Protein AF-0000000075630608 (afdb_homodimer)

Secondary structure (DSSP, 8-state):
--HHHHHHHHHHHHHHHHHHHHHHHHHHHHHHHHHHHHHHHHHHHHHHHTT----EEEGGGTEEE-HHHHHHHHHHHHHHHHHHHHTTSPPPHHHHHHTT-HHHHHHHHHHHHHHHH-S-----------------------SHHHHHHHHHHHHGGGGSTTSHHHHHHHHHHHHHHHHHHHHHHTTHHHHHHHHHHHHHTT--S--HHHHHHHTTT-EEETTEEE-----SSPPHHHHHHHHHHHHHHHHHHHHHHHHHHHH-HHHHHHHHHHHHHHHHHHHHH---HHHHHHHHHHHHGGGHHHHHHHHHHHHHS-S-----/--HHHHHHHHHHHHHHHHHHHHHHHHHHHHHHHHHHHHHHHHHHHHHHHTT----EEEGGGTEEE-HHHHHHHHHHHHHHHHHHHHTTSPPPHHHHHHTT-HHHHHHHHHHHHHHHH-S-----------------------SHHHHHHHHHHHHGGGGSTTSHHHHHHHHHHHHHHHHHHHHHHTTHHHHHHHHHHHHHTT--S--HHHHHHHTTT-EEETTEEE-----SSPPHHHHHHHHHHHHHHHHHHHHHHHHHHHH-HHHHHHHHHHHHHHHHHHHHH---HHHHHHHHHHHHGGGHHHHHHHHHHHHHS-S-----

Nearest PDB structures (foldseek):
  8k77-assembly1_A  TM=6.875E-01  e=7.947E-05  Homo sapiens
  8jli-assembly1_B  TM=6.559E-01  e=9.656E-05  Homo sapiens
  8uo9-assembly1_A  TM=6.224E-01  e=8.760E-05  Homo sapiens
  8sc1-assembly1_A  TM=3.423E-01  e=3.176E-02  Homo sapiens
  8k77-assembly1_A  TM=6.856E-01  e=4.217E-05  Homo sapiens

pLDDT: mean 71.0, std 19.21, range [21.92, 95.38]

Radius of gyration: 26.68 Å; Cα contacts (8 Å, |Δi|>4): 823; chains: 2; bounding box: 56×89×67 Å

Sequence (648 aa):
MDSFGIKTASIYAYLGEFHSYNTRSRAIMGASFVFGTGCLFLPGIAYITINNEWELVVPFLDIIYRPWRLFFVVCALPGLVCAIALLKFPESPKFMVGKGDTDQAVETIQWIHRINSGKDEPALQIKSIVRNANTKSAGSIKGFKSIVKLIWDQTAPLFMKPYLVRTVLVCFIQFGTYVTAHGMFMFFPGILNQIVIAQNLGVDSSTVCDIVHADRSSIPLGNETVLLNCKQTLEETTYMYTFIADVFYMLGVGLITLIIDKVGRLAVLVFIFTCSGIAGILVVFIAMPSVTIWLYMILLLGCYNVNVINAVAVDLFPTNLRYRMDSFGIKTASIYAYLGEFHSYNTRSRAIMGASFVFGTGCLFLPGIAYITINNEWELVVPFLDIIYRPWRLFFVVCALPGLVCAIALLKFPESPKFMVGKGDTDQAVETIQWIHRINSGKDEPALQIKSIVRNANTKSAGSIKGFKSIVKLIWDQTAPLFMKPYLVRTVLVCFIQFGTYVTAHGMFMFFPGILNQIVIAQNLGVDSSTVCDIVHADRSSIPLGNETVLLNCKQTLEETTYMYTFIADVFYMLGVGLITLIIDKVGRLAVLVFIFTCSGIAGILVVFIAMPSVTIWLYMILLLGCYNVNVINAVAVDLFPTNLRYR

Foldseek 3Di:
DVVVVVVVVVVVVVVVLVVVLLVLLLVLLVVLLVVLVVLLCLLVLCCVQVVDADWDQDVVVRDIDHSVNVSVCVVCVVVVVVVVVCVPADDALVVCVLVVNNVVSQVNVQVVCCVVVVDNDDRPPPPDPPHPPPPPPPPPQPDPVSVVVVVCVVCVVCCPPPNNVVSVVLVVLVVLLCCQQVVLVVCLLVLLQQLVVCVVLPQFFAASVVSVVQLPAFNDDDPDTDGPPPDPDGDPVSSVLSSVLSVCLSVVSVVCSVCCVPPHLVVVLVVLCVLLVVLVVVSRPGGGSVVSSVSSSSVNSSNSNVSSSVSVVVSSPGDPPVPD/DVVVVVVVVVVVVVVVLVVVLLVLLLVLLVVLLVVLVVLLCLLVLCCVQVVDADWDQDVVVRDIDHSVNVSVCVVCPVVVVVVVVCVPADDALVVCVLVVNNVVSQVNVQVVCCVVVVDNDDRPPPPDDDHPPPPPPPPPQPDPVSVVVVVCVVCVVCCPPPNNVVSVVLVVLVVLLCCQQVVLVVCLLVLLQQLVVCVVLPQFFAASVVSVVQLPAFDDDDPDTDGPPPDPDGDPVSSVLSSVLSVCLSVVSVVCSVCCVPPHLVVVLVVLCVLLVVLVVVSRPGGGSVVSSVSSSSVNSSNSNVSSSVSVVVSSPGDPPVPD

Structure (mmCIF, N/CA/C/O backbone):
data_AF-0000000075630608-model_v1
#
loop_
_entity.id
_entity.type
_entity.pdbx_description
1 polymer 'Synaptic vesicle protein'
#
loop_
_atom_site.group_PDB
_atom_site.id
_atom_site.type_symbol
_atom_site.label_atom_id
_atom_site.label_alt_id
_atom_site.label_comp_id
_atom_site.label_asym_id
_atom_site.label_entity_id
_atom_site.label_seq_id
_atom_site.pdbx_PDB_ins_code
_atom_site.Cartn_x
_atom_site.Cartn_y
_atom_site.Cartn_z
_atom_site.occupancy
_atom_site.B_iso_or_equiv
_atom_site.auth_seq_id
_atom_site.auth_comp_id
_atom_site.auth_asym_id
_atom_site.auth_atom_id
_atom_site.pdbx_PDB_model_num
ATOM 1 N N . MET A 1 1 ? -5.242 43.594 32.594 1 21.92 1 MET A N 1
ATOM 2 C CA . MET A 1 1 ? -5.379 43.844 31.156 1 21.92 1 MET A CA 1
ATOM 3 C C . MET A 1 1 ? -4.488 42.906 30.344 1 21.92 1 MET A C 1
ATOM 5 O O . MET A 1 1 ? -4.715 42.688 29.156 1 21.92 1 MET A O 1
ATOM 9 N N . ASP A 1 2 ? -3.242 42.688 30.797 1 24.52 2 ASP A N 1
ATOM 10 C CA . ASP A 1 2 ? -2.24 41.875 30.109 1 24.52 2 ASP A CA 1
ATOM 11 C C . ASP A 1 2 ? -2.654 40.406 30.094 1 24.52 2 ASP A C 1
ATOM 13 O O . ASP A 1 2 ? -2.178 39.625 29.25 1 24.52 2 ASP A O 1
ATOM 17 N N . SER A 1 3 ? -3.219 39.875 31.156 1 31.67 3 SER A N 1
ATOM 18 C CA . SER A 1 3 ? -3.613 38.469 31.297 1 31.67 3 SER A CA 1
ATOM 19 C C . SER A 1 3 ? -4.645 38.062 30.25 1 31.67 3 SER A C 1
ATOM 21 O O . SER A 1 3 ? -4.863 36.875 30 1 31.67 3 SER A O 1
ATOM 23 N N . PHE A 1 4 ? -5.512 39.062 29.844 1 31.8 4 PHE A N 1
ATOM 24 C CA . PHE A 1 4 ? -6.543 38.812 28.844 1 31.8 4 PHE A CA 1
ATOM 25 C C . PHE A 1 4 ? -5.918 38.625 27.469 1 31.8 4 PHE A C 1
ATOM 27 O O . PHE A 1 4 ? -6.477 37.906 26.625 1 31.8 4 PHE A O 1
ATOM 34 N N . GLY A 1 5 ? -4.816 39.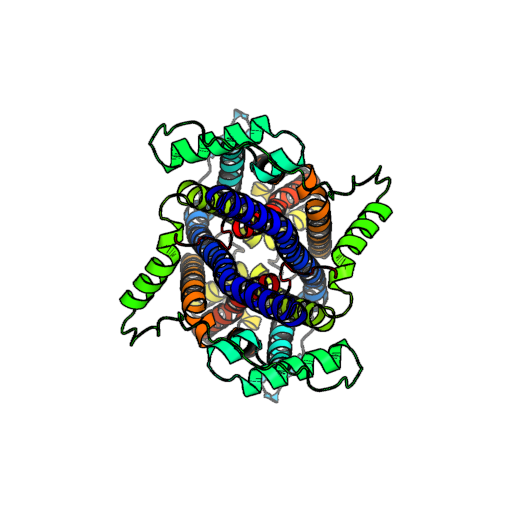219 27.156 1 32.16 5 GLY A N 1
ATOM 35 C CA . GLY A 1 5 ? -4.109 39.125 25.891 1 32.16 5 GLY A CA 1
ATOM 36 C C . GLY A 1 5 ? -3.562 37.75 25.625 1 32.16 5 GLY A C 1
ATOM 37 O O . GLY A 1 5 ? -3.484 37.312 24.469 1 32.16 5 GLY A O 1
ATOM 38 N N . ILE A 1 6 ? -2.971 37.156 26.625 1 33.59 6 ILE A N 1
ATOM 39 C CA . ILE A 1 6 ? -2.34 35.844 26.469 1 33.59 6 ILE A CA 1
ATOM 40 C C . ILE A 1 6 ? -3.402 34.781 26.156 1 33.59 6 ILE A C 1
ATOM 42 O O . ILE A 1 6 ? -3.17 33.875 25.344 1 33.59 6 ILE A O 1
ATOM 46 N N . LYS A 1 7 ? -4.52 34.938 26.75 1 36.44 7 LYS A N 1
ATOM 47 C CA . LYS A 1 7 ? -5.598 33.969 26.562 1 36.44 7 LYS A CA 1
ATOM 48 C C . LYS A 1 7 ? -6.223 34.094 25.188 1 36.44 7 LYS A C 1
ATOM 50 O O . LYS A 1 7 ? -6.547 33.094 24.547 1 36.44 7 LYS A O 1
ATOM 55 N N . THR A 1 8 ? -6.422 35.344 24.781 1 33.5 8 THR A N 1
ATOM 56 C CA . THR A 1 8 ? -6.965 35.562 23.453 1 33.5 8 THR A CA 1
ATOM 57 C C . THR A 1 8 ? -5.965 35.125 22.391 1 33.5 8 THR A C 1
ATOM 59 O O . THR A 1 8 ? -6.355 34.594 21.344 1 33.5 8 THR A O 1
ATOM 62 N N . ALA A 1 9 ? -4.691 35.375 22.609 1 34.16 9 ALA A N 1
ATOM 63 C CA . ALA A 1 9 ? -3.666 34.938 21.672 1 34.16 9 ALA A CA 1
ATOM 64 C C . ALA A 1 9 ? -3.609 33.406 21.609 1 34.16 9 ALA A C 1
ATOM 66 O O . ALA A 1 9 ? -3.359 32.844 20.547 1 34.16 9 ALA A O 1
ATOM 67 N N . SER A 1 10 ? -3.848 32.781 22.75 1 36.41 10 SER A N 1
ATOM 68 C CA . SER A 1 10 ? -3.867 31.312 22.75 1 36.41 10 SER A CA 1
ATOM 69 C C . SER A 1 10 ? -5.043 30.781 21.938 1 36.41 10 SER A C 1
ATOM 71 O O . SER A 1 10 ? -4.902 29.797 21.219 1 36.41 10 SER A O 1
ATOM 73 N N . ILE A 1 11 ? -6.105 31.5 22.078 1 35.16 11 ILE A N 1
ATOM 74 C CA . ILE A 1 11 ? -7.289 31.047 21.359 1 35.16 11 ILE A CA 1
ATOM 75 C C . ILE A 1 11 ? -7.098 31.266 19.859 1 35.16 11 ILE A C 1
ATOM 77 O O . ILE A 1 11 ? -7.43 30.391 19.047 1 35.16 11 ILE A O 1
ATOM 81 N N . TYR A 1 12 ? -6.676 32.5 19.516 1 35.59 12 TYR A N 1
ATOM 82 C CA . TYR A 1 12 ? -6.453 32.75 18.094 1 35.59 12 TYR A CA 1
ATOM 83 C C . TYR A 1 12 ? -5.406 31.797 17.531 1 35.59 12 TYR A C 1
ATOM 85 O O . TYR A 1 12 ? -5.531 31.328 16.391 1 35.59 12 TYR A O 1
ATOM 93 N N . ALA A 1 13 ? -4.402 31.594 18.344 1 37.5 13 ALA A N 1
ATOM 94 C CA . ALA A 1 13 ? -3.414 30.594 17.922 1 37.5 13 ALA A CA 1
ATOM 95 C C . ALA A 1 13 ? -4.051 29.219 17.75 1 37.5 13 ALA A C 1
ATOM 97 O O . ALA A 1 13 ? -3.705 28.484 16.828 1 37.5 13 ALA A O 1
ATOM 98 N N . TYR A 1 14 ? -4.98 29.031 18.609 1 38.72 14 TYR A N 1
ATOM 99 C CA . TYR A 1 14 ? -5.676 27.75 18.516 1 38.72 14 TYR A CA 1
ATOM 100 C C . TYR A 1 14 ? -6.559 27.703 17.266 1 38.72 14 TYR A C 1
ATOM 102 O O . TYR A 1 14 ? -6.617 26.688 16.578 1 38.72 14 TYR A O 1
ATOM 110 N N . LEU A 1 15 ? -7.23 28.922 17.031 1 37.16 15 LEU A N 1
ATOM 111 C CA . LEU A 1 15 ? -8.141 28.984 15.891 1 37.16 15 LEU A CA 1
ATOM 112 C C . LEU A 1 15 ? -7.367 28.922 14.578 1 37.16 15 LEU A C 1
ATOM 114 O O . LEU A 1 15 ? -7.812 28.281 13.617 1 37.16 15 LEU A O 1
ATOM 118 N N . GLY A 1 16 ? -6.438 29.797 14.445 1 38.19 16 GLY A N 1
ATOM 119 C CA . GLY A 1 16 ? -5.539 29.734 13.297 1 38.19 16 GLY A CA 1
ATOM 120 C C . GLY A 1 16 ? -5.008 28.328 13.039 1 38.19 16 GLY A C 1
ATOM 121 O O . GLY A 1 16 ? -4.836 27.938 11.883 1 38.19 16 GLY A O 1
ATOM 122 N N . GLU A 1 17 ? -4.949 27.672 14.062 1 41.38 17 GLU A N 1
ATOM 123 C CA . GLU A 1 17 ? -4.48 26.281 14.016 1 41.38 17 GLU A CA 1
ATOM 124 C C . GLU A 1 17 ? -5.547 25.359 13.438 1 41.38 17 GLU A C 1
ATOM 126 O O . GLU A 1 17 ? -5.23 24.406 12.719 1 41.38 17 GLU A O 1
ATOM 131 N N . PHE A 1 18 ? -6.816 25.844 13.734 1 41.59 18 PHE A N 1
ATOM 132 C CA . PHE A 1 18 ? -7.895 25 13.219 1 41.59 18 PHE A CA 1
ATOM 133 C C . PHE A 1 18 ? -7.996 25.125 11.703 1 41.59 18 PHE A C 1
ATOM 135 O O . PHE A 1 18 ? -8.312 24.156 11.016 1 41.59 18 PHE A O 1
ATOM 142 N N . HIS A 1 19 ? -7.805 26.375 11.18 1 39.84 19 HIS A N 1
ATOM 143 C CA . HIS A 1 19 ? -7.883 26.547 9.734 1 39.84 19 HIS A CA 1
ATOM 144 C C . HIS A 1 19 ? -6.781 25.766 9.023 1 39.84 19 HIS A C 1
ATOM 146 O O . HIS A 1 19 ? -6.992 25.25 7.926 1 39.84 19 HIS A O 1
ATOM 152 N N . SER A 1 20 ? -5.668 25.766 9.648 1 45.19 20 SER A N 1
ATOM 153 C CA . SER A 1 20 ? -4.488 25.109 9.109 1 45.19 20 SER A CA 1
ATOM 154 C C . SER A 1 20 ? -4.672 23.594 9.078 1 45.19 20 SER A C 1
ATOM 156 O O . SER A 1 20 ? -4.117 22.906 8.219 1 45.19 20 SER A O 1
ATOM 158 N N . TYR A 1 21 ? -5.641 23.219 9.844 1 50.97 21 TYR A N 1
ATOM 159 C CA . TYR A 1 21 ? -5.891 21.797 10.016 1 50.97 21 TYR A CA 1
ATOM 160 C C . TYR A 1 21 ? -6.578 21.203 8.789 1 50.97 21 TYR A C 1
ATOM 162 O O . TYR A 1 21 ? -6.207 20.125 8.32 1 50.97 21 TYR A O 1
ATOM 170 N N . ASN A 1 22 ? -7.441 22.109 8.156 1 58.78 22 ASN A N 1
ATOM 171 C CA . ASN A 1 22 ? -8.234 21.594 7.043 1 58.78 22 ASN A CA 1
ATOM 172 C C . ASN A 1 22 ? -7.406 21.453 5.77 1 58.78 22 ASN A C 1
ATOM 174 O O . ASN A 1 22 ? -7.57 20.5 5.012 1 58.78 22 ASN A O 1
ATOM 178 N N . THR A 1 23 ? -6.34 22.234 5.77 1 61.84 23 THR A N 1
ATOM 179 C CA . THR A 1 23 ? -5.59 22.219 4.52 1 61.84 23 THR A CA 1
ATOM 180 C C . THR A 1 23 ? -4.633 21.031 4.469 1 61.84 23 THR A C 1
ATOM 182 O O . THR A 1 23 ? -4.445 20.422 3.412 1 61.84 23 THR A O 1
ATOM 185 N N . ARG A 1 24 ? -4.27 20.672 5.641 1 65.62 24 ARG A N 1
ATOM 186 C CA . ARG A 1 24 ? -3.305 19.578 5.668 1 65.62 24 ARG A CA 1
ATOM 187 C C . ARG A 1 24 ? -3.982 18.234 5.387 1 65.62 24 ARG A C 1
ATOM 189 O O . ARG A 1 24 ? -3.451 17.406 4.645 1 65.62 24 ARG A O 1
ATOM 196 N N . SER A 1 25 ? -5.047 18.125 6.031 1 68.81 25 SER A N 1
ATOM 197 C CA . SER A 1 25 ? -5.793 16.891 5.777 1 68.81 25 SER A CA 1
ATOM 198 C C . SER A 1 25 ? -6.215 16.797 4.312 1 68.81 25 SER A C 1
ATOM 200 O O . SER A 1 25 ? -6.188 15.711 3.725 1 68.81 25 SER A O 1
ATOM 202 N N . ARG A 1 26 ? -6.398 17.875 3.773 1 69.38 26 ARG A N 1
ATOM 203 C CA . ARG A 1 26 ? -6.789 17.891 2.367 1 69.38 26 ARG A CA 1
ATOM 204 C C . ARG A 1 26 ? -5.609 17.531 1.467 1 69.38 26 ARG A C 1
ATOM 206 O O . ARG A 1 26 ? -5.781 16.891 0.428 1 69.38 26 ARG A O 1
ATOM 213 N N . ALA A 1 27 ? -4.496 17.969 1.87 1 70.31 27 ALA A N 1
ATOM 214 C CA . ALA A 1 27 ? -3.295 17.641 1.108 1 70.31 27 ALA A CA 1
ATOM 215 C C . ALA A 1 27 ? -3.043 16.141 1.1 1 70.31 27 ALA A C 1
ATOM 217 O O . ALA A 1 27 ? -2.695 15.57 0.064 1 70.31 27 ALA A O 1
ATOM 218 N N . ILE A 1 28 ? -3.293 15.578 2.277 1 72.94 28 ILE A N 1
ATOM 219 C CA . ILE A 1 28 ? -3.09 14.141 2.375 1 72.94 28 ILE A CA 1
ATOM 220 C C . ILE A 1 28 ? -4.125 13.414 1.519 1 72.94 28 ILE A C 1
ATOM 222 O O . ILE A 1 28 ? -3.789 12.469 0.797 1 72.94 28 ILE A O 1
ATOM 226 N N . MET A 1 29 ? -5.285 13.867 1.589 1 73.62 29 MET A N 1
ATOM 227 C CA . MET A 1 29 ? -6.344 13.227 0.815 1 73.62 29 MET A CA 1
ATOM 228 C C . MET A 1 29 ? -6.133 13.445 -0.68 1 73.62 29 MET A C 1
ATOM 230 O O . MET A 1 29 ? -6.41 12.555 -1.486 1 73.62 29 MET A O 1
ATOM 234 N N . GLY A 1 30 ? -5.645 14.617 -1.025 1 72 30 GLY A N 1
ATOM 235 C CA . GLY A 1 30 ? -5.293 14.875 -2.412 1 72 30 GLY A CA 1
ATOM 236 C C . GLY A 1 30 ? -4.195 13.969 -2.93 1 72 30 GLY A C 1
ATOM 237 O O . GLY A 1 30 ? -4.281 13.453 -4.047 1 72 30 GLY A O 1
ATOM 238 N N . ALA A 1 31 ? -3.236 13.789 -2.084 1 72.81 31 ALA A N 1
ATOM 239 C CA . ALA A 1 31 ? -2.156 12.875 -2.441 1 72.81 31 ALA A CA 1
ATOM 240 C C . ALA A 1 31 ? -2.682 11.461 -2.654 1 72.81 31 ALA A C 1
ATOM 242 O O . ALA A 1 31 ? -2.227 10.75 -3.555 1 72.81 31 ALA A O 1
ATOM 243 N N . SER A 1 32 ? -3.633 11.133 -1.844 1 75.81 32 SER A N 1
ATOM 244 C CA . SER A 1 32 ? -4.211 9.797 -1.963 1 75.81 32 SER A CA 1
ATOM 245 C C . SER A 1 32 ? -5.004 9.648 -3.258 1 75.81 32 SER A C 1
ATOM 247 O O . SER A 1 32 ? -5.082 8.562 -3.824 1 75.81 32 SER A O 1
ATOM 249 N N . PHE A 1 33 ? -5.52 10.727 -3.688 1 75.62 33 PHE A N 1
ATOM 250 C CA . PHE A 1 33 ? -6.23 10.703 -4.961 1 75.62 33 PHE A CA 1
ATOM 251 C C . PHE A 1 33 ? -5.266 10.469 -6.117 1 75.62 33 PHE A C 1
ATOM 253 O O . PHE A 1 33 ? -5.57 9.719 -7.047 1 75.62 33 PHE A O 1
ATOM 260 N N . VAL A 1 34 ? -4.145 11.07 -6.02 1 75.88 34 VAL A N 1
ATOM 261 C CA . VAL A 1 34 ? -3.119 10.859 -7.035 1 75.88 34 VAL A CA 1
ATOM 262 C C . VAL A 1 34 ? -2.637 9.414 -6.992 1 75.88 34 VAL A C 1
ATOM 264 O O . VAL A 1 34 ? -2.389 8.805 -8.039 1 75.88 34 VAL A O 1
ATOM 267 N N . PHE A 1 35 ? -2.52 8.898 -5.77 1 77.62 35 PHE A N 1
ATOM 268 C CA . PHE A 1 35 ? -2.195 7.488 -5.625 1 77.62 35 PHE A CA 1
ATOM 269 C C . PHE A 1 35 ? -3.207 6.621 -6.363 1 77.62 35 PHE A C 1
ATOM 271 O O . PHE A 1 35 ? -2.828 5.707 -7.098 1 77.62 35 PHE A O 1
ATOM 278 N N . GLY A 1 36 ? -4.438 6.914 -6.117 1 79.12 36 GLY A N 1
ATOM 279 C CA . GLY A 1 36 ? -5.488 6.164 -6.789 1 79.12 36 GLY A CA 1
ATOM 280 C C . GLY A 1 36 ? -5.391 6.223 -8.305 1 79.12 36 GLY A C 1
ATOM 281 O O . GLY A 1 36 ? -5.602 5.219 -8.984 1 79.12 36 GLY A O 1
ATOM 282 N N . THR A 1 37 ? -5.016 7.309 -8.844 1 77.38 37 THR A N 1
ATOM 283 C CA . THR A 1 37 ? -4.852 7.461 -10.289 1 77.38 37 THR A CA 1
ATOM 284 C C . THR A 1 37 ? -3.686 6.617 -10.789 1 77.38 37 THR A C 1
ATOM 286 O O . THR A 1 37 ? -3.76 6.035 -11.875 1 77.38 37 THR A O 1
ATOM 289 N N . GLY A 1 38 ? -2.658 6.594 -10.055 1 77.25 38 GLY A N 1
ATOM 290 C CA . GLY A 1 38 ? -1.534 5.742 -10.414 1 77.25 38 GLY A CA 1
ATOM 291 C C . GLY A 1 38 ? -1.893 4.27 -10.453 1 77.25 38 GLY A C 1
ATOM 292 O O . GLY A 1 38 ? -1.478 3.549 -11.359 1 77.25 38 GLY A O 1
ATOM 293 N N . CYS A 1 39 ? -2.664 3.877 -9.469 1 80.75 39 CYS A N 1
ATOM 294 C CA . CYS A 1 39 ? -3.059 2.477 -9.383 1 80.75 39 CYS A CA 1
ATOM 295 C C . CYS A 1 39 ? -3.908 2.076 -10.578 1 80.75 39 CYS A C 1
ATOM 297 O O . CYS A 1 39 ? -3.885 0.919 -11.008 1 80.75 39 CYS A O 1
ATOM 299 N N . LEU A 1 40 ? -4.57 3.059 -11.148 1 84.56 40 LEU A N 1
ATOM 300 C CA . LEU A 1 40 ? -5.484 2.795 -12.258 1 84.56 40 LEU A CA 1
ATOM 301 C C . LEU A 1 40 ? -4.727 2.297 -13.484 1 84.56 40 LEU A C 1
ATOM 303 O O . LEU A 1 40 ? -5.281 1.567 -14.305 1 84.56 40 LEU A O 1
ATOM 307 N N . PHE A 1 41 ? -3.521 2.57 -13.57 1 85.62 41 PHE A N 1
ATOM 308 C CA . PHE A 1 41 ? -2.762 2.246 -14.773 1 85.62 41 PHE A CA 1
ATOM 309 C C . PHE A 1 41 ? -2.117 0.871 -14.648 1 85.62 41 PHE A C 1
ATOM 311 O O . PHE A 1 41 ? -1.727 0.27 -15.656 1 85.62 41 PHE A O 1
ATOM 318 N N . LEU A 1 42 ? -2.07 0.392 -13.523 1 86.69 42 LEU A N 1
ATOM 319 C CA . LEU A 1 42 ? -1.281 -0.81 -13.273 1 86.69 42 LEU A CA 1
ATOM 320 C C . LEU A 1 42 ? -1.899 -2.02 -13.969 1 86.69 42 LEU A C 1
ATOM 322 O O . LEU A 1 42 ? -1.208 -2.756 -14.672 1 86.69 42 LEU A O 1
ATOM 326 N N . PRO A 1 43 ? -3.199 -2.219 -13.742 1 88.06 43 PRO A N 1
ATOM 327 C CA . PRO A 1 43 ? -3.764 -3.363 -14.453 1 88.06 43 PRO A CA 1
ATOM 328 C C . PRO A 1 43 ? -3.641 -3.229 -15.977 1 88.06 43 PRO A C 1
ATOM 330 O O . PRO A 1 43 ? -3.467 -4.23 -16.672 1 88.06 43 PRO A O 1
ATOM 333 N N . GLY A 1 44 ? -3.742 -2.014 -16.484 1 89.19 44 GLY A N 1
ATOM 334 C CA . GLY A 1 44 ? -3.529 -1.792 -17.906 1 89.19 44 GLY A CA 1
ATOM 335 C C . GLY A 1 44 ? -2.113 -2.102 -18.344 1 89.19 44 GLY A C 1
ATOM 336 O O . GLY A 1 44 ? -1.91 -2.756 -19.375 1 89.19 44 GLY A O 1
ATOM 337 N N . ILE A 1 45 ? -1.162 -1.697 -17.641 1 88.62 45 ILE A N 1
ATOM 338 C CA . ILE A 1 45 ? 0.241 -1.97 -17.938 1 88.62 45 ILE A CA 1
ATOM 339 C C . ILE A 1 45 ? 0.5 -3.473 -17.875 1 88.62 45 ILE A C 1
ATOM 341 O O . ILE A 1 45 ? 1.169 -4.031 -18.75 1 88.62 45 ILE A O 1
ATOM 345 N N . ALA A 1 46 ? -0.016 -4.086 -16.844 1 88.19 46 ALA A N 1
ATOM 346 C CA . ALA A 1 46 ? 0.152 -5.527 -16.703 1 88.19 46 ALA A CA 1
ATOM 347 C C . ALA A 1 46 ? -0.477 -6.277 -17.875 1 88.19 46 ALA A C 1
ATOM 349 O O . ALA A 1 46 ? 0.119 -7.211 -18.406 1 88.19 46 ALA A O 1
ATOM 350 N N . TYR A 1 47 ? -1.619 -5.859 -18.297 1 89.38 47 TYR A N 1
ATOM 351 C CA . TYR A 1 47 ? -2.32 -6.504 -19.391 1 89.38 47 TYR A CA 1
ATOM 352 C C . TYR A 1 47 ? -1.52 -6.395 -20.688 1 89.38 47 TYR A C 1
ATOM 354 O O . TYR A 1 47 ? -1.402 -7.367 -21.438 1 89.38 47 TYR A O 1
ATOM 362 N N . ILE A 1 48 ? -0.98 -5.289 -20.922 1 89.94 48 ILE A N 1
ATOM 363 C CA . ILE A 1 48 ? -0.271 -5.027 -22.172 1 89.94 48 ILE A CA 1
ATOM 364 C C . ILE A 1 48 ? 1.076 -5.75 -22.156 1 89.94 48 ILE A C 1
ATOM 366 O O . ILE A 1 48 ? 1.602 -6.109 -23.219 1 89.94 48 ILE A O 1
ATOM 370 N N . THR A 1 49 ? 1.608 -6.082 -21.062 1 88.5 49 THR A N 1
ATOM 371 C CA . THR A 1 49 ? 2.938 -6.676 -20.984 1 88.5 49 THR A CA 1
ATOM 372 C C . THR A 1 49 ? 2.846 -8.172 -20.719 1 88.5 49 THR A C 1
ATOM 374 O O . THR A 1 49 ? 3.125 -8.984 -21.609 1 88.5 49 THR A O 1
ATOM 377 N N . ILE A 1 50 ? 2.273 -8.516 -19.625 1 83.12 50 ILE A N 1
ATOM 378 C CA . ILE A 1 50 ? 2.346 -9.891 -19.141 1 83.12 50 ILE A CA 1
ATOM 379 C C . ILE A 1 50 ? 1.402 -10.773 -19.938 1 83.12 50 ILE A C 1
ATOM 381 O O . ILE A 1 50 ? 1.683 -11.961 -20.156 1 83.12 50 ILE A O 1
ATOM 385 N N . ASN A 1 51 ? 0.325 -10.242 -20.391 1 80.75 51 ASN A N 1
ATOM 386 C CA . ASN A 1 51 ? -0.663 -11.07 -21.062 1 80.75 51 ASN A CA 1
ATOM 387 C C . ASN A 1 51 ? -0.343 -11.227 -22.547 1 80.75 51 ASN A C 1
ATOM 389 O O . ASN A 1 51 ? -1.184 -11.68 -23.328 1 80.75 51 ASN A O 1
ATOM 393 N N . ASN A 1 52 ? 0.771 -10.922 -22.891 1 79.31 52 ASN A N 1
ATOM 394 C CA . ASN A 1 52 ? 1.209 -11.109 -24.266 1 79.31 52 ASN A CA 1
ATOM 395 C C . ASN A 1 52 ? 2.277 -12.195 -24.375 1 79.31 52 ASN A C 1
ATOM 397 O O . ASN A 1 52 ? 2.988 -12.469 -23.406 1 79.31 52 ASN A O 1
ATOM 401 N N . GLU A 1 53 ? 2.182 -12.938 -25.516 1 78.06 53 GLU A N 1
ATOM 402 C CA . GLU A 1 53 ? 3.135 -14.031 -25.688 1 78.06 53 GLU A CA 1
ATOM 403 C C . GLU A 1 53 ? 4.137 -13.711 -26.797 1 78.06 53 GLU A C 1
ATOM 405 O O . GLU A 1 53 ? 3.928 -14.078 -27.953 1 78.06 53 GLU A O 1
ATOM 410 N N . TRP A 1 54 ? 4.926 -12.766 -26.562 1 81.44 54 TRP A N 1
ATOM 411 C CA . TRP A 1 54 ? 5.965 -12.508 -27.562 1 81.44 54 TRP A CA 1
ATOM 412 C C . TRP A 1 54 ? 7.352 -12.773 -26.984 1 81.44 54 TRP A C 1
ATOM 414 O O . TRP A 1 54 ? 7.52 -12.828 -25.766 1 81.44 54 TRP A O 1
ATOM 424 N N . GLU A 1 55 ? 8.219 -13.234 -27.812 1 84.75 55 GLU A N 1
ATOM 425 C CA . GLU A 1 55 ? 9.617 -13.461 -27.438 1 84.75 55 GLU A CA 1
ATOM 426 C C . GLU A 1 55 ? 10.562 -12.758 -28.406 1 84.75 55 GLU A C 1
ATOM 428 O O . GLU A 1 55 ? 10.336 -12.75 -29.625 1 84.75 55 GLU A O 1
ATOM 433 N N . LEU A 1 56 ? 11.406 -11.938 -27.906 1 85.31 56 LEU A N 1
ATOM 434 C CA . LEU A 1 56 ? 12.43 -11.258 -28.688 1 85.31 56 LEU A CA 1
ATOM 435 C C . LEU A 1 56 ? 13.82 -11.734 -28.281 1 85.31 56 LEU A C 1
ATOM 437 O O . LEU A 1 56 ? 14.227 -11.586 -27.125 1 85.31 56 LEU A O 1
ATOM 441 N N . VAL A 1 57 ? 14.492 -12.367 -29.203 1 86.75 57 VAL A N 1
ATOM 442 C CA . VAL A 1 57 ? 15.844 -12.844 -28.938 1 86.75 57 VAL A CA 1
ATOM 443 C C . VAL A 1 57 ? 16.828 -11.68 -29.016 1 86.75 57 VAL A C 1
ATOM 445 O O . VAL A 1 57 ? 16.828 -10.914 -29.984 1 86.75 57 VAL A O 1
ATOM 448 N N . VAL A 1 58 ? 17.5 -11.492 -27.969 1 85.19 58 VAL A N 1
ATOM 449 C CA . VAL A 1 58 ? 18.531 -10.461 -27.906 1 85.19 58 VAL A CA 1
ATOM 450 C C . VAL A 1 58 ? 19.906 -11.117 -27.859 1 85.19 58 VAL A C 1
ATOM 452 O O . VAL A 1 58 ? 20.438 -11.375 -26.766 1 85.19 58 VAL A O 1
ATOM 455 N N . PRO A 1 59 ? 20.531 -11.273 -28.938 1 84.38 59 PRO A N 1
ATOM 456 C CA . PRO A 1 59 ? 21.766 -12.047 -29.031 1 84.38 59 PRO A CA 1
ATOM 457 C C . PRO A 1 59 ? 22.906 -11.43 -28.25 1 84.38 59 PRO A C 1
ATOM 459 O O . PRO A 1 59 ? 23.703 -12.148 -27.641 1 84.38 59 PRO A O 1
ATOM 462 N N . PHE A 1 60 ? 22.984 -10.133 -28.234 1 82.56 60 PHE A N 1
ATOM 463 C CA . PHE A 1 60 ? 24.094 -9.453 -27.578 1 82.56 60 PHE A CA 1
ATOM 464 C C . PHE A 1 60 ? 24.094 -9.75 -26.078 1 82.56 60 PHE A C 1
ATOM 466 O O . PHE A 1 60 ? 25.156 -9.844 -25.469 1 82.56 60 PHE A O 1
ATOM 473 N N . LEU A 1 61 ? 22.984 -10.031 -25.516 1 77.62 61 LEU A N 1
ATOM 474 C CA . LEU A 1 61 ? 22.875 -10.258 -24.078 1 77.62 61 LEU A CA 1
ATOM 475 C C . LEU A 1 61 ? 22.609 -11.727 -23.781 1 77.62 61 LEU A C 1
ATOM 477 O O . LEU A 1 61 ? 22.594 -12.133 -22.625 1 77.62 61 LEU A O 1
ATOM 481 N N . ASP A 1 62 ? 22.516 -12.523 -24.828 1 78.56 62 ASP A N 1
ATOM 482 C CA . ASP A 1 62 ? 22.25 -13.953 -24.719 1 78.56 62 ASP A CA 1
ATOM 483 C C . ASP A 1 62 ? 21 -14.211 -23.875 1 78.56 62 ASP A C 1
ATOM 485 O O . ASP A 1 62 ? 21.047 -15 -22.922 1 78.56 62 ASP A O 1
ATOM 489 N N . ILE A 1 63 ? 20.016 -13.328 -24.094 1 80.19 63 ILE A N 1
ATOM 490 C CA . ILE A 1 63 ? 18.766 -13.516 -23.344 1 80.19 63 ILE A CA 1
ATOM 491 C C . ILE A 1 63 ? 17.578 -13.5 -24.312 1 80.19 63 ILE A C 1
ATOM 493 O O . ILE A 1 63 ? 17.703 -13.008 -25.438 1 80.19 63 ILE A O 1
ATOM 497 N N . ILE A 1 64 ? 16.516 -14.102 -23.969 1 82.25 64 ILE A N 1
ATOM 498 C CA . ILE A 1 64 ? 15.219 -14 -24.641 1 82.25 64 ILE A CA 1
ATOM 499 C C . ILE A 1 64 ? 14.328 -13.008 -23.906 1 82.25 64 ILE A C 1
ATOM 501 O O . ILE A 1 64 ? 13.977 -13.234 -22.734 1 82.25 64 ILE A O 1
ATOM 505 N N . TYR A 1 65 ? 14.109 -11.969 -24.562 1 85.06 65 TYR A N 1
ATOM 506 C CA . TYR A 1 65 ? 13.289 -10.922 -23.969 1 85.06 65 TYR A CA 1
ATOM 507 C C . TYR A 1 65 ? 11.812 -11.297 -24.016 1 85.06 65 TYR A C 1
ATOM 509 O O . TYR A 1 65 ? 11.25 -11.5 -25.094 1 85.06 65 TYR A O 1
ATOM 517 N N . ARG A 1 66 ? 11.242 -11.43 -22.859 1 84.19 66 ARG A N 1
ATOM 518 C CA . ARG A 1 66 ? 9.859 -11.867 -22.688 1 84.19 66 ARG A CA 1
ATOM 519 C C . ARG A 1 66 ? 9.031 -10.789 -22 1 84.19 66 ARG A C 1
ATOM 521 O O . ARG A 1 66 ? 9.578 -9.812 -21.484 1 84.19 66 ARG A O 1
ATOM 528 N N . PRO A 1 67 ? 7.734 -10.914 -21.969 1 83.94 67 PRO A N 1
ATOM 529 C CA . PRO A 1 67 ? 6.824 -9.891 -21.453 1 83.94 67 PRO A CA 1
ATOM 530 C C . PRO A 1 67 ? 7.094 -9.555 -19.984 1 83.94 67 PRO A C 1
ATOM 532 O O . PRO A 1 67 ? 7.051 -8.383 -19.609 1 83.94 67 PRO A O 1
ATOM 535 N N . TRP A 1 68 ? 7.453 -10.5 -19.234 1 81.94 68 TRP A N 1
ATOM 536 C CA . TRP A 1 68 ? 7.711 -10.227 -17.828 1 81.94 68 TRP A CA 1
ATOM 537 C C . TRP A 1 68 ? 8.93 -9.32 -17.656 1 81.94 68 TRP A C 1
ATOM 539 O O . TRP A 1 68 ? 8.992 -8.523 -16.719 1 81.94 68 TRP A O 1
ATOM 549 N N . ARG A 1 69 ? 9.898 -9.508 -18.531 1 85.62 69 ARG A N 1
ATOM 550 C CA . ARG A 1 69 ? 11.055 -8.609 -18.5 1 85.62 69 ARG A CA 1
ATOM 551 C C . ARG A 1 69 ? 10.633 -7.168 -18.781 1 85.62 69 ARG A C 1
ATOM 553 O O . ARG A 1 69 ? 11.078 -6.246 -18.094 1 85.62 69 ARG A O 1
ATOM 560 N N . LEU A 1 70 ? 9.82 -7.102 -19.734 1 86.88 70 LEU A N 1
ATOM 561 C CA . LEU A 1 70 ? 9.312 -5.777 -20.062 1 86.88 70 LEU A CA 1
ATOM 562 C C . LEU A 1 70 ? 8.508 -5.195 -18.906 1 86.88 70 LEU A C 1
ATOM 564 O O . LEU A 1 70 ? 8.586 -3.996 -18.625 1 86.88 70 LEU A O 1
ATOM 568 N N . PHE A 1 71 ? 7.707 -6 -18.281 1 88.81 71 PHE A N 1
ATOM 569 C CA . PHE A 1 71 ? 6.902 -5.535 -17.156 1 88.81 71 PHE A CA 1
ATOM 570 C C . PHE A 1 71 ? 7.785 -4.961 -16.062 1 88.81 71 PHE A C 1
ATOM 572 O O . PHE A 1 71 ? 7.492 -3.893 -15.516 1 88.81 71 PHE A O 1
ATOM 579 N N . PHE A 1 72 ? 8.875 -5.594 -15.75 1 87.81 72 PHE A N 1
ATOM 580 C CA . PHE A 1 72 ? 9.805 -5.129 -14.719 1 87.81 72 PHE A CA 1
ATOM 581 C C . PHE A 1 72 ? 10.406 -3.783 -15.109 1 87.81 72 PHE A C 1
ATOM 583 O O . PHE A 1 72 ? 10.477 -2.869 -14.281 1 87.81 72 PHE A O 1
ATOM 590 N N . VAL A 1 73 ? 10.766 -3.699 -16.281 1 87.25 73 VAL A N 1
ATOM 591 C CA . VAL A 1 73 ? 11.43 -2.488 -16.766 1 87.25 73 VAL A CA 1
ATOM 592 C C . VAL A 1 73 ? 10.438 -1.326 -16.766 1 87.25 73 VAL A C 1
ATOM 594 O O . VAL A 1 73 ? 10.766 -0.219 -16.344 1 87.25 73 VAL A O 1
ATOM 597 N N . VAL A 1 74 ? 9.227 -1.608 -17.219 1 88.12 74 VAL A N 1
ATOM 598 C CA . VAL A 1 74 ? 8.211 -0.565 -17.312 1 88.12 74 VAL A CA 1
ATOM 599 C C . VAL A 1 74 ? 7.859 -0.065 -15.914 1 88.12 74 VAL A C 1
ATOM 601 O O . VAL A 1 74 ? 7.605 1.126 -15.719 1 88.12 74 VAL A O 1
ATOM 604 N N . CYS A 1 75 ? 7.84 -0.913 -14.961 1 86.94 75 CYS A N 1
ATOM 605 C CA . CYS A 1 75 ? 7.512 -0.534 -13.594 1 86.94 75 CYS A CA 1
ATOM 606 C C . CYS A 1 75 ? 8.664 0.233 -12.945 1 86.94 75 CYS A C 1
ATOM 608 O O . CYS A 1 75 ? 8.438 1.113 -12.117 1 86.94 75 CYS A O 1
ATOM 610 N N . ALA A 1 76 ? 9.859 -0.055 -13.367 1 86.94 76 ALA A N 1
ATOM 611 C CA . ALA A 1 76 ? 11.031 0.572 -12.758 1 86.94 76 ALA A CA 1
ATOM 612 C C . ALA A 1 76 ? 11.32 1.923 -13.406 1 86.94 76 ALA A C 1
ATOM 614 O O . ALA A 1 76 ? 11.867 2.822 -12.758 1 86.94 76 ALA A O 1
ATOM 615 N N . LEU A 1 77 ? 10.922 2.127 -14.594 1 87.81 77 LEU A N 1
ATOM 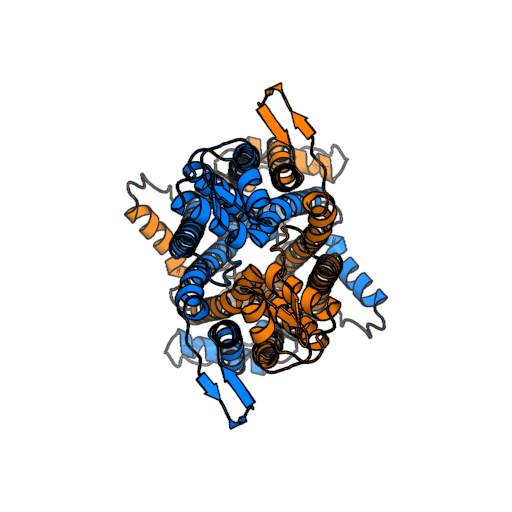616 C CA . LEU A 1 77 ? 11.328 3.26 -15.422 1 87.81 77 LEU A CA 1
ATOM 617 C C . LEU A 1 77 ? 10.773 4.566 -14.859 1 87.81 77 LEU A C 1
ATOM 619 O O . LEU A 1 77 ? 11.492 5.566 -14.789 1 87.81 77 LEU A O 1
ATOM 623 N N . PRO A 1 78 ? 9.547 4.613 -14.508 1 85.25 78 PRO A N 1
ATOM 624 C CA . PRO A 1 78 ? 9.031 5.883 -13.984 1 85.25 78 PRO A CA 1
ATOM 625 C C . PRO A 1 78 ? 9.812 6.379 -12.773 1 85.25 78 PRO A C 1
ATOM 627 O O . PRO A 1 78 ? 10.039 7.586 -12.633 1 85.25 78 PRO A O 1
ATOM 630 N N . GLY A 1 79 ? 10.195 5.457 -11.922 1 84.25 79 GLY A N 1
ATOM 631 C CA . GLY A 1 79 ? 11.016 5.863 -10.797 1 84.25 79 GLY A CA 1
ATOM 632 C C . GLY A 1 79 ? 12.344 6.465 -11.219 1 84.25 79 GLY A C 1
ATOM 633 O O . GLY A 1 79 ? 12.773 7.488 -10.672 1 84.25 79 GLY A O 1
ATOM 634 N N . LEU A 1 80 ? 12.938 5.902 -12.164 1 88.81 80 LEU A N 1
ATOM 635 C CA . LEU A 1 80 ? 14.219 6.398 -12.641 1 88.81 80 LEU A CA 1
ATOM 636 C C . LEU A 1 80 ? 14.062 7.754 -13.328 1 88.81 80 LEU A C 1
ATOM 638 O O . LEU A 1 80 ? 14.898 8.641 -13.164 1 88.81 80 LEU A O 1
ATOM 642 N N . VAL A 1 81 ? 13.07 7.883 -14.047 1 88.25 81 VAL A N 1
ATOM 643 C CA . VAL A 1 81 ? 12.789 9.148 -14.719 1 88.25 81 VAL A CA 1
ATOM 644 C C . VAL A 1 81 ? 12.555 10.242 -13.68 1 88.25 81 VAL A C 1
ATOM 646 O O . VAL A 1 81 ? 13.023 11.375 -13.852 1 88.25 81 VAL A O 1
ATOM 649 N N . CYS A 1 82 ? 11.836 9.898 -12.656 1 86.69 82 CYS A N 1
ATOM 650 C CA . CYS A 1 82 ? 11.609 10.852 -11.578 1 86.69 82 CYS A CA 1
ATOM 651 C C . CYS A 1 82 ? 12.93 11.242 -10.914 1 86.69 82 CYS A C 1
ATOM 653 O O . CYS A 1 82 ? 13.141 12.406 -10.586 1 86.69 82 CYS A O 1
ATOM 655 N N . ALA A 1 83 ? 13.758 10.266 -10.766 1 87.88 83 ALA A N 1
ATOM 656 C CA . ALA A 1 83 ? 15.055 10.555 -10.164 1 87.88 83 ALA A CA 1
ATOM 657 C C . ALA A 1 83 ? 15.836 11.57 -10.992 1 87.88 83 ALA A C 1
ATOM 659 O O . ALA A 1 83 ? 16.375 12.539 -10.453 1 87.88 83 ALA A O 1
ATOM 660 N N . ILE A 1 84 ? 15.836 11.375 -12.211 1 88.25 84 ILE A N 1
ATOM 661 C CA . ILE A 1 84 ? 16.562 12.258 -13.125 1 88.25 84 ILE A CA 1
ATOM 662 C C . ILE A 1 84 ? 15.914 13.641 -13.117 1 88.25 84 ILE A C 1
ATOM 664 O O . ILE A 1 84 ? 16.609 14.664 -13.078 1 88.25 84 ILE A O 1
ATOM 668 N N . ALA A 1 85 ? 14.617 13.711 -13.133 1 83.94 85 ALA A N 1
ATOM 669 C CA . ALA A 1 85 ? 13.891 14.977 -13.133 1 83.94 85 ALA A CA 1
ATOM 670 C C . ALA A 1 85 ? 14.148 15.758 -11.852 1 83.94 85 ALA A C 1
ATOM 672 O O . ALA A 1 85 ? 14.281 16.984 -11.883 1 83.94 85 ALA A O 1
ATOM 673 N N . LEU A 1 86 ? 14.227 15.086 -10.805 1 85.19 86 LEU A N 1
ATOM 674 C CA . LEU A 1 86 ? 14.383 15.727 -9.5 1 85.19 86 LEU A CA 1
ATOM 675 C C . LEU A 1 86 ? 15.797 16.281 -9.336 1 85.19 86 LEU A C 1
ATOM 677 O O . LEU A 1 86 ? 16.031 17.172 -8.516 1 85.19 86 LEU A O 1
ATOM 681 N N . LEU A 1 87 ? 16.703 15.758 -10.07 1 83.75 87 LEU A N 1
ATOM 682 C CA . LEU A 1 87 ? 18.078 16.266 -10.008 1 83.75 87 LEU A CA 1
ATOM 683 C C . LEU A 1 87 ? 18.141 17.703 -10.492 1 83.75 87 LEU A C 1
ATOM 685 O O . LEU A 1 87 ? 19.062 18.453 -10.141 1 83.75 87 LEU A O 1
ATOM 689 N N . LYS A 1 88 ? 17.125 18.125 -11.148 1 78.81 88 LYS A N 1
ATOM 690 C CA . LYS A 1 88 ? 17.125 19.469 -11.727 1 78.81 88 LYS A CA 1
ATOM 691 C C . LYS A 1 88 ? 16.422 20.453 -10.805 1 78.81 88 LYS A C 1
ATOM 693 O O . LYS A 1 88 ? 16.422 21.656 -11.055 1 78.81 88 LYS A O 1
ATOM 698 N N . PHE A 1 89 ? 15.859 20.016 -9.766 1 77.44 89 PHE A N 1
ATOM 699 C CA . PHE A 1 89 ? 15.133 20.891 -8.859 1 77.44 89 PHE A CA 1
ATOM 700 C C . PHE A 1 89 ? 15.977 21.219 -7.629 1 77.44 89 PHE A C 1
ATOM 702 O O . PHE A 1 89 ? 16.703 20.359 -7.129 1 77.44 89 PHE A O 1
ATOM 709 N N . PRO A 1 90 ? 15.836 22.516 -7.203 1 74.56 90 PRO A N 1
ATOM 710 C CA . PRO A 1 90 ? 16.547 22.891 -5.98 1 74.56 90 PRO A CA 1
ATOM 711 C C . PRO A 1 90 ? 15.852 22.406 -4.715 1 74.56 90 PRO A C 1
ATOM 713 O O . PRO A 1 90 ? 14.648 22.125 -4.738 1 74.56 90 PRO A O 1
ATOM 716 N N . GLU A 1 91 ? 16.625 22.266 -3.748 1 75.31 91 GLU A N 1
ATOM 717 C CA . GLU A 1 91 ? 16.062 21.922 -2.449 1 75.31 91 GLU A CA 1
ATOM 718 C C . GLU A 1 91 ? 15.188 23.047 -1.903 1 75.31 91 GLU A C 1
ATOM 720 O O . GLU A 1 91 ? 15.305 24.188 -2.336 1 75.31 91 GLU A O 1
ATOM 725 N N . SER A 1 92 ? 14.367 22.719 -0.965 1 67.88 92 SER A N 1
ATOM 726 C CA . SER A 1 92 ? 13.469 23.703 -0.378 1 67.88 92 SER A CA 1
ATOM 727 C C . SER A 1 92 ? 14.25 24.844 0.285 1 67.88 92 SER A C 1
ATOM 729 O O . SER A 1 92 ? 15.289 24.594 0.904 1 67.88 92 SER A O 1
ATOM 731 N N . PRO A 1 93 ? 13.781 26.047 0.005 1 67.38 93 PRO A N 1
ATOM 732 C CA . PRO A 1 93 ? 14.438 27.172 0.668 1 67.38 93 PRO A CA 1
ATOM 733 C C . PRO A 1 93 ? 14.539 26.984 2.182 1 67.38 93 PRO A C 1
ATOM 735 O O . PRO A 1 93 ? 15.531 27.406 2.793 1 67.38 93 PRO A O 1
ATOM 738 N N . LYS A 1 94 ? 13.594 26.328 2.658 1 64.38 94 LYS A N 1
ATOM 739 C CA . LYS A 1 94 ? 13.602 26.078 4.098 1 64.38 94 LYS A CA 1
ATOM 740 C C . LYS A 1 94 ? 14.797 25.234 4.504 1 64.38 94 LYS A C 1
ATOM 742 O O . LYS A 1 94 ? 15.445 25.5 5.52 1 64.38 94 LYS A O 1
ATOM 747 N N . PHE A 1 95 ? 14.992 24.328 3.723 1 67.88 95 PHE A N 1
ATOM 748 C CA . PHE A 1 95 ? 16.125 23.453 3.969 1 67.88 95 PHE A CA 1
ATOM 749 C C . PHE A 1 95 ? 17.438 24.219 3.83 1 67.88 95 PHE A C 1
ATOM 751 O O . PHE A 1 95 ? 18.359 24.031 4.629 1 67.88 95 PHE A O 1
ATOM 758 N N . MET A 1 96 ? 17.5 25.078 2.938 1 69.44 96 MET A N 1
ATOM 759 C CA . MET A 1 96 ? 18.734 25.828 2.672 1 69.44 96 MET A CA 1
ATOM 760 C C . MET A 1 96 ? 19.016 26.812 3.789 1 69.44 96 MET A C 1
ATOM 762 O O . MET A 1 96 ? 20.172 27.016 4.176 1 69.44 96 MET A O 1
ATOM 766 N N . VAL A 1 97 ? 17.969 27.344 4.273 1 65.06 97 VAL A N 1
ATOM 767 C CA . VAL A 1 97 ? 18.109 28.281 5.383 1 65.06 97 VAL A CA 1
ATOM 768 C C . VAL A 1 97 ? 18.547 27.531 6.641 1 65.06 97 VAL A C 1
ATOM 770 O O . VAL A 1 97 ? 19.375 28.031 7.406 1 65.06 97 VAL A O 1
ATOM 773 N N . GLY A 1 98 ? 17.984 26.391 6.73 1 63.78 98 GLY A N 1
ATOM 774 C CA . GLY A 1 98 ? 18.375 25.562 7.867 1 63.78 98 GLY A CA 1
ATOM 775 C C . GLY A 1 98 ? 19.844 25.156 7.836 1 63.78 98 GLY A C 1
ATOM 776 O O . GLY A 1 98 ? 20.469 25.031 8.883 1 63.78 98 GLY A O 1
ATOM 777 N N . LYS A 1 99 ? 20.344 25.047 6.68 1 68.62 99 LYS A N 1
ATOM 778 C CA . LYS A 1 99 ? 21.75 24.656 6.516 1 68.62 99 LYS A CA 1
ATOM 779 C C . LYS A 1 99 ? 22.656 25.891 6.52 1 68.62 99 LYS A C 1
ATOM 781 O O . LYS A 1 99 ? 23.891 25.766 6.488 1 68.62 99 LYS A O 1
ATOM 786 N N . GLY A 1 100 ? 22.078 26.984 6.602 1 65.5 100 GLY A N 1
ATOM 787 C CA . GLY A 1 100 ? 22.859 28.203 6.664 1 65.5 100 GLY A CA 1
ATOM 788 C C . GLY A 1 100 ? 23.109 28.828 5.301 1 65.5 100 GLY A C 1
ATOM 789 O O . GLY A 1 100 ? 23.875 29.781 5.184 1 65.5 100 GLY A O 1
ATOM 790 N N . ASP A 1 101 ? 22.578 28.203 4.355 1 69.69 101 ASP A N 1
ATOM 791 C CA . ASP A 1 101 ? 22.766 28.719 3.006 1 69.69 101 ASP A CA 1
ATOM 792 C C . ASP A 1 101 ? 21.656 29.703 2.643 1 69.69 101 ASP A C 1
ATOM 794 O O . ASP A 1 101 ? 20.781 29.391 1.824 1 69.69 101 ASP A O 1
ATOM 798 N N . THR A 1 102 ? 21.719 30.875 3.215 1 69.62 102 THR A N 1
ATOM 799 C CA . THR A 1 102 ? 20.672 31.875 3.043 1 69.62 102 THR A CA 1
ATOM 800 C C . THR A 1 102 ? 20.672 32.406 1.61 1 69.62 102 THR A C 1
ATOM 802 O O . THR A 1 102 ? 19.594 32.656 1.051 1 69.62 102 THR A O 1
ATOM 805 N N . ASP A 1 103 ? 21.812 32.531 1.08 1 71.94 103 ASP A N 1
ATOM 806 C CA . ASP A 1 103 ? 21.875 33.062 -0.282 1 71.94 103 ASP A CA 1
ATOM 807 C C . ASP A 1 103 ? 21.188 32.125 -1.266 1 71.94 103 ASP A C 1
ATOM 809 O O . ASP A 1 103 ? 20.406 32.562 -2.117 1 71.94 103 ASP A O 1
ATOM 813 N N . GLN A 1 104 ? 21.484 30.922 -1.082 1 73.75 104 GLN A N 1
ATOM 814 C CA . GLN A 1 104 ? 20.875 29.938 -1.97 1 73.75 104 GLN A CA 1
ATOM 815 C C . GLN A 1 104 ? 19.375 29.859 -1.76 1 73.75 104 GLN A C 1
ATOM 817 O O . GLN A 1 104 ? 18.609 29.641 -2.707 1 73.75 104 GLN A O 1
ATOM 822 N N . ALA A 1 105 ? 19.016 30.047 -0.56 1 73.56 105 ALA A N 1
ATOM 823 C CA . ALA A 1 105 ? 17.594 30.031 -0.261 1 73.56 105 ALA A CA 1
ATOM 824 C C . ALA A 1 105 ? 16.875 31.172 -0.991 1 73.56 105 ALA A C 1
ATOM 826 O O . ALA A 1 105 ? 15.789 30.969 -1.547 1 73.56 105 ALA A O 1
ATOM 827 N N . VAL A 1 106 ? 17.531 32.312 -0.949 1 67.25 106 VAL A N 1
ATOM 828 C CA . VAL A 1 106 ? 16.938 33.469 -1.604 1 67.25 106 VAL A CA 1
ATOM 829 C C . VAL A 1 106 ? 16.859 33.25 -3.111 1 67.25 106 VAL A C 1
ATOM 831 O O . VAL A 1 106 ? 15.859 33.562 -3.746 1 67.25 106 VAL A O 1
ATOM 834 N N . GLU A 1 107 ? 17.844 32.719 -3.645 1 72.06 107 GLU A N 1
ATOM 835 C CA . GLU A 1 107 ? 17.859 32.438 -5.074 1 72.06 107 GLU A CA 1
ATOM 836 C C . GLU A 1 107 ? 16.75 31.453 -5.445 1 72.06 107 GLU A C 1
ATOM 838 O O . GLU A 1 107 ? 16.125 31.594 -6.496 1 72.06 107 GLU A O 1
ATOM 843 N N . THR A 1 108 ? 16.594 30.469 -4.629 1 70.75 108 THR A N 1
ATOM 844 C CA . THR A 1 108 ? 15.562 29.469 -4.887 1 70.75 108 THR A CA 1
ATOM 845 C C . THR A 1 108 ? 14.172 30.078 -4.812 1 70.75 108 THR A C 1
ATOM 847 O O . THR A 1 108 ? 13.305 29.766 -5.633 1 70.75 108 THR A O 1
ATOM 850 N N . ILE A 1 109 ? 14.047 30.938 -3.883 1 65.5 109 ILE A N 1
ATOM 851 C CA . ILE A 1 109 ? 12.758 31.609 -3.748 1 65.5 109 ILE A CA 1
ATOM 852 C C . ILE A 1 109 ? 12.492 32.469 -4.98 1 65.5 109 ILE A C 1
ATOM 854 O O . ILE A 1 109 ? 11.375 32.531 -5.488 1 65.5 109 ILE A O 1
ATOM 858 N N . GLN A 1 110 ? 13.477 33.125 -5.355 1 64.75 110 GLN A N 1
ATOM 859 C CA . GLN A 1 110 ? 13.352 33.938 -6.555 1 64.75 110 GLN A CA 1
ATOM 860 C C . GLN A 1 110 ? 13.039 33.094 -7.777 1 64.75 110 GLN A C 1
ATOM 862 O O . GLN A 1 110 ? 12.227 33.5 -8.625 1 64.75 110 GLN A O 1
ATOM 867 N N . TRP A 1 111 ? 13.688 32.062 -7.859 1 68.38 111 TRP A N 1
ATOM 868 C CA . TRP A 1 111 ? 13.453 31.125 -8.953 1 68.38 111 TRP A CA 1
ATOM 869 C C . TRP A 1 111 ? 12.008 30.641 -8.953 1 68.38 111 TRP A C 1
ATOM 871 O O . TRP A 1 111 ? 11.359 30.609 -10.008 1 68.38 111 TRP A O 1
ATOM 881 N N . ILE A 1 112 ? 11.508 30.281 -7.887 1 62.88 112 ILE A N 1
ATOM 882 C CA . ILE A 1 112 ? 10.133 29.812 -7.754 1 62.88 112 ILE A CA 1
ATOM 883 C C . ILE A 1 112 ? 9.164 30.922 -8.164 1 62.88 112 ILE A C 1
ATOM 885 O O . ILE A 1 112 ? 8.164 30.656 -8.836 1 62.88 112 ILE A O 1
ATOM 889 N N . HIS A 1 113 ? 9.516 32.062 -7.699 1 61.12 113 HIS A N 1
ATOM 890 C CA . HIS A 1 113 ? 8.672 33.188 -8.031 1 61.12 113 HIS A CA 1
ATOM 891 C C . HIS A 1 113 ? 8.672 33.469 -9.531 1 61.12 113 HIS A C 1
ATOM 893 O O . HIS A 1 113 ? 7.637 33.781 -10.109 1 61.12 113 HIS A O 1
ATOM 899 N N . ARG A 1 114 ? 9.719 33.375 -10.055 1 64.44 114 ARG A N 1
ATOM 900 C CA . ARG A 1 114 ? 9.836 33.594 -11.484 1 64.44 114 ARG A CA 1
ATOM 901 C C . ARG A 1 114 ? 9.008 32.594 -12.273 1 64.44 114 ARG A C 1
ATOM 903 O O . ARG A 1 114 ? 8.336 32.969 -13.242 1 64.44 114 ARG A O 1
ATOM 910 N N . ILE A 1 115 ? 9.086 31.391 -11.867 1 62.94 115 ILE A N 1
ATOM 911 C CA . ILE A 1 115 ? 8.383 30.328 -12.586 1 62.94 115 ILE A CA 1
ATOM 912 C C . ILE A 1 115 ? 6.879 30.469 -12.367 1 62.94 115 ILE A C 1
ATOM 914 O O . ILE A 1 115 ? 6.09 30.234 -13.289 1 62.94 115 ILE A O 1
ATOM 918 N N . ASN A 1 116 ? 6.559 30.828 -11.164 1 58.25 116 ASN A N 1
ATOM 919 C CA . ASN A 1 116 ? 5.141 30.938 -10.828 1 58.25 116 ASN A CA 1
ATOM 920 C C . ASN A 1 116 ? 4.523 32.219 -11.391 1 58.25 116 ASN A C 1
ATOM 922 O O . ASN A 1 116 ? 3.367 32.219 -11.812 1 58.25 116 ASN A O 1
ATOM 926 N N . SER A 1 117 ? 5.148 33.312 -11.141 1 56.56 117 SER A N 1
ATOM 927 C CA . SER A 1 117 ? 4.574 34.625 -11.531 1 56.56 117 SER A CA 1
ATOM 928 C C . SER A 1 117 ? 4.879 34.938 -12.984 1 56.56 117 SER A C 1
ATOM 930 O O . SER A 1 117 ? 4.199 35.75 -13.602 1 56.56 117 SER A O 1
ATOM 932 N N . GLY A 1 118 ? 5.57 34.062 -13.703 1 53.78 118 GLY A N 1
ATOM 933 C CA . GLY A 1 118 ? 5.992 34.438 -15.047 1 53.78 118 GLY A CA 1
ATOM 934 C C . GLY A 1 118 ? 6.668 35.781 -15.102 1 53.78 118 GLY A C 1
ATOM 935 O O . GLY A 1 118 ? 7.012 36.281 -16.188 1 53.78 118 GLY A O 1
ATOM 936 N N . LYS A 1 119 ? 6.414 36.719 -14.109 1 51 119 LYS A N 1
ATOM 937 C CA . LYS A 1 119 ? 6.941 38.062 -14.164 1 51 119 LYS A CA 1
ATOM 938 C C . LYS A 1 119 ? 8.273 38.188 -13.43 1 51 119 LYS A C 1
ATOM 940 O O . LYS A 1 119 ? 8.508 37.469 -12.445 1 51 119 LYS A O 1
ATOM 945 N N . ASP A 1 120 ? 9.328 38.438 -14.133 1 47.12 120 ASP A N 1
ATOM 946 C CA . ASP A 1 120 ? 10.648 38.781 -13.617 1 47.12 120 ASP A CA 1
ATOM 947 C C . ASP A 1 120 ? 10.539 39.812 -12.477 1 47.12 120 ASP A C 1
ATOM 949 O O . ASP A 1 120 ? 10.562 41 -12.711 1 47.12 120 ASP A O 1
ATOM 953 N N . GLU A 1 121 ? 9.531 39.781 -11.656 1 46.78 121 GLU A N 1
ATOM 954 C CA . GLU A 1 121 ? 9.43 40.875 -10.695 1 46.78 121 GLU A CA 1
ATOM 955 C C . GLU A 1 121 ? 10.719 41 -9.891 1 46.78 121 GLU A C 1
ATOM 957 O O . GLU A 1 121 ? 11.453 40.031 -9.703 1 46.78 121 GLU A O 1
ATOM 962 N N . PRO A 1 122 ? 10.992 42.375 -9.383 1 42.66 122 PRO A N 1
ATOM 963 C CA . PRO A 1 122 ? 12.156 42.812 -8.602 1 42.66 122 PRO A CA 1
ATOM 964 C C . PRO A 1 122 ? 12.445 41.875 -7.426 1 42.66 122 PRO A C 1
ATOM 966 O O . PRO A 1 122 ? 11.547 41.188 -6.945 1 42.66 122 PRO A O 1
ATOM 969 N N . ALA A 1 123 ? 13.734 41.781 -6.941 1 43.44 123 ALA A N 1
ATOM 970 C CA . ALA A 1 123 ? 14.398 41.125 -5.805 1 43.44 123 ALA A CA 1
ATOM 971 C C . ALA A 1 123 ? 13.5 41.156 -4.566 1 43.44 123 ALA A C 1
ATOM 973 O O . ALA A 1 123 ? 13.148 42.219 -4.059 1 43.44 123 ALA A O 1
ATOM 974 N N . LEU A 1 124 ? 12.57 40.281 -4.457 1 42.66 124 LEU A N 1
ATOM 975 C CA . LEU A 1 124 ? 12.008 40.219 -3.113 1 42.66 124 LEU A CA 1
ATOM 976 C C . LEU A 1 124 ? 13.07 40.5 -2.061 1 42.66 124 LEU A C 1
ATOM 978 O O . LEU A 1 124 ? 14.133 39.875 -2.053 1 42.66 124 LEU A O 1
ATOM 982 N N . GLN A 1 125 ? 13.336 41.719 -1.677 1 35.56 125 GLN A N 1
ATOM 983 C CA . GLN A 1 125 ? 14.227 42.094 -0.586 1 35.56 125 GLN A CA 1
ATOM 984 C C . GLN A 1 125 ? 14.016 41.219 0.635 1 35.56 125 GLN A C 1
ATOM 986 O O . GLN A 1 125 ? 13.141 41.469 1.458 1 35.56 125 GLN A O 1
ATOM 991 N N . ILE A 1 126 ? 14.234 39.938 0.541 1 43.09 126 ILE A N 1
ATOM 992 C CA . ILE A 1 126 ? 14.258 39.062 1.71 1 43.09 126 ILE A CA 1
ATOM 993 C C . ILE A 1 126 ? 15.391 39.5 2.645 1 43.09 126 ILE A C 1
ATOM 995 O O . ILE A 1 126 ? 16.562 39.344 2.309 1 43.09 126 ILE A O 1
ATOM 999 N N . LYS A 1 127 ? 15.391 40.531 3.529 1 36.03 127 LYS A N 1
ATOM 1000 C CA . LYS A 1 127 ? 16.453 41.031 4.395 1 36.03 127 LYS A CA 1
ATOM 1001 C C . LYS A 1 127 ? 16.953 39.938 5.336 1 36.03 127 LYS A C 1
ATOM 1003 O O . LYS A 1 127 ? 18.156 39.875 5.621 1 36.03 127 LYS A O 1
ATOM 1008 N N . SER A 1 128 ? 16.141 39.344 6.414 1 36.19 128 SER A N 1
ATOM 1009 C CA . SER A 1 128 ? 16.75 38.5 7.438 1 36.19 128 SER A CA 1
ATOM 1010 C C . SER A 1 128 ? 16.062 37.125 7.508 1 36.19 128 SER A C 1
ATOM 1012 O O . SER A 1 128 ? 14.836 37.031 7.543 1 36.19 128 SER A O 1
ATOM 1014 N N . ILE A 1 129 ? 16.641 36.156 6.902 1 42.03 129 ILE A N 1
ATOM 1015 C CA . ILE A 1 129 ? 16.203 34.781 7.137 1 42.03 129 ILE A CA 1
ATOM 1016 C C . ILE A 1 129 ? 16.672 34.312 8.516 1 42.03 129 ILE A C 1
ATOM 1018 O O . ILE A 1 129 ? 17.875 34.312 8.812 1 42.03 129 ILE A O 1
ATOM 1022 N N . VAL A 1 130 ? 15.906 34.5 9.695 1 35.69 130 VAL A N 1
ATOM 1023 C CA . VAL A 1 130 ? 16.266 34 11.016 1 35.69 130 VAL A CA 1
ATOM 1024 C C . VAL A 1 130 ? 16.453 32.469 10.961 1 35.69 130 VAL A C 1
ATOM 1026 O O . VAL A 1 130 ? 15.602 31.75 10.445 1 35.69 130 VAL A O 1
ATOM 1029 N N . ARG A 1 131 ? 17.656 32.031 11.195 1 41.03 131 ARG A N 1
ATOM 1030 C CA . ARG A 1 131 ? 18.141 30.672 11.383 1 41.03 131 ARG A CA 1
ATOM 1031 C C . ARG A 1 131 ? 17.422 29.984 12.547 1 41.03 131 ARG A C 1
ATOM 1033 O O . ARG A 1 131 ? 17.438 30.484 13.68 1 41.03 131 ARG A O 1
ATOM 1040 N N . ASN A 1 132 ? 16.375 29.484 12.516 1 35.41 132 ASN A N 1
ATOM 1041 C CA . ASN A 1 132 ? 15.977 28.672 13.664 1 35.41 132 ASN A CA 1
ATOM 1042 C C . ASN A 1 132 ? 17.016 27.594 13.969 1 35.41 132 ASN A C 1
ATOM 1044 O O . ASN A 1 132 ? 17.312 26.75 13.125 1 35.41 132 ASN A O 1
ATOM 1048 N N . ALA A 1 133 ? 17.969 27.844 14.844 1 32.56 133 ALA A N 1
ATOM 1049 C CA . ALA A 1 133 ? 19.125 27.141 15.391 1 32.56 133 ALA A CA 1
ATOM 1050 C C . ALA A 1 133 ? 18.75 25.75 15.906 1 32.56 133 ALA A C 1
ATOM 1052 O O . ALA A 1 133 ? 19.609 24.984 16.312 1 32.56 133 ALA A O 1
ATOM 1053 N N . ASN A 1 134 ? 17.531 25.453 16.219 1 33.28 134 ASN A N 1
ATOM 1054 C CA . ASN A 1 134 ? 17.469 24.312 17.125 1 33.28 134 ASN A CA 1
ATOM 1055 C C . ASN A 1 134 ? 17.719 23 16.391 1 33.28 134 ASN A C 1
ATOM 1057 O O . ASN A 1 134 ? 16.953 22.047 16.531 1 33.28 134 ASN A O 1
ATOM 1061 N N . THR A 1 135 ? 18 22.938 15.219 1 36.25 135 THR A N 1
ATOM 1062 C CA . THR A 1 135 ? 18.422 21.625 14.773 1 36.25 135 THR A CA 1
ATOM 1063 C C . THR A 1 135 ? 19.578 21.094 15.617 1 36.25 135 THR A C 1
ATOM 1065 O O . THR A 1 135 ? 20.703 21.578 15.508 1 36.25 135 THR A O 1
ATOM 1068 N N . LYS A 1 136 ? 19.406 20.812 16.938 1 35.06 136 LYS A N 1
ATOM 1069 C CA . LYS A 1 136 ? 20.5 20.156 17.672 1 35.06 136 LYS A CA 1
ATOM 1070 C C . LYS A 1 136 ? 21.266 19.203 16.75 1 35.06 136 LYS A C 1
ATOM 1072 O O . LYS A 1 136 ? 20.672 18.344 16.094 1 35.06 136 LYS A O 1
ATOM 1077 N N . SER A 1 137 ? 22.391 19.484 16.297 1 35.72 137 SER A N 1
ATOM 1078 C CA . SER A 1 137 ? 23.438 18.734 15.609 1 35.72 137 SER A CA 1
ATOM 1079 C C . SER A 1 137 ? 23.484 17.297 16.078 1 35.72 137 SER A C 1
ATOM 1081 O O . SER A 1 137 ? 23.516 17.031 17.281 1 35.72 137 SER A O 1
ATOM 1083 N N . ALA A 1 138 ? 22.703 16.359 15.5 1 37.19 138 ALA A N 1
ATOM 1084 C CA . ALA A 1 138 ? 22.969 14.945 15.766 1 37.19 138 ALA A CA 1
ATOM 1085 C C . ALA A 1 138 ? 24.453 14.695 15.938 1 37.19 138 ALA A C 1
ATOM 1087 O O . ALA A 1 138 ? 25.234 14.883 15 1 37.19 138 ALA A O 1
ATOM 1088 N N . GLY A 1 139 ? 25.016 14.883 17.016 1 37.25 139 GLY A N 1
ATOM 1089 C CA . GLY A 1 139 ? 26.359 14.406 17.281 1 37.25 139 GLY A CA 1
ATOM 1090 C C . GLY A 1 139 ? 26.672 13.086 16.594 1 37.25 139 GLY A C 1
ATOM 1091 O O . GLY A 1 139 ? 25.781 12.469 15.992 1 37.25 139 GLY A O 1
ATOM 1092 N N . SER A 1 140 ? 27.906 12.516 16.641 1 40.69 140 SER A N 1
ATOM 1093 C CA . SER A 1 140 ? 28.547 11.297 16.156 1 40.69 140 SER A CA 1
ATOM 1094 C C . SER A 1 140 ? 27.703 10.062 16.438 1 40.69 140 SER A C 1
ATOM 1096 O O . SER A 1 140 ? 27.547 9.664 17.594 1 40.69 140 SER A O 1
ATOM 1098 N N . ILE A 1 141 ? 26.609 10 16 1 45.88 141 ILE A N 1
ATOM 1099 C CA . ILE A 1 141 ? 25.75 8.836 16.219 1 45.88 141 ILE A CA 1
ATOM 1100 C C . ILE A 1 141 ? 26.531 7.562 15.906 1 45.88 141 ILE A C 1
ATOM 1102 O O . ILE A 1 141 ? 26.797 7.254 14.734 1 45.88 141 ILE A O 1
ATOM 1106 N N . LYS A 1 142 ? 27.375 7.191 16.703 1 45.22 142 LYS A N 1
ATOM 1107 C CA . LYS A 1 142 ? 28.078 5.91 16.656 1 45.22 142 LYS A CA 1
ATOM 1108 C C . LYS A 1 142 ? 27.172 4.773 17.125 1 45.22 142 LYS A C 1
ATOM 1110 O O . LYS A 1 142 ? 26.688 4.793 18.266 1 45.22 142 LYS A O 1
ATOM 1115 N N . GLY A 1 143 ? 26.75 3.854 16.297 1 55.78 143 GLY A N 1
ATOM 1116 C CA . GLY A 1 143 ? 26.266 2.498 16.484 1 55.78 143 GLY A CA 1
ATOM 1117 C C . GLY A 1 143 ? 24.766 2.367 16.281 1 55.78 143 GLY A C 1
ATOM 1118 O O . GLY A 1 143 ? 24.062 3.369 16.234 1 55.78 143 GLY A O 1
ATOM 1119 N N . PHE A 1 144 ? 24.297 1.265 16.016 1 57.22 144 PHE A N 1
ATOM 1120 C CA . PHE A 1 144 ? 22.922 0.853 15.781 1 57.22 144 PHE A CA 1
ATOM 1121 C C . PHE A 1 144 ? 22.031 1.248 16.953 1 57.22 144 PHE A C 1
ATOM 1123 O O . PHE A 1 144 ? 20.922 1.737 16.766 1 57.22 144 PHE A O 1
ATOM 1130 N N . LYS A 1 145 ? 22.547 1.136 18.094 1 57.31 145 LYS A N 1
ATOM 1131 C CA . LYS A 1 145 ? 21.797 1.426 19.297 1 57.31 145 LYS A CA 1
ATOM 1132 C C . LYS A 1 145 ? 21.516 2.918 19.422 1 57.31 145 LYS A C 1
ATOM 1134 O O . LYS A 1 145 ? 20.438 3.311 19.891 1 57.31 145 LYS A O 1
ATOM 1139 N N . SER A 1 146 ? 22.359 3.576 18.969 1 56.34 146 SER A N 1
ATOM 1140 C CA . SER A 1 146 ? 22.188 5.023 19.047 1 56.34 146 SER A CA 1
ATOM 1141 C C . SER A 1 146 ? 21.125 5.512 18.078 1 56.34 146 SER A C 1
ATOM 1143 O O . SER A 1 146 ? 20.344 6.414 18.391 1 56.34 146 SER A O 1
ATOM 1145 N N . ILE A 1 147 ? 21.141 4.863 17.047 1 57.5 147 ILE A N 1
ATOM 1146 C CA . ILE A 1 147 ? 20.141 5.219 16.031 1 57.5 147 ILE A CA 1
ATOM 1147 C C . ILE A 1 147 ? 18.75 4.891 16.547 1 57.5 147 ILE A C 1
ATOM 1149 O O . ILE A 1 147 ? 17.828 5.715 16.438 1 57.5 147 ILE A O 1
ATOM 1153 N N . VAL A 1 148 ? 18.703 3.742 17.109 1 58.91 148 VAL A N 1
ATOM 1154 C CA . VAL A 1 148 ? 17.422 3.32 17.641 1 58.91 148 VAL A CA 1
ATOM 1155 C C . VAL A 1 148 ? 17 4.266 18.766 1 58.91 148 VAL A C 1
ATOM 1157 O O . VAL A 1 148 ? 15.828 4.645 18.859 1 58.91 148 VAL A O 1
ATOM 1160 N N . LYS A 1 149 ? 17.906 4.562 19.531 1 58.25 149 LYS A N 1
ATOM 1161 C CA . LYS A 1 149 ? 17.625 5.465 20.641 1 58.25 149 LYS A CA 1
ATOM 1162 C C . LYS A 1 149 ? 17.219 6.844 20.141 1 58.25 149 LYS A C 1
ATOM 1164 O O . LYS A 1 149 ? 16.297 7.465 20.688 1 58.25 149 LYS A O 1
ATOM 1169 N N . LEU A 1 150 ? 17.844 7.184 19.172 1 56.44 150 LEU A N 1
ATOM 1170 C CA . LEU A 1 150 ? 17.531 8.484 18.594 1 56.44 150 LEU A CA 1
ATOM 1171 C C . LEU A 1 150 ? 16.125 8.484 17.984 1 56.44 150 LEU A C 1
ATOM 1173 O O . LEU A 1 150 ? 15.375 9.445 18.156 1 56.44 150 LEU A O 1
ATOM 1177 N N . ILE A 1 151 ? 15.922 7.441 17.359 1 59.06 151 ILE A N 1
ATOM 1178 C CA . ILE A 1 151 ? 14.594 7.293 16.766 1 59.06 151 ILE A CA 1
ATOM 1179 C C . ILE A 1 151 ? 13.539 7.309 17.875 1 59.06 151 ILE A C 1
ATOM 1181 O O . ILE A 1 151 ? 12.523 7.988 17.766 1 59.06 151 ILE A O 1
ATOM 1185 N N . TRP A 1 152 ? 13.945 6.578 18.875 1 58.25 152 TRP A N 1
ATOM 1186 C CA . TRP A 1 152 ? 13.047 6.5 20.016 1 58.25 152 TRP A CA 1
ATOM 1187 C C . TRP A 1 152 ? 12.867 7.871 20.656 1 58.25 152 TRP A C 1
ATOM 1189 O O . TRP A 1 152 ? 11.75 8.25 21.016 1 58.25 152 TRP A O 1
ATOM 1199 N N . ASP A 1 153 ? 13.867 8.547 20.828 1 56 153 ASP A N 1
ATOM 1200 C CA . ASP A 1 153 ? 13.812 9.852 21.484 1 56 153 ASP A CA 1
ATOM 1201 C C . ASP A 1 153 ? 12.969 10.836 20.672 1 56 153 ASP A C 1
ATOM 1203 O O . ASP A 1 153 ? 12.312 11.711 21.234 1 56 153 ASP A O 1
ATOM 1207 N N . GLN A 1 154 ? 13.07 10.641 19.453 1 53.97 154 GLN A N 1
ATOM 1208 C CA . GLN A 1 154 ? 12.328 11.539 18.578 1 53.97 154 GLN A CA 1
ATOM 1209 C C . GLN A 1 154 ? 10.859 11.156 18.516 1 53.97 154 GLN A C 1
ATOM 1211 O O . GLN A 1 154 ? 9.992 12.008 18.312 1 53.97 154 GLN A O 1
ATOM 1216 N N . THR A 1 155 ? 10.695 9.891 18.734 1 59.53 155 THR A N 1
ATOM 1217 C CA . THR A 1 155 ? 9.32 9.398 18.609 1 59.53 155 THR A CA 1
ATOM 1218 C C . THR A 1 155 ? 8.68 9.273 20 1 59.53 155 THR A C 1
ATOM 1220 O O . THR A 1 155 ? 7.453 9.328 20.125 1 59.53 155 THR A O 1
ATOM 1223 N N . ALA A 1 156 ? 9.539 9.188 20.953 1 57.56 156 ALA A N 1
ATOM 1224 C CA . ALA A 1 156 ? 9.109 8.992 22.344 1 57.56 156 ALA A CA 1
ATOM 1225 C C . ALA A 1 156 ? 8.148 10.102 22.781 1 57.56 156 ALA A C 1
ATOM 1227 O O . ALA A 1 156 ? 7.164 9.836 23.469 1 57.56 156 ALA A O 1
ATOM 1228 N N . PRO A 1 157 ? 8.445 11.289 22.344 1 56.09 157 PRO A N 1
ATOM 1229 C CA . PRO A 1 157 ? 7.512 12.32 22.812 1 56.09 157 PRO A CA 1
ATOM 1230 C C . PRO A 1 157 ? 6.086 12.086 22.312 1 56.09 157 PRO A C 1
ATOM 1232 O O . PRO A 1 157 ? 5.129 12.547 22.938 1 56.09 157 PRO A O 1
ATOM 1235 N N . LEU A 1 158 ? 6.07 11.398 21.281 1 57.84 158 LEU A N 1
ATOM 1236 C CA . LEU A 1 158 ? 4.742 11.07 20.781 1 57.84 158 LEU A CA 1
ATOM 1237 C C . LEU A 1 158 ? 4.031 10.102 21.734 1 57.84 158 LEU A C 1
ATOM 1239 O O . LEU A 1 158 ? 2.803 10.016 21.734 1 57.84 158 LEU A O 1
ATOM 1243 N N . PHE A 1 159 ? 4.891 9.414 22.391 1 58.16 159 PHE A N 1
ATOM 1244 C CA . PHE A 1 159 ? 4.359 8.438 23.344 1 58.16 159 PHE A CA 1
ATOM 1245 C C . PHE A 1 159 ? 4.363 9 24.766 1 58.16 159 PHE A C 1
ATOM 1247 O O . PHE A 1 159 ? 4.41 8.242 25.734 1 58.16 159 PHE A O 1
ATOM 1254 N N . MET A 1 160 ? 4.676 10.18 24.812 1 54.78 160 MET A N 1
ATOM 1255 C CA . MET A 1 160 ? 4.613 10.789 26.141 1 54.78 160 MET A CA 1
ATOM 1256 C C . MET A 1 160 ? 3.303 11.547 26.328 1 54.78 160 MET A C 1
ATOM 1258 O O . MET A 1 160 ? 2.654 11.93 25.344 1 54.78 160 MET A O 1
ATOM 1262 N N . LYS A 1 161 ? 2.826 11.797 27.594 1 57.44 161 LYS A N 1
ATOM 1263 C CA . LYS A 1 161 ? 1.622 12.531 27.953 1 57.44 161 LYS A CA 1
ATOM 1264 C C . LYS A 1 161 ? 1.654 13.953 27.375 1 57.44 161 LYS A C 1
ATOM 1266 O O . LYS A 1 161 ? 2.725 14.547 27.234 1 57.44 161 LYS A O 1
ATOM 1271 N N . PRO A 1 162 ? 0.581 14.367 26.953 1 55 162 PRO A N 1
ATOM 1272 C CA . PRO A 1 162 ? -0.825 13.961 26.922 1 55 162 PRO A CA 1
ATOM 1273 C C . PRO A 1 162 ? -1.22 13.289 25.609 1 55 162 PRO A C 1
ATOM 1275 O O . PRO A 1 162 ? -2.396 12.984 25.406 1 55 162 PRO A O 1
ATOM 1278 N N . TYR A 1 163 ? -0.204 12.977 24.797 1 63.19 163 TYR A N 1
ATOM 1279 C CA . TYR A 1 163 ? -0.597 12.508 23.469 1 63.19 163 TYR A CA 1
ATOM 1280 C C . TYR A 1 163 ? -0.573 10.984 23.406 1 63.19 163 TYR A C 1
ATOM 1282 O O . TYR A 1 163 ? -0.941 10.398 22.391 1 63.19 163 TYR A O 1
ATOM 1290 N N . LEU A 1 164 ? -0.362 10.344 24.531 1 67.62 164 LEU A N 1
ATOM 1291 C CA . LEU A 1 164 ? -0.155 8.898 24.547 1 67.62 164 LEU A CA 1
ATOM 1292 C C . LEU A 1 164 ? -1.415 8.164 24.094 1 67.62 164 LEU A C 1
ATOM 1294 O O . LEU A 1 164 ? -1.349 7.262 23.266 1 67.62 164 LEU A O 1
ATOM 1298 N N . VAL A 1 165 ? -2.504 8.555 24.688 1 66.62 165 VAL A N 1
ATOM 1299 C CA . VAL A 1 165 ? -3.746 7.844 24.406 1 66.62 165 VAL A CA 1
ATOM 1300 C C . VAL A 1 165 ? -4.086 7.98 22.922 1 66.62 165 VAL A C 1
ATOM 1302 O O . VAL A 1 165 ? -4.445 7 22.266 1 66.62 165 VAL A O 1
ATOM 1305 N N . ARG A 1 166 ? -3.85 9.117 22.422 1 67.06 166 ARG A N 1
ATOM 1306 C CA . ARG A 1 166 ? -4.16 9.352 21.016 1 67.06 166 ARG A CA 1
ATOM 1307 C C . ARG A 1 166 ? -3.186 8.617 20.109 1 67.06 166 ARG A C 1
ATOM 1309 O O . ARG A 1 166 ? -3.586 8.047 19.094 1 67.06 166 ARG A O 1
ATOM 1316 N N . THR A 1 167 ? -2.016 8.602 20.562 1 71.12 167 THR A N 1
ATOM 1317 C CA . THR A 1 167 ? -1.004 7.914 19.781 1 71.12 167 THR A CA 1
ATOM 1318 C C . THR A 1 167 ? -1.257 6.406 19.766 1 71.12 167 THR A C 1
ATOM 1320 O O . THR A 1 167 ? -1.177 5.77 18.703 1 71.12 167 THR A O 1
ATOM 1323 N N . VAL A 1 168 ? -1.604 5.914 20.844 1 73.81 168 VAL A N 1
ATOM 1324 C CA . VAL A 1 168 ? -1.858 4.48 20.938 1 73.81 168 VAL A CA 1
ATOM 1325 C C . VAL A 1 168 ? -3.084 4.113 20.109 1 73.81 168 VAL A C 1
ATOM 1327 O O . VAL A 1 168 ? -3.098 3.08 19.438 1 73.81 168 VAL A O 1
ATOM 1330 N N . LEU A 1 169 ? -3.994 4.965 20.141 1 74.38 169 LEU A N 1
ATOM 1331 C CA . LEU A 1 169 ? -5.207 4.715 19.375 1 74.38 169 LEU A CA 1
ATOM 1332 C C . LEU A 1 169 ? -4.918 4.746 17.875 1 74.38 169 LEU A C 1
ATOM 1334 O O . LEU A 1 169 ? -5.375 3.875 17.125 1 74.38 169 LEU A O 1
ATOM 1338 N N . VAL A 1 170 ? -4.168 5.676 17.516 1 76.06 170 VAL A N 1
ATOM 1339 C CA . VAL A 1 170 ? -3.82 5.801 16.109 1 76.06 170 VAL A CA 1
ATOM 1340 C C . VAL A 1 170 ? -3.008 4.59 15.664 1 76.06 170 VAL A C 1
ATOM 1342 O O . VAL A 1 170 ? -3.248 4.031 14.594 1 76.06 170 VAL A O 1
ATOM 1345 N N . CYS A 1 171 ? -2.158 4.164 16.531 1 77.12 171 CYS A N 1
ATOM 1346 C CA . CYS A 1 171 ? -1.331 3.004 16.219 1 77.12 171 CYS A CA 1
ATOM 1347 C C . CYS A 1 171 ? -2.182 1.745 16.094 1 77.12 171 CYS A C 1
ATOM 1349 O O . CYS A 1 171 ? -1.958 0.921 15.203 1 77.12 171 CYS A O 1
ATOM 1351 N N . PHE A 1 172 ? -3.059 1.69 16.938 1 79.25 172 PHE A N 1
ATOM 1352 C CA . PHE A 1 172 ? -3.939 0.529 16.922 1 79.25 172 PHE A CA 1
ATOM 1353 C C . PHE A 1 172 ? -4.797 0.509 15.672 1 79.25 172 PHE A C 1
ATOM 1355 O O . PHE A 1 172 ? -4.965 -0.539 15.039 1 79.25 172 PHE A O 1
ATOM 1362 N N . ILE A 1 173 ? -5.316 1.594 15.359 1 82.56 173 ILE A N 1
ATOM 1363 C CA . ILE A 1 173 ? -6.152 1.706 14.164 1 82.56 173 ILE A CA 1
ATOM 1364 C C . ILE A 1 173 ? -5.32 1.42 12.922 1 82.56 173 ILE A C 1
ATOM 1366 O O . ILE A 1 173 ? -5.77 0.718 12.016 1 82.56 173 ILE A O 1
ATOM 1370 N N . GLN A 1 174 ? -4.18 1.951 12.961 1 82 174 GLN A N 1
ATOM 1371 C CA . GLN A 1 174 ? -3.291 1.707 11.836 1 82 174 GLN A CA 1
ATOM 1372 C C . GLN A 1 174 ? -2.953 0.224 11.711 1 82 174 GLN A C 1
ATOM 1374 O O . GLN A 1 174 ? -2.922 -0.32 10.602 1 82 174 GLN A O 1
ATOM 1379 N N . PHE A 1 175 ? -2.734 -0.326 12.789 1 79.19 175 PHE A N 1
ATOM 1380 C CA . PHE A 1 175 ? -2.439 -1.754 12.789 1 79.19 175 PHE A CA 1
ATOM 1381 C C . PHE A 1 175 ? -3.604 -2.547 12.203 1 79.19 175 PHE A C 1
ATOM 1383 O O . PHE A 1 175 ? -3.406 -3.404 11.344 1 79.19 175 PHE A O 1
ATOM 1390 N N . GLY A 1 176 ? -4.75 -2.283 12.734 1 77.12 176 GLY A N 1
ATOM 1391 C CA . GLY A 1 176 ? -5.941 -2.941 12.219 1 77.12 176 GLY A CA 1
ATOM 1392 C C . GLY A 1 176 ? -6.164 -2.709 10.734 1 77.12 176 GLY A C 1
ATOM 1393 O O . GLY A 1 176 ? -6.504 -3.639 10 1 77.12 176 GLY A O 1
ATOM 1394 N N . THR A 1 177 ? -5.902 -1.518 10.32 1 81.38 177 THR A N 1
ATOM 1395 C CA . THR A 1 177 ? -6.098 -1.15 8.922 1 81.38 177 THR A CA 1
ATOM 1396 C C . THR A 1 177 ? -5.09 -1.865 8.031 1 81.38 177 THR A C 1
ATOM 1398 O O . THR A 1 177 ? -5.449 -2.385 6.973 1 81.38 177 THR A O 1
ATOM 1401 N N . TYR A 1 178 ? -3.898 -2.014 8.43 1 80.06 178 TYR A N 1
ATOM 1402 C CA . TYR A 1 178 ? -2.85 -2.574 7.586 1 80.06 178 TYR A CA 1
ATOM 1403 C C . TYR A 1 178 ? -2.969 -4.09 7.5 1 80.06 178 TYR A C 1
ATOM 1405 O O . TYR A 1 178 ? -2.775 -4.676 6.43 1 80.06 178 TYR A O 1
ATOM 1413 N N . VAL A 1 179 ? -3.307 -4.645 8.594 1 77.56 179 VAL A N 1
ATOM 1414 C CA . VAL A 1 179 ? -3.477 -6.094 8.578 1 77.56 179 VAL A CA 1
ATOM 1415 C C . VAL A 1 179 ? -4.652 -6.465 7.672 1 77.56 179 VAL A C 1
ATOM 1417 O O . VAL A 1 179 ? -4.551 -7.395 6.867 1 77.56 179 VAL A O 1
ATOM 1420 N N . THR A 1 180 ? -5.711 -5.707 7.824 1 76.06 180 THR A N 1
ATOM 1421 C CA . THR A 1 180 ? -6.91 -6.012 7.047 1 76.06 180 THR A CA 1
ATOM 1422 C C . THR A 1 180 ? -6.688 -5.703 5.57 1 76.06 180 THR A C 1
ATOM 1424 O O . THR A 1 180 ? -6.949 -6.547 4.711 1 76.06 180 THR A O 1
ATOM 1427 N N . ALA A 1 181 ? -6.172 -4.613 5.301 1 74.19 181 ALA A N 1
ATOM 1428 C CA . ALA A 1 181 ? -6.082 -4.148 3.918 1 74.19 181 ALA A CA 1
ATOM 1429 C C . ALA A 1 181 ? -4.895 -4.785 3.199 1 74.19 181 ALA A C 1
ATOM 1431 O O . ALA A 1 181 ? -5.027 -5.262 2.072 1 74.19 181 ALA A O 1
ATOM 1432 N N . HIS A 1 182 ? -3.801 -4.922 3.768 1 76 182 HIS A N 1
ATOM 1433 C CA . HIS A 1 182 ? -2.586 -5.387 3.105 1 76 182 HIS A CA 1
ATOM 1434 C C . HIS A 1 182 ? -2.533 -6.91 3.053 1 76 182 HIS A C 1
ATOM 1436 O O . HIS A 1 182 ? -2.039 -7.484 2.082 1 76 182 HIS A O 1
ATOM 1442 N N . GLY A 1 183 ? -2.984 -7.516 4.094 1 75.38 183 GLY A N 1
ATOM 1443 C CA . GLY A 1 183 ? -2.934 -8.969 4.125 1 75.38 183 GLY A CA 1
ATOM 1444 C C . GLY A 1 183 ? -3.639 -9.617 2.945 1 75.38 183 GLY A C 1
ATOM 1445 O O . GLY A 1 183 ? -3.059 -10.461 2.256 1 75.38 183 GLY A O 1
ATOM 1446 N N . MET A 1 184 ? -4.766 -9.133 2.689 1 80.94 184 MET A N 1
ATOM 1447 C CA . MET A 1 184 ? -5.527 -9.766 1.621 1 80.94 184 MET A CA 1
ATOM 1448 C C . MET A 1 184 ? -5.168 -9.172 0.264 1 80.94 184 MET A C 1
ATOM 1450 O O . MET A 1 184 ? -5.422 -9.789 -0.774 1 80.94 184 MET A O 1
ATOM 1454 N N . PHE A 1 185 ? -4.52 -8.117 0.326 1 82.5 185 PHE A N 1
ATOM 1455 C CA . PHE A 1 185 ? -4.129 -7.496 -0.934 1 82.5 185 PHE A CA 1
ATOM 1456 C C . PHE A 1 185 ? -2.99 -8.266 -1.59 1 82.5 185 PHE A C 1
ATOM 1458 O O . PHE A 1 185 ? -2.914 -8.352 -2.818 1 82.5 185 PHE A O 1
ATOM 1465 N N . MET A 1 186 ? -2.223 -8.859 -0.873 1 78.31 186 MET A N 1
ATOM 1466 C CA . MET A 1 186 ? -1.05 -9.57 -1.376 1 78.31 186 MET A CA 1
ATOM 1467 C C . MET A 1 186 ? -1.462 -10.75 -2.256 1 78.31 186 MET A C 1
ATOM 1469 O O . MET A 1 186 ? -0.732 -11.125 -3.174 1 78.31 186 MET A O 1
ATOM 1473 N N . PHE A 1 187 ? -2.557 -11.227 -2.016 1 82.06 187 PHE A N 1
ATOM 1474 C CA . PHE A 1 187 ? -3.018 -12.398 -2.75 1 82.06 187 PHE A CA 1
ATOM 1475 C C . PHE A 1 187 ? -4.148 -12.031 -3.701 1 82.06 187 PHE A C 1
ATOM 1477 O O . PHE A 1 187 ? -4.73 -12.898 -4.352 1 82.06 187 PHE A O 1
ATOM 1484 N N . PHE A 1 188 ? -4.391 -10.797 -3.801 1 86.12 188 PHE A N 1
ATOM 1485 C CA . PHE A 1 188 ? -5.598 -10.328 -4.465 1 86.12 188 PHE A CA 1
ATOM 1486 C C . PHE A 1 188 ? -5.617 -10.766 -5.926 1 86.12 188 PHE A C 1
ATOM 1488 O O . PHE A 1 188 ? -6.555 -11.43 -6.367 1 86.12 188 PHE A O 1
ATOM 1495 N N . PRO A 1 189 ? -4.574 -10.508 -6.688 1 82.06 189 PRO A N 1
ATOM 1496 C CA . PRO A 1 189 ? -4.668 -10.883 -8.102 1 82.06 189 PRO A CA 1
ATOM 1497 C C . PRO A 1 189 ? -4.766 -12.391 -8.305 1 82.06 189 PRO A C 1
ATOM 1499 O O . PRO A 1 189 ? -5.508 -12.852 -9.172 1 82.06 189 PRO A O 1
ATOM 1502 N N . GLY A 1 190 ? -4.066 -13.109 -7.535 1 82.19 190 GLY A N 1
ATOM 1503 C CA . GLY A 1 190 ? -4.105 -14.562 -7.633 1 82.19 190 GLY A CA 1
ATOM 1504 C C . GLY A 1 190 ? -5.457 -15.148 -7.281 1 82.19 190 GLY A C 1
ATOM 1505 O O . GLY A 1 190 ? -5.996 -15.969 -8.023 1 82.19 190 GLY A O 1
ATOM 1506 N N . ILE A 1 191 ? -5.965 -14.727 -6.184 1 86.38 191 ILE A N 1
ATOM 1507 C CA . ILE A 1 191 ? -7.254 -15.242 -5.73 1 86.38 191 ILE A CA 1
ATOM 1508 C C . ILE A 1 191 ? -8.352 -14.828 -6.711 1 86.38 191 ILE A C 1
ATOM 1510 O O . ILE A 1 191 ? -9.188 -15.648 -7.098 1 86.38 191 ILE A O 1
ATOM 1514 N N . LEU A 1 192 ? -8.312 -13.602 -7.117 1 90.06 192 LEU A N 1
ATOM 1515 C CA . LEU A 1 192 ? -9.289 -13.102 -8.078 1 90.06 192 LEU A CA 1
ATOM 1516 C C . LEU A 1 192 ? -9.234 -13.898 -9.375 1 90.06 192 LEU A C 1
ATOM 1518 O O . LEU A 1 192 ? -10.273 -14.258 -9.938 1 90.06 192 LEU A O 1
ATOM 1522 N N . ASN A 1 193 ? -8.07 -14.156 -9.789 1 87.69 193 ASN A N 1
ATOM 1523 C CA . ASN A 1 193 ? -7.898 -14.914 -11.023 1 87.69 193 ASN A CA 1
ATOM 1524 C C . ASN A 1 193 ? -8.461 -16.328 -10.898 1 87.69 193 ASN A C 1
ATOM 1526 O O . ASN A 1 193 ? -9.078 -16.844 -11.828 1 87.69 193 ASN A O 1
ATOM 1530 N N . GLN A 1 194 ? -8.266 -16.906 -9.805 1 84.88 194 GLN A N 1
ATOM 1531 C CA . GLN A 1 194 ? -8.789 -18.234 -9.57 1 84.88 194 GLN A CA 1
ATOM 1532 C C . GLN A 1 194 ? -10.32 -18.234 -9.57 1 84.88 194 GLN A C 1
ATOM 1534 O O . GLN A 1 194 ? -10.945 -19.172 -10.086 1 84.88 194 GLN A O 1
ATOM 1539 N N . ILE A 1 195 ? -10.875 -17.312 -8.984 1 88.5 195 ILE A N 1
ATOM 1540 C CA . ILE A 1 195 ? -12.328 -17.188 -8.961 1 88.5 195 ILE A CA 1
ATOM 1541 C C . ILE A 1 195 ? -12.844 -17.031 -10.391 1 88.5 195 ILE A C 1
ATOM 1543 O O . ILE A 1 195 ? -13.82 -17.672 -10.781 1 88.5 195 ILE A O 1
ATOM 1547 N N . VAL A 1 196 ? -12.18 -16.188 -11.133 1 88.44 196 VAL A N 1
ATOM 1548 C CA . VAL A 1 196 ? -12.602 -15.891 -12.5 1 88.44 196 VAL A CA 1
ATOM 1549 C C . VAL A 1 196 ? -12.453 -17.141 -13.359 1 88.44 196 VAL A C 1
ATOM 1551 O O . VAL A 1 196 ? -13.328 -17.453 -14.18 1 88.44 196 VAL A O 1
ATOM 1554 N N . ILE A 1 197 ? -11.375 -17.844 -13.203 1 84.19 197 ILE A N 1
ATOM 1555 C CA . ILE A 1 197 ? -11.172 -19.094 -13.93 1 84.19 197 ILE A CA 1
ATOM 1556 C C . ILE A 1 197 ? -12.305 -20.062 -13.602 1 84.19 197 ILE A C 1
ATOM 1558 O O . ILE A 1 197 ? -12.875 -20.688 -14.5 1 84.19 197 ILE A O 1
ATOM 1562 N N . ALA A 1 198 ? -12.562 -20.172 -12.359 1 83.56 198 ALA A N 1
ATOM 1563 C CA . ALA A 1 198 ? -13.648 -21.047 -11.938 1 83.56 198 ALA A CA 1
ATOM 1564 C C . ALA A 1 198 ? -14.969 -20.641 -12.57 1 83.56 198 ALA A C 1
ATOM 1566 O O . ALA A 1 198 ? -15.734 -21.484 -13.039 1 83.56 198 ALA A O 1
ATOM 1567 N N . GLN A 1 199 ? -15.188 -19.438 -12.609 1 86.25 199 GLN A N 1
ATOM 1568 C CA . GLN A 1 199 ? -16.406 -18.922 -13.211 1 86.25 199 GLN A CA 1
ATOM 1569 C C . GLN A 1 199 ? -16.469 -19.234 -14.703 1 86.25 199 GLN A C 1
ATOM 1571 O O . GLN A 1 199 ? -17.516 -19.609 -15.227 1 86.25 199 GLN A O 1
ATOM 1576 N N . ASN A 1 200 ? -15.383 -19.031 -15.367 1 84.31 200 ASN A N 1
ATOM 1577 C CA . ASN A 1 200 ? -15.305 -19.297 -16.797 1 84.31 200 ASN A CA 1
ATOM 1578 C C . ASN A 1 200 ? -15.508 -20.766 -17.109 1 84.31 200 ASN A C 1
ATOM 1580 O O . ASN A 1 200 ? -15.977 -21.125 -18.188 1 84.31 200 ASN A O 1
ATOM 1584 N N . LEU A 1 201 ? -15.156 -21.562 -16.156 1 81.44 201 LEU A N 1
ATOM 1585 C CA . LEU A 1 201 ? -15.328 -23 -16.312 1 81.44 201 LEU A CA 1
ATOM 1586 C C . LEU A 1 201 ? -16.734 -23.438 -15.93 1 81.44 201 LEU A C 1
ATOM 1588 O O . LEU A 1 201 ? -17.062 -24.625 -15.969 1 81.44 201 LEU A O 1
ATOM 1592 N N . GLY A 1 202 ? -17.516 -22.516 -15.461 1 82.12 202 GLY A N 1
ATOM 1593 C CA . GLY A 1 202 ? -18.922 -22.797 -15.219 1 82.12 202 GLY A CA 1
ATOM 1594 C C . GLY A 1 202 ? -19.234 -23.078 -13.758 1 82.12 202 GLY A C 1
ATOM 1595 O O . GLY A 1 202 ? -20.344 -23.5 -13.414 1 82.12 202 GLY A O 1
ATOM 1596 N N . VAL A 1 203 ? -18.281 -22.922 -12.891 1 80.94 203 VAL A N 1
ATOM 1597 C CA . VAL A 1 203 ? -18.516 -23.109 -11.461 1 80.94 203 VAL A CA 1
ATOM 1598 C C . VAL A 1 203 ? -19.312 -21.938 -10.898 1 80.94 203 VAL A C 1
ATOM 1600 O O . VAL A 1 203 ? -18.844 -20.797 -10.93 1 80.94 203 VAL A O 1
ATOM 1603 N N . ASP A 1 204 ? -20.453 -22.219 -10.398 1 80.75 204 ASP A N 1
ATOM 1604 C CA . ASP A 1 204 ? -21.312 -21.109 -9.961 1 80.75 204 ASP A CA 1
ATOM 1605 C C . ASP A 1 204 ? -21.625 -21.219 -8.477 1 80.75 204 ASP A C 1
ATOM 1607 O O . ASP A 1 204 ? -22.125 -20.266 -7.875 1 80.75 204 ASP A O 1
ATOM 1611 N N . SER A 1 205 ? -21.312 -22.344 -7.949 1 84.06 205 SER A N 1
ATOM 1612 C CA . SER A 1 205 ? -21.688 -22.547 -6.555 1 84.06 205 SER A CA 1
ATOM 1613 C C . SER A 1 205 ? -20.5 -23.062 -5.738 1 84.06 205 SER A C 1
ATOM 1615 O O . SER A 1 205 ? -20.438 -24.25 -5.426 1 84.06 205 SER A O 1
ATOM 1617 N N . SER A 1 206 ? -19.578 -22.312 -5.516 1 85.25 206 SER A N 1
ATOM 1618 C CA . SER A 1 206 ? -18.406 -22.672 -4.707 1 85.25 206 SER A CA 1
ATOM 1619 C C . SER A 1 206 ? -17.906 -21.469 -3.906 1 85.25 206 SER A C 1
ATOM 1621 O O . SER A 1 206 ? -18.094 -20.328 -4.309 1 85.25 206 SER A O 1
ATOM 1623 N N . THR A 1 207 ? -17.375 -21.797 -2.814 1 86.88 207 THR A N 1
ATOM 1624 C CA . THR A 1 207 ? -16.75 -20.75 -2.006 1 86.88 207 THR A CA 1
ATOM 1625 C C . THR A 1 207 ? -15.352 -20.438 -2.508 1 86.88 207 THR A C 1
ATOM 1627 O O . THR A 1 207 ? -14.742 -21.25 -3.213 1 86.88 207 THR A O 1
ATOM 1630 N N . VAL A 1 208 ? -14.922 -19.266 -2.166 1 84.31 208 VAL A N 1
ATOM 1631 C CA . VAL A 1 208 ? -13.594 -18.828 -2.586 1 84.31 208 VAL A CA 1
ATOM 1632 C C . VAL A 1 208 ? -12.539 -19.766 -2.008 1 84.31 208 VAL A C 1
ATOM 1634 O O . VAL A 1 208 ? -11.555 -20.094 -2.676 1 84.31 208 VAL A O 1
ATOM 1637 N N . CYS A 1 209 ? -12.758 -20.219 -0.85 1 81.06 209 CYS A N 1
ATOM 1638 C CA . CYS A 1 209 ? -11.789 -21.094 -0.191 1 81.06 209 CYS A CA 1
ATOM 1639 C C . CYS A 1 209 ? -11.688 -22.438 -0.903 1 81.06 209 CYS A C 1
ATOM 1641 O O . CYS A 1 209 ? -10.594 -23 -1.023 1 81.06 209 CYS A O 1
ATOM 1643 N N . ASP A 1 210 ? -12.789 -22.906 -1.342 1 81.06 210 ASP A N 1
ATOM 1644 C CA . ASP A 1 210 ? -12.781 -24.156 -2.088 1 81.06 210 ASP A CA 1
ATOM 1645 C C . ASP A 1 210 ? -12.109 -23.984 -3.447 1 81.06 210 ASP A C 1
ATOM 1647 O O . ASP A 1 210 ? -11.406 -24.891 -3.92 1 81.06 210 ASP A O 1
ATOM 1651 N N . ILE A 1 211 ? -12.352 -22.859 -4.012 1 80.81 211 ILE A N 1
ATOM 1652 C CA . ILE A 1 211 ? -11.758 -22.578 -5.316 1 80.81 211 ILE A CA 1
ATOM 1653 C C . ILE A 1 211 ? -10.242 -22.484 -5.184 1 80.81 211 ILE A C 1
ATOM 1655 O O . ILE A 1 211 ? -9.508 -23.062 -5.988 1 80.81 211 ILE A O 1
ATOM 1659 N N . VAL A 1 212 ? -9.781 -21.828 -4.203 1 77.94 212 VAL A N 1
ATOM 1660 C CA . VAL A 1 212 ? -8.352 -21.625 -4.008 1 77.94 212 VAL A CA 1
ATOM 1661 C C . VAL A 1 212 ? -7.676 -22.938 -3.633 1 77.94 212 VAL A C 1
ATOM 1663 O O . VAL A 1 212 ? -6.539 -23.203 -4.031 1 77.94 212 VAL A O 1
ATOM 1666 N N . HIS A 1 213 ? -8.367 -23.688 -2.953 1 73.69 213 HIS A N 1
ATOM 1667 C CA . HIS A 1 213 ? -7.824 -24.984 -2.568 1 73.69 213 HIS A CA 1
ATOM 1668 C C . HIS A 1 213 ? -7.789 -25.953 -3.756 1 73.69 213 HIS A C 1
ATOM 1670 O O . HIS A 1 213 ? -6.914 -26.812 -3.84 1 73.69 213 HIS A O 1
ATOM 1676 N N . ALA A 1 214 ? -8.781 -25.812 -4.637 1 62.59 214 ALA A N 1
ATOM 1677 C CA . ALA A 1 214 ? -8.883 -26.703 -5.789 1 62.59 214 ALA A CA 1
ATOM 1678 C C . ALA A 1 214 ? -7.707 -26.5 -6.742 1 62.59 214 ALA A C 1
ATOM 1680 O O . ALA A 1 214 ? -7.273 -27.438 -7.414 1 62.59 214 ALA A O 1
ATOM 1681 N N . ASP A 1 215 ? -7.422 -25.172 -7.105 1 53.91 215 ASP A N 1
ATOM 1682 C CA . ASP A 1 215 ? -6.383 -24.891 -8.094 1 53.91 215 ASP A CA 1
ATOM 1683 C C . ASP A 1 215 ? -5.094 -25.641 -7.762 1 53.91 215 ASP A C 1
ATOM 1685 O O . ASP A 1 215 ? -4.113 -25.562 -8.5 1 53.91 215 ASP A O 1
ATOM 1689 N N . ARG A 1 216 ? -5.035 -26.391 -6.797 1 52.91 216 ARG A N 1
ATOM 1690 C CA . ARG A 1 216 ? -3.916 -27.266 -6.434 1 52.91 216 ARG A CA 1
ATOM 1691 C C . ARG A 1 216 ? -3.625 -28.266 -7.539 1 52.91 216 ARG A C 1
ATOM 1693 O O . ARG A 1 216 ? -4.09 -28.109 -8.672 1 52.91 216 ARG A O 1
ATOM 1700 N N . SER A 1 217 ? -4.043 -29.25 -7.82 1 49.53 217 SER A N 1
ATOM 1701 C CA . SER A 1 217 ? -3.674 -30.266 -8.789 1 49.53 217 SER A CA 1
ATOM 1702 C C . SER A 1 217 ? -4.762 -30.453 -9.844 1 49.53 217 SER A C 1
ATOM 1704 O O . SER A 1 217 ? -4.473 -30.781 -11 1 49.53 217 SER A O 1
ATOM 1706 N N . SER A 1 218 ? -6 -30.375 -9.789 1 47.31 218 SER A N 1
ATOM 1707 C CA . SER A 1 218 ? -7.082 -30.719 -10.711 1 47.31 218 SER A CA 1
ATOM 1708 C C . SER A 1 218 ? -8.414 -30.156 -10.219 1 47.31 218 SER A C 1
ATOM 1710 O O . SER A 1 218 ? -8.641 -30.031 -9.016 1 47.31 218 SER A O 1
ATOM 1712 N N . ILE A 1 219 ? -9.07 -29.094 -10.953 1 45.06 219 ILE A N 1
ATOM 1713 C CA . ILE A 1 219 ? -10.438 -28.719 -10.617 1 45.06 219 ILE A CA 1
ATOM 1714 C C . ILE A 1 219 ? -11.406 -29.797 -11.102 1 45.06 219 ILE A C 1
ATOM 1716 O O . ILE A 1 219 ? -11.383 -30.172 -12.273 1 45.06 219 ILE A O 1
ATOM 1720 N N . PRO A 1 220 ? -12.07 -30.562 -10.242 1 43.78 220 PRO A N 1
ATOM 1721 C CA . PRO A 1 220 ? -13.047 -31.547 -10.711 1 43.78 220 PRO A CA 1
ATOM 1722 C C . PRO A 1 220 ? -14.227 -30.922 -11.43 1 43.78 220 PRO A C 1
ATOM 1724 O O . PRO A 1 220 ? -14.859 -30 -10.906 1 43.78 220 PRO A O 1
ATOM 1727 N N . LEU A 1 221 ? -14.219 -30.75 -12.594 1 40.84 221 LEU A N 1
ATOM 1728 C CA . LEU A 1 221 ? -15.391 -30.406 -13.383 1 40.84 221 LEU A CA 1
ATOM 1729 C C . LEU A 1 221 ? -16.203 -31.656 -13.703 1 40.84 221 LEU A C 1
ATOM 1731 O O . LEU A 1 221 ? -15.906 -32.375 -14.664 1 40.84 221 LEU A O 1
ATOM 1735 N N . GLY A 1 222 ? -17.25 -31.797 -13.102 1 42.12 222 GLY A N 1
ATOM 1736 C CA . GLY A 1 222 ? -18 -33.031 -13.312 1 42.12 222 GLY A CA 1
ATOM 1737 C C . GLY A 1 222 ? -17.141 -34.281 -13.148 1 42.12 222 GLY A C 1
ATOM 1738 O O . GLY A 1 222 ? -16.531 -34.469 -12.094 1 42.12 222 GLY A O 1
ATOM 1739 N N . ASN A 1 223 ? -17.078 -35.125 -14.219 1 45 223 ASN A N 1
ATOM 1740 C CA . ASN A 1 223 ? -16.344 -36.406 -14.297 1 45 223 ASN A CA 1
ATOM 1741 C C . ASN A 1 223 ? -14.914 -36.188 -14.812 1 45 223 ASN A C 1
ATOM 1743 O O . ASN A 1 223 ? -14.172 -37.156 -15 1 45 223 ASN A O 1
ATOM 1747 N N . GLU A 1 224 ? -14.594 -34.844 -15.141 1 43.53 224 GLU A N 1
ATOM 1748 C CA . GLU A 1 224 ? -13.273 -34.688 -15.742 1 43.53 224 GLU A CA 1
ATOM 1749 C C . GLU A 1 224 ? -12.391 -33.781 -14.891 1 43.53 224 GLU A C 1
ATOM 1751 O O . GLU A 1 224 ? -12.898 -32.875 -14.195 1 43.53 224 GLU A O 1
ATOM 1756 N N . THR A 1 225 ? -11.266 -34.219 -14.516 1 47.31 225 THR A N 1
ATOM 1757 C CA . THR A 1 225 ? -10.273 -33.438 -13.789 1 47.31 225 THR A CA 1
ATOM 1758 C C . THR A 1 225 ? -9.469 -32.562 -14.75 1 47.31 225 THR A C 1
ATOM 1760 O O . THR A 1 225 ? -8.828 -33.062 -15.672 1 47.31 225 THR A O 1
ATOM 1763 N N . VAL A 1 226 ? -9.805 -31.344 -14.898 1 44.25 226 VAL A N 1
ATOM 1764 C CA . VAL A 1 226 ? -9.07 -30.422 -15.766 1 44.25 226 VAL A CA 1
ATOM 1765 C C . VAL A 1 226 ? -7.824 -29.922 -15.039 1 44.25 226 VAL A C 1
ATOM 1767 O O . VAL A 1 226 ? -7.906 -29.453 -13.906 1 44.25 226 VAL A O 1
ATOM 1770 N N . LEU A 1 227 ? -6.648 -30.281 -15.523 1 47.47 227 LEU A N 1
ATOM 1771 C CA . LEU A 1 227 ? -5.359 -29.812 -15.031 1 47.47 227 LEU A CA 1
ATOM 1772 C C . LEU A 1 227 ? -5.211 -28.312 -15.266 1 47.47 227 LEU A C 1
ATOM 1774 O O . LEU A 1 227 ? -5.48 -27.828 -16.375 1 47.47 227 LEU A O 1
ATOM 1778 N N . LEU A 1 228 ? -5.391 -27.594 -14.297 1 46.19 228 LEU A N 1
ATOM 1779 C CA . LEU A 1 228 ? -5.234 -26.141 -14.438 1 46.19 228 LEU A CA 1
ATOM 1780 C C . LEU A 1 228 ? -3.777 -25.781 -14.711 1 46.19 228 LEU A C 1
ATOM 1782 O O . LEU A 1 228 ? -2.879 -26.219 -13.984 1 46.19 228 LEU A O 1
ATOM 1786 N N . ASN A 1 229 ? -3.406 -25.609 -16 1 47 229 ASN A N 1
ATOM 1787 C CA . ASN A 1 229 ? -2.104 -25.047 -16.359 1 47 229 ASN A CA 1
ATOM 1788 C C . ASN A 1 229 ? -1.809 -23.766 -15.602 1 47 229 ASN A C 1
ATOM 1790 O O . ASN A 1 229 ? -2.637 -22.844 -15.57 1 47 229 ASN A O 1
ATOM 1794 N N . CYS A 1 230 ? -1.038 -23.969 -14.594 1 53.38 230 CYS A N 1
ATOM 1795 C CA . CYS A 1 230 ? -0.615 -22.797 -13.836 1 53.38 230 CYS A CA 1
ATOM 1796 C C . CYS A 1 230 ? -0.037 -21.734 -14.758 1 53.38 230 CYS A C 1
ATOM 1798 O O . CYS A 1 230 ? 1.166 -21.719 -15.023 1 53.38 230 CYS A O 1
ATOM 1800 N N . LYS A 1 231 ? -0.983 -21.125 -15.641 1 56.31 231 LYS A N 1
ATOM 1801 C CA . LYS A 1 231 ? -0.579 -20.062 -16.562 1 56.31 231 LYS A CA 1
ATOM 1802 C C . LYS A 1 231 ? -0.144 -18.812 -15.805 1 56.31 231 LYS A C 1
ATOM 1804 O O . LYS A 1 231 ? -0.667 -18.516 -14.734 1 56.31 231 LYS A O 1
ATOM 1809 N N . GLN A 1 232 ? 0.932 -18.203 -16.25 1 60.62 232 GLN A N 1
ATOM 1810 C CA . GLN A 1 232 ? 1.489 -16.984 -15.688 1 60.62 232 GLN A CA 1
ATOM 1811 C C . GLN A 1 232 ? 0.632 -15.773 -16.047 1 60.62 232 GLN A C 1
ATOM 1813 O O . GLN A 1 232 ? 0.773 -14.711 -15.445 1 60.62 232 GLN A O 1
ATOM 1818 N N . THR A 1 233 ? -0.253 -16.094 -16.984 1 72.19 233 THR A N 1
ATOM 1819 C CA . THR A 1 233 ? -1.099 -14.969 -17.391 1 72.19 233 THR A CA 1
ATOM 1820 C C . THR A 1 233 ? -2.4 -14.953 -16.594 1 72.19 233 THR A C 1
ATOM 1822 O O . THR A 1 233 ? -2.82 -15.984 -16.062 1 72.19 233 THR A O 1
ATOM 1825 N N . LEU A 1 234 ? -2.852 -13.883 -16.422 1 82.56 234 LEU A N 1
ATOM 1826 C CA . LEU A 1 234 ? -4.137 -13.703 -15.766 1 82.56 234 LEU A CA 1
ATOM 1827 C C . LEU A 1 234 ? -5.27 -13.617 -16.781 1 82.56 234 LEU A C 1
ATOM 1829 O O . LEU A 1 234 ? -5.035 -13.281 -17.953 1 82.56 234 LEU A O 1
ATOM 1833 N N . GLU A 1 235 ? -6.383 -14.031 -16.375 1 87.94 235 GLU A N 1
ATOM 1834 C CA . GLU A 1 235 ? -7.562 -13.867 -17.203 1 87.94 235 GLU A CA 1
ATOM 1835 C C . GLU A 1 235 ? -7.855 -12.398 -17.469 1 87.94 235 GLU A C 1
ATOM 1837 O O . GLU A 1 235 ? -7.602 -11.539 -16.625 1 87.94 235 GLU A O 1
ATOM 1842 N N . GLU A 1 236 ? -8.344 -12.133 -18.672 1 89.94 236 GLU A N 1
ATOM 1843 C CA . GLU A 1 236 ? -8.688 -10.758 -19.031 1 89.94 236 GLU A CA 1
ATOM 1844 C C . GLU A 1 236 ? -9.672 -10.156 -18.031 1 89.94 236 GLU A C 1
ATOM 1846 O O . GLU A 1 236 ? -9.57 -8.977 -17.688 1 89.94 236 GLU A O 1
ATOM 1851 N N . THR A 1 237 ? -10.602 -10.914 -17.641 1 92.38 237 THR A N 1
ATOM 1852 C CA . THR A 1 237 ? -11.625 -10.453 -16.703 1 92.38 237 THR A CA 1
ATOM 1853 C C . THR A 1 237 ? -11 -10.086 -15.359 1 92.38 237 THR A C 1
ATOM 1855 O O . THR A 1 237 ? -11.5 -9.195 -14.664 1 92.38 237 THR A O 1
ATOM 1858 N N . THR A 1 238 ? -9.938 -10.773 -15.031 1 91.56 238 THR A N 1
ATOM 1859 C CA . THR A 1 238 ? -9.219 -10.453 -13.805 1 91.56 238 THR A CA 1
ATOM 1860 C C . THR A 1 238 ? -8.664 -9.023 -13.852 1 91.56 238 THR A C 1
ATOM 1862 O O . THR A 1 238 ? -8.789 -8.273 -12.883 1 91.56 238 THR A O 1
ATOM 1865 N N . TYR A 1 239 ? -8.148 -8.656 -15 1 91.88 239 TYR A N 1
ATOM 1866 C CA . TYR A 1 239 ? -7.645 -7.293 -15.172 1 91.88 239 TYR A CA 1
ATOM 1867 C C . TYR A 1 239 ? -8.781 -6.277 -15.094 1 91.88 239 TYR A C 1
ATOM 1869 O O . TYR A 1 239 ? -8.609 -5.195 -14.531 1 91.88 239 TYR A O 1
ATOM 1877 N N . MET A 1 240 ? -9.844 -6.633 -15.648 1 93.62 240 MET A N 1
ATOM 1878 C CA . MET A 1 240 ? -11 -5.738 -15.641 1 93.62 240 MET A CA 1
ATOM 1879 C C . MET A 1 240 ? -11.492 -5.5 -14.219 1 93.62 240 MET A C 1
ATOM 1881 O O . MET A 1 240 ? -11.773 -4.363 -13.836 1 93.62 240 MET A O 1
ATOM 1885 N N . TYR A 1 241 ? -11.594 -6.531 -13.438 1 93.19 241 TYR A N 1
ATOM 1886 C CA . TYR A 1 241 ? -12.039 -6.379 -12.055 1 93.19 241 TYR A CA 1
ATOM 1887 C C . TYR A 1 241 ? -11.039 -5.57 -11.242 1 93.19 241 TYR A C 1
ATOM 1889 O O . TYR A 1 241 ? -11.422 -4.789 -10.375 1 93.19 241 TYR A O 1
ATOM 1897 N N . THR A 1 242 ? -9.797 -5.836 -11.484 1 91 242 THR A N 1
ATOM 1898 C CA . THR A 1 242 ? -8.773 -5.059 -10.789 1 91 242 THR A CA 1
ATOM 1899 C C . THR A 1 242 ? -8.883 -3.58 -11.148 1 91 242 THR A C 1
ATOM 1901 O O . THR A 1 242 ? -8.742 -2.715 -10.281 1 91 242 THR A O 1
ATOM 1904 N N . PHE A 1 243 ? -9.125 -3.348 -12.414 1 93.25 243 PHE A N 1
ATOM 1905 C CA . PHE A 1 243 ? -9.328 -1.978 -12.875 1 93.25 243 PHE A CA 1
ATOM 1906 C C . PHE A 1 243 ? -10.531 -1.353 -12.188 1 93.25 243 PHE A C 1
ATOM 1908 O O . PHE A 1 243 ? -10.469 -0.211 -11.727 1 93.25 243 PHE A O 1
ATOM 1915 N N . ILE A 1 244 ? -11.539 -2.037 -12.109 1 94.38 244 ILE A N 1
ATOM 1916 C CA . ILE A 1 244 ? -12.758 -1.561 -11.469 1 94.38 244 ILE A CA 1
ATOM 1917 C C . ILE A 1 244 ? -12.5 -1.271 -9.992 1 94.38 244 ILE A C 1
ATOM 1919 O O . ILE A 1 244 ? -12.945 -0.253 -9.461 1 94.38 244 ILE A O 1
ATOM 1923 N N . ALA A 1 245 ? -11.805 -2.182 -9.344 1 92 245 ALA A N 1
ATOM 1924 C CA . ALA A 1 245 ? -11.453 -1.977 -7.941 1 92 245 ALA A CA 1
ATOM 1925 C C . ALA A 1 245 ? -10.672 -0.676 -7.758 1 92 245 ALA A C 1
ATOM 1927 O O . ALA A 1 245 ? -10.922 0.076 -6.812 1 92 245 ALA A O 1
ATOM 1928 N N . ASP A 1 246 ? -9.789 -0.406 -8.664 1 90.31 246 ASP A N 1
ATOM 1929 C CA . ASP A 1 246 ? -8.969 0.8 -8.578 1 90.31 246 ASP A CA 1
ATOM 1930 C C . ASP A 1 246 ? -9.805 2.051 -8.836 1 90.31 246 ASP A C 1
ATOM 1932 O O . ASP A 1 246 ? -9.547 3.109 -8.258 1 90.31 246 ASP A O 1
ATOM 1936 N N . VAL A 1 247 ? -10.758 1.929 -9.703 1 91.81 247 VAL A N 1
ATOM 1937 C CA . VAL A 1 247 ? -11.672 3.039 -9.945 1 91.81 247 VAL A CA 1
ATOM 1938 C C . VAL A 1 247 ? -12.469 3.342 -8.68 1 91.81 247 VAL A C 1
ATOM 1940 O O . VAL A 1 247 ? -12.602 4.5 -8.289 1 91.81 247 VAL A O 1
ATOM 1943 N N . PHE A 1 248 ? -12.914 2.346 -8.086 1 92.44 248 PHE A N 1
ATOM 1944 C CA . PHE A 1 248 ? -13.648 2.533 -6.844 1 92.44 248 PHE A CA 1
ATOM 1945 C C . PHE A 1 248 ? -12.75 3.137 -5.77 1 92.44 248 PHE A C 1
ATOM 1947 O O . PHE A 1 248 ? -13.211 3.943 -4.953 1 92.44 248 PHE A O 1
ATOM 1954 N N . TYR A 1 249 ? -11.562 2.691 -5.75 1 90.25 249 TYR A N 1
ATOM 1955 C CA . TYR A 1 249 ? -10.633 3.268 -4.785 1 90.25 249 TYR A CA 1
ATOM 1956 C C . TYR A 1 249 ? -10.461 4.762 -5.02 1 90.25 249 TYR A C 1
ATOM 1958 O O . TYR A 1 249 ? -10.602 5.562 -4.094 1 90.25 249 TYR A O 1
ATOM 1966 N N . MET A 1 250 ? -10.203 5.117 -6.25 1 87.75 250 MET A N 1
ATOM 1967 C CA . MET A 1 250 ? -9.969 6.516 -6.598 1 87.75 250 MET A CA 1
ATOM 1968 C C . MET A 1 250 ? -11.203 7.363 -6.301 1 87.75 250 MET A C 1
ATOM 1970 O O . MET A 1 250 ? -11.102 8.406 -5.648 1 87.75 250 MET A O 1
ATOM 1974 N N . LEU A 1 251 ? -12.289 6.898 -6.738 1 87.69 251 LEU A N 1
ATOM 1975 C CA . LEU A 1 251 ? -13.531 7.645 -6.535 1 87.69 251 LEU A CA 1
ATOM 1976 C C . LEU A 1 251 ? -13.906 7.684 -5.059 1 87.69 251 LEU A C 1
ATOM 1978 O O . LEU A 1 251 ? -14.414 8.695 -4.57 1 87.69 251 LEU A O 1
ATOM 1982 N N . GLY A 1 252 ? -13.656 6.609 -4.402 1 89.94 252 GLY A N 1
ATOM 1983 C CA . GLY A 1 252 ? -13.953 6.562 -2.98 1 89.94 252 GLY A CA 1
ATOM 1984 C C . GLY A 1 252 ? -13.141 7.555 -2.166 1 89.94 252 GLY A C 1
ATOM 1985 O O . GLY A 1 252 ? -13.672 8.195 -1.258 1 89.94 252 GLY A O 1
ATOM 1986 N N . VAL A 1 253 ? -11.883 7.664 -2.488 1 87.12 253 VAL A N 1
ATOM 1987 C CA . VAL A 1 253 ? -11.031 8.633 -1.795 1 87.12 253 VAL A CA 1
ATOM 1988 C C . VAL A 1 253 ? -11.562 10.039 -2.027 1 87.12 253 VAL A C 1
ATOM 1990 O O . VAL A 1 253 ? -11.609 10.852 -1.102 1 87.12 253 VAL A O 1
ATOM 1993 N N . GLY A 1 254 ? -11.922 10.328 -3.262 1 83.12 254 GLY A N 1
ATOM 1994 C CA . GLY A 1 254 ? -12.523 11.617 -3.568 1 83.12 254 GLY A CA 1
ATOM 1995 C C . GLY A 1 254 ? -13.789 11.883 -2.777 1 83.12 254 GLY A C 1
ATOM 1996 O O . GLY A 1 254 ? -13.969 12.977 -2.229 1 83.12 254 GLY A O 1
ATOM 1997 N N . LEU A 1 255 ? -14.57 10.938 -2.668 1 86.25 255 LEU A N 1
ATOM 1998 C CA . LEU A 1 255 ? -15.828 11.07 -1.935 1 86.25 255 LEU A CA 1
ATOM 1999 C C . LEU A 1 255 ? -15.57 11.281 -0.446 1 86.25 255 LEU A C 1
ATOM 2001 O O . LEU A 1 255 ? -16.203 12.125 0.188 1 86.25 255 LEU A O 1
ATOM 2005 N N . ILE A 1 256 ? -14.672 10.555 0.114 1 88.19 256 ILE A N 1
ATOM 2006 C CA . ILE A 1 256 ? -14.352 10.656 1.532 1 88.19 256 ILE A CA 1
ATOM 2007 C C . ILE A 1 256 ? -13.797 12.047 1.832 1 88.19 256 ILE A C 1
ATOM 2009 O O . ILE A 1 256 ? -14.125 12.648 2.857 1 88.19 256 ILE A O 1
ATOM 2013 N N . THR A 1 257 ? -13.008 12.508 0.968 1 79.31 257 THR A N 1
ATOM 2014 C CA . THR A 1 257 ? -12.438 13.844 1.14 1 79.31 257 THR A CA 1
ATOM 2015 C C . THR A 1 257 ? -13.539 14.898 1.228 1 79.31 257 THR A C 1
ATOM 2017 O O . THR A 1 257 ? -13.445 15.844 2.014 1 79.31 257 THR A O 1
ATOM 2020 N N . LEU A 1 258 ? -14.555 14.703 0.54 1 75.12 258 LEU A N 1
ATOM 2021 C CA . LEU A 1 258 ? -15.641 15.672 0.487 1 75.12 258 LEU A CA 1
ATOM 2022 C C . LEU A 1 258 ? -16.531 15.562 1.722 1 75.12 258 LEU A C 1
ATOM 2024 O O . LEU A 1 258 ? -17.047 16.578 2.211 1 75.12 258 LEU A O 1
ATOM 2028 N N . ILE A 1 259 ? -16.578 14.414 2.244 1 82.44 259 ILE A N 1
ATOM 2029 C CA . ILE A 1 259 ? -17.609 14.219 3.264 1 82.44 259 ILE A CA 1
ATOM 2030 C C . ILE A 1 259 ? -16.969 14.203 4.648 1 82.44 259 ILE A C 1
ATOM 2032 O O . ILE A 1 259 ? -17.656 14.328 5.66 1 82.44 259 ILE A O 1
ATOM 2036 N N . ILE A 1 260 ? -15.742 14.016 4.746 1 80 260 ILE A N 1
ATOM 2037 C CA . ILE A 1 260 ? -15.055 13.75 6.008 1 80 260 ILE A CA 1
ATOM 2038 C C . ILE A 1 260 ? -15.266 14.922 6.961 1 80 260 ILE A C 1
ATOM 2040 O O . ILE A 1 260 ? -15.406 14.734 8.172 1 80 260 ILE A O 1
ATOM 2044 N N . ASP A 1 261 ? -15.297 16.094 6.488 1 71.75 261 ASP A N 1
ATOM 2045 C CA . ASP A 1 261 ? -15.438 17.266 7.344 1 71.75 261 ASP A CA 1
ATOM 2046 C C . ASP A 1 261 ? -16.875 17.422 7.836 1 71.75 261 ASP A C 1
ATOM 2048 O O . ASP A 1 261 ? -17.125 18.047 8.867 1 71.75 261 ASP A O 1
ATOM 2052 N N . LYS A 1 262 ? -17.781 16.875 7.09 1 76 262 LYS A N 1
ATOM 2053 C CA . LYS A 1 262 ? -19.188 16.984 7.457 1 76 262 LYS A CA 1
ATOM 2054 C C . LYS A 1 262 ? -19.609 15.852 8.383 1 76 262 LYS A C 1
ATOM 2056 O O . LYS A 1 262 ? -20.375 16.062 9.328 1 76 262 LYS A O 1
ATOM 2061 N N . VAL A 1 263 ? -19.172 14.703 8.18 1 83.25 263 VAL A N 1
ATOM 2062 C CA . VAL A 1 263 ? -19.641 13.508 8.883 1 83.25 263 VAL A CA 1
ATOM 2063 C C . VAL A 1 263 ? -18.75 13.242 10.094 1 83.25 263 VAL A C 1
ATOM 2065 O O . VAL A 1 263 ? -19.203 12.688 11.094 1 83.25 263 VAL A O 1
ATOM 2068 N N . GLY A 1 264 ? -17.547 13.688 10.008 1 82.69 264 GLY A N 1
ATOM 2069 C CA . GLY A 1 264 ? -16.594 13.383 11.062 1 82.69 264 GLY A CA 1
ATOM 2070 C C . GLY A 1 264 ? -15.641 12.258 10.703 1 82.69 264 GLY A C 1
ATOM 2071 O O . GLY A 1 264 ? -16.031 11.312 10.016 1 82.69 264 GLY A O 1
ATOM 2072 N N . ARG A 1 265 ? -14.508 12.305 11.188 1 84.81 265 ARG A N 1
ATOM 2073 C CA . ARG A 1 265 ? -13.461 11.336 10.875 1 84.81 265 ARG A CA 1
ATOM 2074 C C . ARG A 1 265 ? -13.727 10 11.555 1 84.81 265 ARG A C 1
ATOM 2076 O O . ARG A 1 265 ? -13.5 8.938 10.961 1 84.81 265 ARG A O 1
ATOM 2083 N N . LEU A 1 266 ? -14.234 10.094 12.75 1 85.75 266 LEU A N 1
ATOM 2084 C CA . LEU A 1 266 ? -14.484 8.867 13.5 1 85.75 266 LEU A CA 1
ATOM 2085 C C . LEU A 1 266 ? -15.609 8.055 12.859 1 85.75 266 LEU A C 1
ATOM 2087 O O . LEU A 1 266 ? -15.5 6.84 12.719 1 85.75 266 LEU A O 1
ATOM 2091 N N . ALA A 1 267 ? -16.562 8.695 12.508 1 89 267 ALA A N 1
ATOM 2092 C CA . ALA A 1 267 ? -17.703 8.023 11.875 1 89 267 ALA A CA 1
ATOM 2093 C C . ALA A 1 267 ? -17.281 7.367 10.562 1 89 267 ALA A C 1
ATOM 2095 O O . ALA A 1 267 ? -17.719 6.258 10.25 1 89 267 ALA A O 1
ATOM 2096 N N . VAL A 1 268 ? -16.469 8.031 9.828 1 91.06 268 VAL A N 1
ATOM 2097 C CA . VAL A 1 268 ? -16 7.5 8.555 1 91.06 268 VAL A CA 1
ATOM 2098 C C . VAL A 1 268 ? -15.141 6.266 8.789 1 91.06 268 VAL A C 1
ATOM 2100 O O . VAL A 1 268 ? -15.312 5.242 8.125 1 91.06 268 VAL A O 1
ATOM 2103 N N . LEU A 1 269 ? -14.266 6.344 9.758 1 91.12 269 LEU A N 1
ATOM 2104 C CA . LEU A 1 269 ? -13.398 5.219 10.094 1 91.12 269 LEU A CA 1
ATOM 2105 C C . LEU A 1 269 ? -14.227 3.996 10.484 1 91.12 269 LEU A C 1
ATOM 2107 O O . LEU A 1 269 ? -13.992 2.896 9.984 1 91.12 269 LEU A O 1
ATOM 2111 N N . VAL A 1 270 ? -15.188 4.223 11.336 1 90.56 270 VAL A N 1
ATOM 2112 C CA . VAL A 1 270 ? -16.016 3.127 11.844 1 90.56 270 VAL A CA 1
ATOM 2113 C C . VAL A 1 270 ? -16.797 2.502 10.703 1 90.56 270 VAL A C 1
ATOM 2115 O O . VAL A 1 270 ? -16.891 1.276 10.586 1 90.56 270 VAL A O 1
ATOM 2118 N N . PHE A 1 271 ? -17.328 3.287 9.922 1 93.75 271 PHE A N 1
ATOM 2119 C CA . PHE A 1 271 ? -18.125 2.801 8.805 1 93.75 271 PHE A CA 1
ATOM 2120 C C . PHE A 1 271 ? -17.297 1.929 7.879 1 93.75 271 PHE A C 1
ATOM 2122 O O . PHE A 1 271 ? -17.703 0.83 7.504 1 93.75 271 PHE A O 1
ATOM 2129 N N . ILE A 1 272 ? -16.156 2.426 7.5 1 93.69 272 ILE A N 1
ATOM 2130 C CA . ILE A 1 272 ? -15.289 1.716 6.559 1 93.69 272 ILE A CA 1
ATOM 2131 C C . ILE A 1 272 ? -14.805 0.413 7.188 1 93.69 272 ILE A C 1
ATOM 2133 O O . ILE A 1 272 ? -14.828 -0.641 6.547 1 93.69 272 ILE A O 1
ATOM 2137 N N . PHE A 1 273 ? -14.414 0.443 8.414 1 92.75 273 PHE A N 1
ATOM 2138 C CA . PHE A 1 273 ? -13.969 -0.757 9.109 1 92.75 273 PHE A CA 1
ATOM 2139 C C . PHE A 1 273 ? -15.086 -1.788 9.188 1 92.75 273 PHE A C 1
ATOM 2141 O O . PHE A 1 273 ? -14.852 -2.984 9.008 1 92.75 273 PHE A O 1
ATOM 2148 N N . THR A 1 274 ? -16.219 -1.327 9.477 1 93.12 274 THR A N 1
ATOM 2149 C CA . THR A 1 274 ? -17.344 -2.236 9.625 1 93.12 274 THR A CA 1
ATOM 2150 C C . THR A 1 274 ? -17.688 -2.895 8.289 1 93.12 274 THR A C 1
ATOM 2152 O O . THR A 1 274 ? -17.828 -4.117 8.211 1 93.12 274 THR A O 1
ATOM 2155 N N . CYS A 1 275 ? -17.781 -2.084 7.273 1 93.94 275 CYS A N 1
ATOM 2156 C CA . CYS A 1 275 ? -18.109 -2.613 5.953 1 93.94 275 CYS A CA 1
ATOM 2157 C C . CYS A 1 275 ? -17.047 -3.596 5.488 1 93.94 275 CYS A C 1
ATOM 2159 O O . CYS A 1 275 ? -17.359 -4.691 5.027 1 93.94 275 CYS A O 1
ATOM 2161 N N . SER A 1 276 ? -15.789 -3.221 5.605 1 93 276 SER A N 1
ATOM 2162 C CA . SER A 1 276 ? -14.688 -4.082 5.18 1 93 276 SER A CA 1
ATOM 2163 C C . SER A 1 276 ? -14.609 -5.34 6.043 1 93 276 SER A C 1
ATOM 2165 O O . SER A 1 276 ? -14.391 -6.438 5.527 1 93 276 SER A O 1
ATOM 2167 N N . GLY A 1 277 ? -14.773 -5.195 7.332 1 90.5 277 GLY A N 1
ATOM 2168 C CA . GLY A 1 277 ? -14.734 -6.336 8.234 1 90.5 277 GLY A CA 1
ATOM 2169 C C . GLY A 1 277 ? -15.836 -7.344 7.965 1 90.5 277 GLY A C 1
ATOM 2170 O O . GLY A 1 277 ? -15.57 -8.547 7.879 1 90.5 277 GLY A O 1
ATOM 2171 N N . ILE A 1 278 ? -17 -6.898 7.793 1 93.12 278 ILE A N 1
ATOM 2172 C CA . ILE A 1 278 ? -18.141 -7.773 7.527 1 93.12 278 ILE A CA 1
ATOM 2173 C C . ILE A 1 278 ? -17.953 -8.461 6.18 1 93.12 278 ILE A C 1
ATOM 2175 O O . ILE A 1 278 ? -18.203 -9.664 6.047 1 93.12 278 ILE A O 1
ATOM 2179 N N . ALA A 1 279 ? -17.516 -7.715 5.246 1 93.81 279 ALA A N 1
ATOM 2180 C CA . ALA A 1 279 ? -17.266 -8.297 3.934 1 93.81 279 ALA A CA 1
ATOM 2181 C C . ALA A 1 279 ? -16.219 -9.398 4.016 1 93.81 279 ALA A C 1
ATOM 2183 O O . ALA A 1 279 ? -16.344 -10.445 3.373 1 93.81 279 ALA A O 1
ATOM 2184 N N . GLY A 1 280 ? -15.203 -9.18 4.785 1 90.75 280 GLY A N 1
ATOM 2185 C CA . GLY A 1 280 ? -14.148 -10.172 4.953 1 90.75 280 GLY A CA 1
ATOM 2186 C C . GLY A 1 280 ? -14.641 -11.461 5.586 1 90.75 280 GLY A C 1
ATOM 2187 O O . GLY A 1 280 ? -14.203 -12.547 5.219 1 90.75 280 GLY A O 1
ATOM 2188 N N . ILE A 1 281 ? -15.578 -11.336 6.43 1 89.25 281 ILE A N 1
ATOM 2189 C CA . ILE A 1 281 ? -16.141 -12.516 7.074 1 89.25 281 ILE A CA 1
ATOM 2190 C C . ILE A 1 281 ? -17.109 -13.211 6.121 1 89.25 281 ILE A C 1
ATOM 2192 O O . ILE A 1 281 ? -17.078 -14.438 5.98 1 89.25 281 ILE A O 1
ATOM 2196 N N . LEU A 1 282 ? -17.875 -12.484 5.398 1 92.19 282 LEU A N 1
ATOM 2197 C CA . LEU A 1 282 ? -18.891 -13.047 4.523 1 92.19 282 LEU A CA 1
ATOM 2198 C C . LEU A 1 282 ? -18.266 -13.734 3.316 1 92.19 282 LEU A C 1
ATOM 2200 O O . LEU A 1 282 ? -18.812 -14.719 2.807 1 92.19 282 LEU A O 1
ATOM 2204 N N . VAL A 1 283 ? -17.172 -13.227 2.871 1 91.5 283 VAL A N 1
ATOM 2205 C CA . VAL A 1 283 ? -16.516 -13.75 1.68 1 91.5 283 VAL A CA 1
ATOM 2206 C C . VAL A 1 283 ? -16.219 -15.234 1.865 1 91.5 283 VAL A C 1
ATOM 2208 O O . VAL A 1 283 ? -16.266 -16.016 0.907 1 91.5 283 VAL A O 1
ATOM 2211 N N . VAL A 1 284 ? -15.992 -15.672 3.061 1 88.06 284 VAL A N 1
ATOM 2212 C CA . VAL A 1 284 ? -15.562 -17.031 3.357 1 88.06 284 VAL A CA 1
ATOM 2213 C C . VAL A 1 284 ? -16.766 -17.969 3.324 1 88.06 284 VAL A C 1
ATOM 2215 O O . VAL A 1 284 ? -16.609 -19.172 3.098 1 88.06 284 VAL A O 1
ATOM 2218 N N . PHE A 1 285 ? -17.922 -17.438 3.453 1 89.25 285 PHE A N 1
ATOM 2219 C CA . PHE A 1 285 ? -19.078 -18.312 3.643 1 89.25 285 PHE A CA 1
ATOM 2220 C C . PHE A 1 285 ? -19.984 -18.281 2.418 1 89.25 285 PHE A C 1
ATOM 2222 O O . PHE A 1 285 ? -20.812 -19.172 2.229 1 89.25 285 PHE A O 1
ATOM 2229 N N . ILE A 1 286 ? -19.891 -17.375 1.62 1 90.94 286 ILE A N 1
ATOM 2230 C CA . ILE A 1 286 ? -20.797 -17.234 0.481 1 90.94 286 ILE A CA 1
ATOM 2231 C C . ILE A 1 286 ? -20.297 -18.094 -0.677 1 90.94 286 ILE A C 1
ATOM 2233 O O . ILE A 1 286 ? -19.141 -18 -1.082 1 90.94 286 ILE A O 1
ATOM 2237 N N . ALA A 1 287 ? -21.172 -18.938 -1.182 1 90.19 287 ALA A N 1
ATOM 2238 C CA . ALA A 1 287 ? -20.828 -19.875 -2.252 1 90.19 287 ALA A CA 1
ATOM 2239 C C . ALA A 1 287 ? -21.297 -19.359 -3.607 1 90.19 287 ALA A C 1
ATOM 2241 O O . ALA A 1 287 ? -21.969 -20.062 -4.355 1 90.19 287 ALA A O 1
ATOM 2242 N N . MET A 1 288 ? -21.109 -18.172 -3.879 1 92.94 288 MET A N 1
ATOM 2243 C CA . MET A 1 288 ? -21.406 -17.516 -5.145 1 92.94 288 MET A CA 1
ATOM 2244 C C . MET A 1 288 ? -20.219 -16.672 -5.613 1 92.94 288 MET A C 1
ATOM 2246 O O . MET A 1 288 ? -20.062 -15.516 -5.215 1 92.94 288 MET A O 1
ATOM 2250 N N . PRO A 1 289 ? -19.453 -17.203 -6.551 1 91.31 289 PRO A N 1
ATOM 2251 C CA . PRO A 1 289 ? -18.234 -16.531 -6.988 1 91.31 289 PRO A CA 1
ATOM 2252 C C . PRO A 1 289 ? -18.469 -15.094 -7.441 1 91.31 289 PRO A C 1
ATOM 2254 O O . PRO A 1 289 ? -17.641 -14.211 -7.16 1 91.31 289 PRO A O 1
ATOM 2257 N N . SER A 1 290 ? -19.578 -14.852 -8.125 1 91.88 290 SER A N 1
ATOM 2258 C CA . SER A 1 290 ? -19.859 -13.5 -8.594 1 91.88 290 SER A CA 1
ATOM 2259 C C . SER A 1 290 ? -20.016 -12.531 -7.43 1 91.88 290 SER A C 1
ATOM 2261 O O . SER A 1 290 ? -19.562 -11.383 -7.508 1 91.88 290 SER A O 1
ATOM 2263 N N . VAL A 1 291 ? -20.625 -12.984 -6.398 1 94.88 291 VAL A N 1
ATOM 2264 C CA . VAL A 1 291 ? -20.828 -12.141 -5.227 1 94.88 291 VAL A CA 1
ATOM 2265 C C . VAL A 1 291 ? -19.531 -12.016 -4.438 1 94.88 291 VAL A C 1
ATOM 2267 O O . VAL A 1 291 ? -19.219 -10.953 -3.904 1 94.88 291 VAL A O 1
ATOM 2270 N N . THR A 1 292 ? -18.812 -13.07 -4.426 1 93.94 292 THR A N 1
ATOM 2271 C CA . THR A 1 292 ? -17.594 -13.109 -3.629 1 93.94 292 THR A CA 1
ATOM 2272 C C . THR A 1 292 ? -16.562 -12.117 -4.168 1 93.94 292 THR A C 1
ATOM 2274 O O . THR A 1 292 ? -15.828 -11.508 -3.398 1 93.94 292 THR A O 1
ATOM 2277 N N . ILE A 1 293 ? -16.531 -11.93 -5.445 1 94.56 293 ILE A N 1
ATOM 2278 C CA . ILE A 1 293 ? -15.617 -10.969 -6.047 1 94.56 293 ILE A CA 1
ATOM 2279 C C . ILE A 1 293 ? -15.898 -9.57 -5.496 1 94.56 293 ILE A C 1
ATOM 2281 O O . ILE A 1 293 ? -14.984 -8.852 -5.102 1 94.56 293 ILE A O 1
ATOM 2285 N N . TRP A 1 294 ? -17.141 -9.266 -5.414 1 95.38 294 TRP A N 1
ATOM 2286 C CA . TRP A 1 294 ? -17.516 -7.938 -4.934 1 95.38 294 TRP A CA 1
ATOM 2287 C C . TRP A 1 294 ? -17.234 -7.801 -3.441 1 95.38 294 TRP A C 1
ATOM 2289 O O . TRP A 1 294 ? -16.781 -6.754 -2.982 1 95.38 294 TRP A O 1
ATOM 2299 N N . LEU A 1 295 ? -17.531 -8.812 -2.746 1 94.56 295 LEU A N 1
ATOM 2300 C CA . LEU A 1 295 ? -17.234 -8.789 -1.317 1 94.56 295 LEU A CA 1
ATOM 2301 C C . LEU A 1 295 ? -15.742 -8.641 -1.071 1 94.56 295 LEU A C 1
ATOM 2303 O O . LEU A 1 295 ? -15.32 -7.91 -0.168 1 94.56 295 LEU A O 1
ATOM 2307 N N . TYR A 1 296 ? -14.961 -9.344 -1.866 1 93.44 296 TYR A N 1
ATOM 2308 C CA . TYR A 1 296 ? -13.508 -9.242 -1.775 1 93.44 296 TYR A CA 1
ATOM 2309 C C . TYR A 1 296 ? -13.047 -7.816 -2.055 1 93.44 296 TYR A C 1
ATOM 2311 O O . TYR A 1 296 ? -12.18 -7.293 -1.354 1 93.44 296 TYR A O 1
ATOM 2319 N N . MET A 1 297 ? -13.641 -7.168 -2.957 1 93.44 297 MET A N 1
ATOM 2320 C CA . MET A 1 297 ? -13.297 -5.789 -3.287 1 93.44 297 MET A CA 1
ATOM 2321 C C . MET A 1 297 ? -13.656 -4.852 -2.143 1 93.44 297 MET A C 1
ATOM 2323 O O . MET A 1 297 ? -12.891 -3.943 -1.812 1 93.44 297 MET A O 1
ATOM 2327 N N . ILE A 1 298 ? -14.773 -5.078 -1.574 1 93.56 298 ILE A N 1
ATOM 2328 C CA . ILE A 1 298 ? -15.203 -4.254 -0.448 1 93.56 298 ILE A CA 1
ATOM 2329 C C . ILE A 1 298 ? -14.227 -4.426 0.716 1 93.56 298 ILE A C 1
ATOM 2331 O O . ILE A 1 298 ? -13.891 -3.459 1.4 1 93.56 298 ILE A O 1
ATOM 2335 N N . LEU A 1 299 ? -13.82 -5.641 0.937 1 92.06 299 LEU A N 1
ATOM 2336 C CA . LEU A 1 299 ? -12.82 -5.906 1.963 1 92.06 299 LEU A CA 1
ATOM 2337 C C . LEU A 1 299 ? -11.562 -5.078 1.722 1 92.06 299 LEU A C 1
ATOM 2339 O O . LEU A 1 299 ? -11.047 -4.438 2.641 1 92.06 299 LEU A O 1
ATOM 2343 N N . LEU A 1 300 ? -11.133 -5.008 0.488 1 90.38 300 LEU A N 1
ATOM 2344 C CA . LEU A 1 300 ? -9.891 -4.32 0.146 1 90.38 300 LEU A CA 1
ATOM 2345 C C . LEU A 1 300 ? -10.062 -2.809 0.247 1 90.38 300 LEU A C 1
ATOM 2347 O O . LEU A 1 300 ? -9.094 -2.086 0.5 1 90.38 300 LEU A O 1
ATOM 2351 N N . LEU A 1 301 ? -11.273 -2.346 0.08 1 89.94 301 LEU A N 1
ATOM 2352 C CA . LEU A 1 301 ? -11.531 -0.912 0.163 1 89.94 301 LEU A CA 1
ATOM 2353 C C . LEU A 1 301 ? -11.414 -0.42 1.602 1 89.94 301 LEU A C 1
ATOM 2355 O O . LEU A 1 301 ? -11.461 0.785 1.856 1 89.94 301 LEU A O 1
ATOM 2359 N N . GLY A 1 302 ? -11.172 -1.367 2.498 1 88.88 302 GLY A N 1
ATOM 2360 C CA . GLY A 1 302 ? -10.797 -0.972 3.846 1 88.88 302 GLY A CA 1
ATOM 2361 C C . GLY A 1 302 ? -9.539 -0.132 3.893 1 88.88 302 GLY A C 1
ATOM 2362 O O . GLY A 1 302 ? -9.305 0.603 4.855 1 88.88 302 GLY A O 1
ATOM 2363 N N . CYS A 1 303 ? -8.758 -0.11 2.826 1 87.69 303 CYS A N 1
ATOM 2364 C CA . CYS A 1 303 ? -7.512 0.647 2.75 1 87.69 303 CYS A CA 1
ATOM 2365 C C . CYS A 1 303 ? -7.785 2.145 2.707 1 87.69 303 CYS A C 1
ATOM 2367 O O . CYS A 1 303 ? -6.875 2.953 2.883 1 87.69 303 CYS A O 1
ATOM 2369 N N . TYR A 1 304 ? -9.062 2.521 2.506 1 89.62 304 TYR A N 1
ATOM 2370 C CA . TYR A 1 304 ? -9.438 3.928 2.627 1 89.62 304 TYR A CA 1
ATOM 2371 C C . TYR A 1 304 ? -9.016 4.488 3.979 1 89.62 304 TYR A C 1
ATOM 2373 O O . TYR A 1 304 ? -8.648 5.664 4.082 1 89.62 304 TYR A O 1
ATOM 2381 N N . ASN A 1 305 ? -9.07 3.648 4.938 1 89.5 305 ASN A N 1
ATOM 2382 C CA . ASN A 1 305 ? -8.82 4.09 6.305 1 89.5 305 ASN A CA 1
ATOM 2383 C C . ASN A 1 305 ? -7.363 4.477 6.512 1 89.5 305 ASN A C 1
ATOM 2385 O O . ASN A 1 305 ? -7.035 5.203 7.449 1 89.5 305 ASN A O 1
ATOM 2389 N N . VAL A 1 306 ? -6.52 3.988 5.656 1 82.19 306 VAL A N 1
ATOM 2390 C CA . VAL A 1 306 ? -5.129 4.418 5.73 1 82.19 306 VAL A CA 1
ATOM 2391 C C . VAL A 1 306 ? -5.043 5.93 5.508 1 82.19 306 VAL A C 1
ATOM 2393 O O . VAL A 1 306 ? -4.355 6.633 6.25 1 82.19 306 VAL A O 1
ATOM 2396 N N . ASN A 1 307 ? -5.777 6.395 4.609 1 82.62 307 ASN A N 1
ATOM 2397 C CA . ASN A 1 307 ? -5.77 7.816 4.281 1 82.62 307 ASN A CA 1
ATOM 2398 C C . ASN A 1 307 ? -6.43 8.648 5.375 1 82.62 307 ASN A C 1
ATOM 2400 O O . ASN A 1 307 ? -5.945 9.727 5.723 1 82.62 307 ASN A O 1
ATOM 2404 N N . VAL A 1 308 ? -7.457 8.109 5.848 1 85.19 308 VAL A N 1
ATOM 2405 C CA . VAL A 1 308 ? -8.195 8.828 6.883 1 85.19 308 VAL A CA 1
ATOM 2406 C C . VAL A 1 308 ? -7.344 8.93 8.148 1 85.19 308 VAL A C 1
ATOM 2408 O O . VAL A 1 308 ? -7.25 9.992 8.758 1 85.19 308 VAL A O 1
ATOM 2411 N N . ILE A 1 309 ? -6.738 7.902 8.453 1 82.62 309 ILE A N 1
ATOM 2412 C CA . ILE A 1 309 ? -5.934 7.883 9.672 1 82.62 309 ILE A CA 1
ATOM 2413 C C . ILE A 1 309 ? -4.723 8.797 9.508 1 82.62 309 ILE A C 1
ATOM 2415 O O . ILE A 1 309 ? -4.289 9.445 10.461 1 82.62 309 ILE A O 1
ATOM 2419 N N . ASN A 1 310 ? -4.137 8.805 8.383 1 77.94 310 ASN A N 1
ATOM 2420 C CA . ASN A 1 310 ? -3.033 9.727 8.125 1 77.94 310 ASN A CA 1
ATOM 2421 C C . ASN A 1 310 ? -3.473 11.18 8.258 1 77.94 310 ASN A C 1
ATOM 2423 O O . ASN A 1 310 ? -2.719 12.023 8.75 1 77.94 310 ASN A O 1
ATOM 2427 N N . ALA A 1 311 ? -4.613 11.398 7.805 1 77 311 ALA A N 1
ATOM 2428 C CA . ALA A 1 311 ? -5.164 12.742 7.949 1 77 311 ALA A CA 1
ATOM 2429 C C . ALA A 1 311 ? -5.383 13.086 9.422 1 77 311 ALA A C 1
ATOM 2431 O O . ALA A 1 311 ? -5.117 14.211 9.844 1 77 311 ALA A O 1
ATOM 2432 N N . VAL A 1 312 ? -5.793 12.094 10.133 1 75.94 312 VAL A N 1
ATOM 2433 C CA . VAL A 1 312 ? -6.023 12.289 11.562 1 75.94 312 VAL A CA 1
ATOM 2434 C C . VAL A 1 312 ? -4.691 12.484 12.281 1 75.94 312 VAL A C 1
ATOM 2436 O O . VAL A 1 312 ? -4.578 13.32 13.172 1 75.94 312 VAL A O 1
ATOM 2439 N N . ALA A 1 313 ? -3.76 11.742 11.914 1 72.19 313 ALA A N 1
ATOM 2440 C CA . ALA A 1 313 ? -2.449 11.789 12.555 1 72.19 313 ALA A CA 1
ATOM 2441 C C . ALA A 1 313 ? -1.812 13.172 12.391 1 72.19 313 ALA A C 1
ATOM 2443 O O . ALA A 1 313 ? -1.172 13.68 13.312 1 72.19 313 ALA A O 1
ATOM 2444 N N . VAL A 1 314 ? -2.027 13.773 11.273 1 69.69 314 VAL A N 1
ATOM 2445 C CA . VAL A 1 314 ? -1.411 15.07 11.016 1 69.69 314 VAL A CA 1
ATOM 2446 C C . VAL A 1 314 ? -2.133 16.156 11.812 1 69.69 314 VAL A C 1
ATOM 2448 O O . VAL A 1 314 ? -1.531 17.172 12.18 1 69.69 314 VAL A O 1
ATOM 2451 N N . ASP A 1 315 ? -3.35 15.867 12.07 1 66.69 315 ASP A N 1
ATOM 2452 C CA . ASP A 1 315 ? -4.133 16.859 12.805 1 66.69 315 ASP A CA 1
ATOM 2453 C C . ASP A 1 315 ? -3.875 16.75 14.312 1 66.69 315 ASP A C 1
ATOM 2455 O O . ASP A 1 315 ? -4.082 17.719 15.047 1 66.69 315 ASP A O 1
ATOM 2459 N N . LEU A 1 316 ? -3.631 15.602 14.711 1 62.75 316 LEU A N 1
ATOM 2460 C CA . LEU A 1 316 ? -3.43 15.367 16.141 1 62.75 316 LEU A CA 1
ATOM 2461 C C . LEU A 1 316 ? -2.129 16 16.609 1 62.75 316 LEU A C 1
ATOM 2463 O O . LEU A 1 316 ? -1.993 16.344 17.797 1 62.75 316 LEU A O 1
ATOM 2467 N N . PHE A 1 317 ? -1.171 16 15.828 1 53.91 317 PHE A N 1
ATOM 2468 C CA . PHE A 1 317 ? 0.103 16.547 16.297 1 53.91 317 PHE A CA 1
ATOM 2469 C C . PHE A 1 317 ? 0.275 17.984 15.859 1 53.91 317 PHE A C 1
ATOM 2471 O O . PHE A 1 317 ? 0.973 18.266 14.875 1 53.91 317 PHE A O 1
ATOM 2478 N N . PRO A 1 318 ? -0.64 18.828 16.547 1 48.22 318 PRO A N 1
ATOM 2479 C CA . PRO A 1 318 ? -0.575 20.25 16.172 1 48.22 318 PRO A CA 1
ATOM 2480 C C . PRO A 1 318 ? 0.75 20.906 16.562 1 48.22 318 PRO A C 1
ATOM 2482 O O . PRO A 1 318 ? 1.492 20.359 17.391 1 48.22 318 PRO A O 1
ATOM 2485 N N . THR A 1 319 ? 1.207 21.891 15.734 1 41.66 319 THR A N 1
ATOM 2486 C CA . THR A 1 319 ? 2.41 22.719 15.797 1 41.66 319 THR A CA 1
ATOM 2487 C C . THR A 1 319 ? 2.662 23.188 17.234 1 41.66 319 THR A C 1
ATOM 2489 O O . THR A 1 319 ? 3.809 23.406 17.625 1 41.66 319 THR A O 1
ATOM 2492 N N . ASN A 1 320 ? 1.666 23.688 17.875 1 35.56 320 ASN A N 1
ATOM 2493 C CA . ASN A 1 320 ? 2.051 24.625 18.938 1 35.56 320 ASN A CA 1
ATOM 2494 C C . ASN A 1 320 ? 2.445 23.891 20.219 1 35.56 320 ASN A C 1
ATOM 2496 O O . ASN A 1 320 ? 1.745 23.984 21.219 1 35.56 320 ASN A O 1
ATOM 2500 N N . LEU A 1 321 ? 2.945 22.734 20.109 1 34.34 321 LEU A N 1
ATOM 2501 C CA . LEU A 1 321 ? 3.506 22.406 21.422 1 34.34 321 LEU A CA 1
ATOM 2502 C C . LEU A 1 321 ? 4.461 23.516 21.891 1 34.34 321 LEU A C 1
ATOM 2504 O O . LEU A 1 321 ? 5.645 23.484 21.547 1 34.34 321 LEU A O 1
ATOM 2508 N N . ARG A 1 322 ? 4.102 24.703 21.859 1 31.08 322 ARG A N 1
ATOM 2509 C CA . ARG A 1 322 ? 4.875 25.641 22.672 1 31.08 322 ARG A CA 1
ATOM 2510 C C . ARG A 1 322 ? 5.188 25.062 24.047 1 31.08 322 ARG A C 1
ATOM 2512 O O . ARG A 1 322 ? 4.273 24.734 24.812 1 31.08 322 ARG A O 1
ATOM 2519 N N . TYR A 1 323 ? 6.188 24.281 24.062 1 27.59 323 TYR A N 1
ATOM 2520 C CA . TYR A 1 323 ? 6.754 24.219 25.406 1 27.59 323 TYR A CA 1
ATOM 2521 C C . TYR A 1 323 ? 6.625 25.562 26.125 1 27.59 323 TYR A C 1
ATOM 2523 O O . TYR A 1 323 ? 7.145 26.578 25.641 1 27.59 323 TYR A O 1
ATOM 2531 N N . ARG A 1 324 ? 5.426 25.984 26.594 1 25.89 324 ARG A N 1
ATOM 2532 C CA . ARG A 1 324 ? 5.605 26.922 27.703 1 25.89 324 ARG A CA 1
ATOM 2533 C C . ARG A 1 324 ? 6.523 26.328 28.781 1 25.89 324 ARG A C 1
ATOM 2535 O O . ARG A 1 324 ? 6.445 25.141 29.078 1 25.89 324 ARG A O 1
ATOM 2542 N N . MET B 1 1 ? 6.227 53.406 10.977 1 22.27 1 MET B N 1
ATOM 2543 C CA . MET B 1 1 ? 6.383 52.5 12.102 1 22.27 1 MET B CA 1
ATOM 2544 C C . MET B 1 1 ? 5.48 51.281 11.938 1 22.27 1 MET B C 1
ATOM 2546 O O . MET B 1 1 ? 5.715 50.25 12.562 1 22.27 1 MET B O 1
ATOM 2550 N N . ASP B 1 2 ? 4.227 51.469 11.484 1 24.92 2 ASP B N 1
ATOM 2551 C CA . ASP B 1 2 ? 3.213 50.406 11.344 1 24.92 2 ASP B CA 1
ATOM 2552 C C . ASP B 1 2 ? 3.598 49.406 10.25 1 24.92 2 ASP B C 1
ATOM 2554 O O . ASP B 1 2 ? 3.098 48.281 10.227 1 24.92 2 ASP B O 1
ATOM 2558 N N . SER B 1 3 ? 4.172 49.875 9.148 1 31.72 3 SER B N 1
ATOM 2559 C CA . SER B 1 3 ? 4.539 49.031 7.996 1 31.72 3 SER B CA 1
ATOM 2560 C C . SER B 1 3 ? 5.559 47.969 8.383 1 31.72 3 SER B C 1
ATOM 2562 O O . SER B 1 3 ? 5.762 47 7.648 1 31.72 3 SER B O 1
ATOM 2564 N N . PHE B 1 4 ? 6.422 48.312 9.359 1 32.12 4 PHE B N 1
ATOM 2565 C CA . PHE B 1 4 ? 7.453 47.406 9.82 1 32.12 4 PHE B CA 1
ATOM 2566 C C . PHE B 1 4 ? 6.832 46.219 10.578 1 32.12 4 PHE B C 1
ATOM 2568 O O . PHE B 1 4 ? 7.383 45.125 10.586 1 32.12 4 PHE B O 1
ATOM 2575 N N . GLY B 1 5 ? 5.746 46.406 11.266 1 32.56 5 GLY B N 1
ATOM 2576 C CA . GLY B 1 5 ? 5.051 45.375 12.039 1 32.56 5 GLY B CA 1
ATOM 2577 C C . GLY B 1 5 ? 4.484 44.25 11.188 1 32.56 5 GLY B C 1
ATOM 2578 O O . GLY B 1 5 ? 4.398 43.125 11.633 1 32.56 5 GLY B O 1
ATOM 2579 N N . ILE B 1 6 ? 3.873 44.625 10.078 1 33.62 6 ILE B N 1
ATOM 2580 C CA . ILE B 1 6 ? 3.225 43.656 9.211 1 33.62 6 ILE B CA 1
ATOM 2581 C C . ILE B 1 6 ? 4.273 42.719 8.617 1 33.62 6 ILE B C 1
ATOM 2583 O O . ILE B 1 6 ? 4.039 41.5 8.492 1 33.62 6 ILE B O 1
ATOM 2587 N N . LYS B 1 7 ? 5.398 43.281 8.305 1 35.09 7 LYS B N 1
ATOM 2588 C CA . LYS B 1 7 ? 6.457 42.5 7.684 1 35.09 7 LYS B CA 1
ATOM 2589 C C . LYS B 1 7 ? 7.086 41.531 8.688 1 35.09 7 LYS B C 1
ATOM 2591 O O . LYS B 1 7 ? 7.414 40.406 8.352 1 35.09 7 LYS B O 1
ATOM 2596 N N . THR B 1 8 ? 7.324 42.031 9.883 1 33.78 8 THR B N 1
ATOM 2597 C CA . THR B 1 8 ? 7.887 41.188 10.914 1 33.78 8 THR B CA 1
ATOM 2598 C C . THR B 1 8 ? 6.895 40.094 11.312 1 33.78 8 THR B C 1
ATOM 2600 O O . THR B 1 8 ? 7.285 38.969 11.594 1 33.78 8 THR B O 1
ATOM 2603 N N . ALA B 1 9 ? 5.633 40.438 11.383 1 34.78 9 ALA B N 1
ATOM 2604 C CA . ALA B 1 9 ? 4.605 39.438 11.688 1 34.78 9 ALA B CA 1
ATOM 2605 C C . ALA B 1 9 ? 4.527 38.375 10.594 1 34.78 9 ALA B C 1
ATOM 2607 O O . ALA B 1 9 ? 4.27 37.188 10.875 1 34.78 9 ALA B O 1
ATOM 2608 N N . SER B 1 10 ? 4.766 38.781 9.344 1 36.84 10 SER B N 1
ATOM 2609 C CA . SER B 1 10 ? 4.766 37.812 8.25 1 36.84 10 SER B CA 1
ATOM 2610 C C . SER B 1 10 ? 5.938 36.844 8.375 1 36.84 10 SER B C 1
ATOM 2612 O O . SER B 1 10 ? 5.789 35.656 8.117 1 36.84 10 SER B O 1
ATOM 2614 N N . ILE B 1 11 ? 7.012 37.406 8.812 1 35.41 11 ILE B N 1
ATOM 2615 C CA . ILE B 1 11 ? 8.188 36.562 8.93 1 35.41 11 ILE B CA 1
ATOM 2616 C C . ILE B 1 11 ? 8.008 35.594 10.094 1 35.41 11 ILE B C 1
ATOM 2618 O O . ILE B 1 11 ? 8.32 34.406 9.984 1 35.41 11 ILE B O 1
ATOM 2622 N N . TYR B 1 12 ? 7.602 36.156 11.258 1 35.88 12 TYR B N 1
ATOM 2623 C CA . TYR B 1 12 ? 7.391 35.25 12.391 1 35.88 12 TYR B CA 1
ATOM 2624 C C . TYR B 1 12 ? 6.332 34.219 12.07 1 35.88 12 TYR B C 1
ATOM 2626 O O . TYR B 1 12 ? 6.461 33.062 12.461 1 35.88 12 TYR B O 1
ATOM 2634 N N . ALA B 1 13 ? 5.312 34.688 11.398 1 37.47 13 ALA B N 1
ATOM 2635 C CA . ALA B 1 13 ? 4.309 33.719 10.961 1 37.47 13 ALA B CA 1
ATOM 2636 C C . ALA B 1 13 ? 4.922 32.688 10.031 1 37.47 13 ALA B C 1
ATOM 2638 O O . ALA B 1 13 ? 4.574 31.5 10.109 1 37.47 13 ALA B O 1
ATOM 2639 N N . TYR B 1 14 ? 5.84 33.188 9.289 1 38.88 14 TYR B N 1
ATOM 2640 C CA . TYR B 1 14 ? 6.52 32.25 8.398 1 38.88 14 TYR B CA 1
ATOM 2641 C C . TYR B 1 14 ? 7.406 31.297 9.18 1 38.88 14 TYR B C 1
ATOM 2643 O O . TYR B 1 14 ? 7.453 30.109 8.875 1 38.88 14 TYR B O 1
ATOM 2651 N N . LEU B 1 15 ? 8.086 31.922 10.234 1 37.31 15 LEU B N 1
ATOM 2652 C CA . LEU B 1 15 ? 9 31.094 11.016 1 37.31 15 LEU B CA 1
ATOM 2653 C C . LEU B 1 15 ? 8.234 30.094 11.859 1 37.31 15 LEU B C 1
ATOM 2655 O O . LEU B 1 15 ? 8.672 28.953 12.023 1 37.31 15 LEU B O 1
ATOM 2659 N N . GLY B 1 16 ? 7.316 30.578 12.625 1 38.22 16 GLY B N 1
ATOM 2660 C CA . GLY B 1 16 ? 6.426 29.688 13.352 1 38.22 16 GLY B CA 1
ATOM 2661 C C . GLY B 1 16 ? 5.871 28.578 12.492 1 38.22 16 GLY B C 1
ATOM 2662 O O . GLY B 1 16 ? 5.707 27.453 12.961 1 38.22 16 GLY B O 1
ATOM 2663 N N . GLU B 1 17 ? 5.789 28.875 11.305 1 41.53 17 GLU B N 1
ATOM 2664 C CA . GLU B 1 17 ? 5.305 27.922 10.312 1 41.53 17 GLU B CA 1
ATOM 2665 C C . GLU B 1 17 ? 6.359 26.875 10 1 41.53 17 GLU B C 1
ATOM 2667 O O . GLU B 1 17 ? 6.031 25.703 9.766 1 41.53 17 GLU B O 1
ATOM 2672 N N . PHE B 1 18 ? 7.637 27.406 10.156 1 41.59 18 PHE B N 1
ATOM 2673 C CA . PHE B 1 18 ? 8.703 26.453 9.867 1 41.59 18 PHE B CA 1
ATOM 2674 C C . PHE B 1 18 ? 8.797 25.391 10.961 1 41.59 18 PHE B C 1
ATOM 2676 O O . PHE B 1 18 ? 9.109 24.234 10.688 1 41.59 18 PHE B O 1
ATOM 2683 N N . HIS B 1 19 ? 8.609 25.828 12.25 1 40.06 19 HIS B N 1
ATOM 2684 C CA . HIS B 1 19 ? 8.695 24.859 13.328 1 40.06 19 HIS B CA 1
ATOM 2685 C C . HIS B 1 19 ? 7.582 23.812 13.219 1 40.06 19 HIS B C 1
ATOM 2687 O O . HIS B 1 19 ? 7.789 22.656 13.562 1 40.06 19 HIS B O 1
ATOM 2693 N N . SER B 1 20 ? 6.469 24.297 12.828 1 45.19 20 SER B N 1
ATOM 2694 C CA . SER B 1 20 ? 5.277 23.453 12.695 1 45.19 20 SER B CA 1
ATOM 2695 C C . SER B 1 20 ? 5.441 22.438 11.578 1 45.19 20 SER B C 1
ATOM 2697 O O . SER B 1 20 ? 4.871 21.344 11.633 1 45.19 20 SER B O 1
ATOM 2699 N N . TYR B 1 21 ? 6.402 22.75 10.781 1 50.81 21 TYR B N 1
ATOM 2700 C CA . TYR B 1 21 ? 6.637 21.938 9.594 1 50.81 21 TYR B CA 1
ATOM 2701 C C . TYR B 1 21 ? 7.293 20.609 9.953 1 50.81 21 TYR B C 1
ATOM 2703 O O . TYR B 1 21 ? 6.902 19.562 9.445 1 50.81 21 TYR B O 1
ATOM 2711 N N . ASN B 1 22 ? 8.172 20.688 11.047 1 58.72 22 ASN B N 1
ATOM 2712 C CA . ASN B 1 22 ? 8.945 19.5 11.375 1 58.72 22 ASN B CA 1
ATOM 2713 C C . ASN B 1 22 ? 8.102 18.469 12.109 1 58.72 22 ASN B C 1
ATOM 2715 O O . ASN B 1 22 ? 8.242 17.266 11.883 1 58.72 22 ASN B O 1
ATOM 2719 N N . THR B 1 23 ? 7.039 19 12.688 1 61.62 23 THR B N 1
ATOM 2720 C CA . THR B 1 23 ? 6.281 18.062 13.508 1 61.62 23 THR B CA 1
ATOM 2721 C C . THR B 1 23 ? 5.309 17.25 12.648 1 61.62 23 THR B C 1
ATOM 2723 O O . THR B 1 23 ? 5.102 16.062 12.891 1 61.62 23 THR B O 1
ATOM 2726 N N . ARG B 1 24 ? 4.953 17.906 11.609 1 65.5 24 ARG B N 1
ATOM 2727 C CA . ARG B 1 24 ? 3.973 17.219 10.773 1 65.5 24 ARG B CA 1
ATOM 2728 C C . ARG B 1 24 ? 4.633 16.109 9.953 1 65.5 24 ARG B C 1
ATOM 2730 O O . ARG B 1 24 ? 4.082 15.016 9.82 1 65.5 24 ARG B O 1
ATOM 2737 N N . SER B 1 25 ? 5.695 16.516 9.43 1 68.38 25 SER B N 1
ATOM 2738 C CA . SER B 1 25 ? 6.422 15.5 8.672 1 68.38 25 SER B CA 1
ATOM 2739 C C . SER B 1 25 ? 6.836 14.336 9.555 1 68.38 25 SER B C 1
ATOM 2741 O O . SER B 1 25 ? 6.789 13.18 9.133 1 68.38 25 SER B O 1
ATOM 2743 N N . ARG B 1 26 ? 7.023 14.633 10.719 1 69.19 26 ARG B N 1
ATOM 2744 C CA . ARG B 1 26 ? 7.406 13.578 11.656 1 69.19 26 ARG B CA 1
ATOM 2745 C C . ARG B 1 26 ? 6.219 12.688 11.992 1 69.19 26 ARG B C 1
ATOM 2747 O O . ARG B 1 26 ? 6.379 11.484 12.195 1 69.19 26 ARG B O 1
ATOM 2754 N N . ALA B 1 27 ? 5.113 13.289 12.055 1 70.19 27 ALA B N 1
ATOM 2755 C CA . ALA B 1 27 ? 3.9 12.516 12.32 1 70.19 27 ALA B CA 1
ATOM 2756 C C . ALA B 1 27 ? 3.631 11.523 11.195 1 70.19 27 ALA B C 1
ATOM 2758 O O . ALA B 1 27 ? 3.268 10.367 11.453 1 70.19 27 ALA B O 1
ATOM 2759 N N . ILE B 1 28 ? 3.889 12.031 9.992 1 72.75 28 ILE B N 1
ATOM 2760 C CA . ILE B 1 28 ? 3.666 11.156 8.844 1 72.75 28 ILE B CA 1
ATOM 2761 C C . ILE B 1 28 ? 4.684 10.016 8.859 1 72.75 28 ILE B C 1
ATOM 2763 O O . ILE B 1 28 ? 4.332 8.859 8.633 1 72.75 28 ILE B O 1
ATOM 2767 N N . MET B 1 29 ? 5.859 10.359 9.148 1 73.5 29 MET B N 1
ATOM 2768 C CA . MET B 1 29 ? 6.902 9.344 9.172 1 73.5 29 MET B CA 1
ATOM 2769 C C . MET B 1 29 ? 6.688 8.367 10.32 1 73.5 29 MET B C 1
ATOM 2771 O O . MET B 1 29 ? 6.953 7.172 10.188 1 73.5 29 MET B O 1
ATOM 2775 N N . GLY B 1 30 ? 6.215 8.891 11.43 1 71.81 30 GLY B N 1
ATOM 2776 C CA . GLY B 1 30 ? 5.859 8.031 12.547 1 71.81 30 GLY B CA 1
ATOM 2777 C C . GLY B 1 30 ? 4.746 7.055 12.219 1 71.81 30 GLY B C 1
ATOM 2778 O O . GLY B 1 30 ? 4.82 5.875 12.57 1 71.81 30 GLY B O 1
ATOM 2779 N N . ALA B 1 31 ? 3.791 7.586 11.539 1 72.75 31 ALA B N 1
ATOM 2780 C CA . ALA B 1 31 ? 2.693 6.727 11.102 1 72.75 31 ALA B CA 1
ATOM 2781 C C . ALA B 1 31 ? 3.199 5.625 10.172 1 72.75 31 ALA B C 1
ATOM 2783 O O . ALA B 1 31 ? 2.727 4.484 10.234 1 72.75 31 ALA B O 1
ATOM 2784 N N . SER B 1 32 ? 4.145 6 9.383 1 75.56 32 SER B N 1
ATOM 2785 C CA . SER B 1 32 ? 4.699 5.02 8.453 1 75.56 32 SER B CA 1
ATOM 2786 C C . SER B 1 32 ? 5.48 3.939 9.195 1 75.56 32 SER B C 1
ATOM 2788 O O . SER B 1 32 ? 5.535 2.791 8.75 1 75.56 32 SER B O 1
ATOM 2790 N N . PHE B 1 33 ? 6.02 4.324 10.289 1 75.38 33 PHE B N 1
ATOM 2791 C CA . PHE B 1 33 ? 6.719 3.338 11.102 1 75.38 33 PHE B CA 1
ATOM 2792 C C . PHE B 1 33 ? 5.738 2.332 11.695 1 75.38 33 PHE B C 1
ATOM 2794 O O . PHE B 1 33 ? 6.023 1.133 11.742 1 75.38 33 PHE B O 1
ATOM 2801 N N . VAL B 1 34 ? 4.629 2.824 12.078 1 75.62 34 VAL B N 1
ATOM 2802 C CA . VAL B 1 34 ? 3.59 1.94 12.602 1 75.62 34 VAL B CA 1
ATOM 2803 C C . VAL B 1 34 ? 3.092 1.019 11.492 1 75.62 34 VAL B C 1
ATOM 2805 O O . VAL B 1 34 ? 2.824 -0.161 11.727 1 75.62 34 VAL B O 1
ATOM 2808 N N . PHE B 1 35 ? 2.971 1.597 10.305 1 77.56 35 PHE B N 1
ATOM 2809 C CA . PHE B 1 35 ? 2.629 0.774 9.148 1 77.56 35 PHE B CA 1
ATOM 2810 C C . PHE B 1 35 ? 3.625 -0.367 8.977 1 77.56 35 PHE B C 1
ATOM 2812 O O . PHE B 1 35 ? 3.232 -1.518 8.781 1 77.56 35 PHE B O 1
ATOM 2819 N N . GLY B 1 36 ? 4.863 -0.006 9.039 1 78.94 36 GLY B N 1
ATOM 2820 C CA . GLY B 1 36 ? 5.898 -1.018 8.914 1 78.94 36 GLY B CA 1
ATOM 2821 C C . GLY B 1 36 ? 5.793 -2.113 9.953 1 78.94 36 GLY B C 1
ATOM 2822 O O . GLY B 1 36 ? 5.984 -3.291 9.648 1 78.94 36 GLY B O 1
ATOM 2823 N N . THR B 1 37 ? 5.426 -1.808 11.125 1 77 37 THR B N 1
ATOM 2824 C CA . THR B 1 37 ? 5.254 -2.787 12.188 1 77 37 THR B CA 1
ATOM 2825 C C . THR B 1 37 ? 4.074 -3.709 11.891 1 77 37 THR B C 1
ATOM 2827 O O . THR B 1 37 ? 4.129 -4.906 12.172 1 77 37 THR B O 1
ATOM 2830 N N . GLY B 1 38 ? 3.053 -3.162 11.406 1 77.06 38 GLY B N 1
ATOM 2831 C CA . GLY B 1 38 ? 1.916 -3.977 11 1 77.06 38 GLY B CA 1
ATOM 2832 C C . GLY B 1 38 ? 2.256 -4.984 9.922 1 77.06 38 GLY B C 1
ATOM 2833 O O . GLY B 1 38 ? 1.83 -6.137 9.984 1 77.06 38 GLY B O 1
ATOM 2834 N N . CYS B 1 39 ? 3.033 -4.508 8.969 1 80.81 39 CYS B N 1
ATOM 2835 C CA . CYS B 1 39 ? 3.412 -5.371 7.859 1 80.81 39 CYS B CA 1
ATOM 2836 C C . CYS B 1 39 ? 4.246 -6.551 8.344 1 80.81 39 CYS B C 1
ATOM 2838 O O . CYS B 1 39 ? 4.207 -7.633 7.754 1 80.81 39 CYS B O 1
ATOM 2840 N N . LEU B 1 40 ? 4.914 -6.332 9.461 1 84.44 40 LEU B N 1
ATOM 2841 C CA . LEU B 1 40 ? 5.82 -7.348 9.977 1 84.44 40 LEU B CA 1
ATOM 2842 C C . LEU B 1 40 ? 5.051 -8.594 10.414 1 84.44 40 LEU B C 1
ATOM 2844 O O . LEU B 1 40 ? 5.59 -9.703 10.398 1 84.44 40 LEU B O 1
ATOM 2848 N N . PHE B 1 41 ? 3.844 -8.469 10.688 1 85.62 41 PHE B N 1
ATOM 2849 C CA . PHE B 1 41 ? 3.074 -9.578 11.242 1 85.62 41 PHE B CA 1
ATOM 2850 C C . PHE B 1 41 ? 2.412 -10.383 10.133 1 85.62 41 PHE B C 1
ATOM 2852 O O . PHE B 1 41 ? 2.008 -11.531 10.344 1 85.62 41 PHE B O 1
ATOM 2859 N N . LEU B 1 42 ? 2.379 -9.852 9.031 1 86.75 42 LEU B N 1
ATOM 2860 C CA . LEU B 1 42 ? 1.573 -10.445 7.969 1 86.75 42 LEU B CA 1
ATOM 2861 C C . LEU B 1 42 ? 2.172 -11.773 7.508 1 86.75 42 LEU B C 1
ATOM 2863 O O . LEU B 1 42 ? 1.468 -12.781 7.426 1 86.75 42 LEU B O 1
ATOM 2867 N N . PRO B 1 43 ? 3.469 -11.75 7.195 1 88.12 43 PRO B N 1
ATOM 2868 C CA . PRO B 1 43 ? 4.016 -13.055 6.801 1 88.12 43 PRO B CA 1
ATOM 2869 C C . PRO B 1 43 ? 3.883 -14.102 7.902 1 88.12 43 PRO B C 1
ATOM 2871 O O . PRO B 1 43 ? 3.688 -15.281 7.609 1 88.12 43 PRO B O 1
ATOM 2874 N N . GLY B 1 44 ? 4 -13.688 9.148 1 89.31 44 GLY B N 1
ATOM 2875 C CA . GLY B 1 44 ? 3.783 -14.609 10.258 1 89.31 44 GLY B CA 1
ATOM 2876 C C . GLY B 1 44 ? 2.361 -15.133 10.328 1 89.31 44 GLY B C 1
ATOM 2877 O O . GLY B 1 44 ? 2.143 -16.328 10.508 1 89.31 44 GLY B O 1
ATOM 2878 N N . ILE B 1 45 ? 1.42 -14.328 10.172 1 88.69 45 ILE B N 1
ATOM 2879 C CA . ILE B 1 45 ? 0.012 -14.711 10.172 1 88.69 45 ILE B CA 1
ATOM 2880 C C . ILE B 1 45 ? -0.268 -15.641 9 1 88.69 45 ILE B C 1
ATOM 2882 O O . ILE B 1 45 ? -0.952 -16.656 9.156 1 88.69 45 ILE B O 1
ATOM 2886 N N . ALA B 1 46 ? 0.247 -15.281 7.863 1 88.19 46 ALA B N 1
ATOM 2887 C CA . ALA B 1 46 ? 0.059 -16.125 6.68 1 88.19 46 ALA B CA 1
ATOM 2888 C C . ALA B 1 46 ? 0.668 -17.5 6.887 1 88.19 46 ALA B C 1
ATOM 2890 O O . ALA B 1 46 ? 0.055 -18.516 6.543 1 88.19 46 ALA B O 1
ATOM 2891 N N . TYR B 1 47 ? 1.823 -17.562 7.469 1 89.5 47 TYR B N 1
ATOM 2892 C CA . TYR B 1 47 ? 2.504 -18.828 7.707 1 89.5 47 TYR B CA 1
ATOM 2893 C C . TYR B 1 47 ? 1.696 -19.719 8.648 1 89.5 47 TYR B C 1
ATOM 2895 O O . TYR B 1 47 ? 1.562 -20.922 8.414 1 89.5 47 TYR B O 1
ATOM 2903 N N . ILE B 1 48 ? 1.155 -19.141 9.625 1 90 48 ILE B N 1
ATOM 2904 C CA . ILE B 1 48 ? 0.441 -19.906 10.648 1 90 48 ILE B CA 1
ATOM 2905 C C . ILE B 1 48 ? -0.916 -20.344 10.109 1 90 48 ILE B C 1
ATOM 2907 O O . ILE B 1 48 ? -1.458 -21.359 10.539 1 90 48 ILE B O 1
ATOM 2911 N N . THR B 1 49 ? -1.436 -19.734 9.148 1 88.56 49 THR B N 1
ATOM 2912 C CA . THR B 1 49 ? -2.773 -20.062 8.656 1 88.56 49 THR B CA 1
ATOM 2913 C C . THR B 1 49 ? -2.699 -20.844 7.355 1 88.56 49 THR B C 1
ATOM 2915 O O . THR B 1 49 ? -2.979 -22.047 7.332 1 88.56 49 THR B O 1
ATOM 2918 N N . ILE B 1 50 ? -2.131 -20.25 6.355 1 83.25 50 ILE B N 1
ATOM 2919 C CA . ILE B 1 50 ? -2.221 -20.781 5.004 1 83.25 50 ILE B CA 1
ATOM 2920 C C . ILE B 1 50 ? -1.296 -22 4.863 1 83.25 50 ILE B C 1
ATOM 2922 O O . ILE B 1 50 ? -1.597 -22.922 4.117 1 83.25 50 ILE B O 1
ATOM 2926 N N . ASN B 1 51 ? -0.207 -21.984 5.551 1 81 51 ASN B N 1
ATOM 2927 C CA . ASN B 1 51 ? 0.766 -23.062 5.367 1 81 51 ASN B CA 1
ATOM 2928 C C . ASN B 1 51 ? 0.43 -24.281 6.227 1 81 51 ASN B C 1
ATOM 2930 O O . ASN B 1 51 ? 1.243 -25.188 6.359 1 81 51 ASN B O 1
ATOM 2934 N N . ASN B 1 52 ? -0.685 -24.297 6.695 1 79.69 52 ASN B N 1
ATOM 2935 C CA . ASN B 1 52 ? -1.139 -25.453 7.457 1 79.69 52 ASN B CA 1
ATOM 2936 C C . ASN B 1 52 ? -2.219 -26.234 6.711 1 79.69 52 ASN B C 1
ATOM 2938 O O . ASN B 1 52 ? -2.912 -25.672 5.859 1 79.69 52 ASN B O 1
ATOM 2942 N N . GLU B 1 53 ? -2.16 -27.578 6.914 1 78.06 53 GLU B N 1
ATOM 2943 C CA . GLU B 1 53 ? -3.121 -28.422 6.199 1 78.06 53 GLU B CA 1
ATOM 2944 C C . GLU B 1 53 ? -4.137 -29.031 7.156 1 78.06 53 GLU B C 1
ATOM 2946 O O . GLU B 1 53 ? -3.996 -30.203 7.555 1 78.06 53 GLU B O 1
ATOM 2951 N N . TRP B 1 54 ? -4.883 -28.219 7.762 1 81.75 54 TRP B N 1
ATOM 2952 C CA . TRP B 1 54 ? -5.926 -28.797 8.617 1 81.75 54 TRP B CA 1
ATOM 2953 C C . TRP B 1 54 ? -7.309 -28.516 8.039 1 81.75 54 TRP B C 1
ATOM 2955 O O . TRP B 1 54 ? -7.473 -27.625 7.191 1 81.75 54 TRP B O 1
ATOM 2965 N N . GLU B 1 55 ? -8.195 -29.438 8.266 1 85 55 GLU B N 1
ATOM 2966 C CA . GLU B 1 55 ? -9.586 -29.297 7.852 1 85 55 GLU B CA 1
ATOM 2967 C C . GLU B 1 55 ? -10.531 -29.531 9.023 1 85 55 GLU B C 1
ATOM 2969 O O . GLU B 1 55 ? -10.312 -30.438 9.828 1 85 55 GLU B O 1
ATOM 2974 N N . LEU B 1 56 ? -11.359 -28.609 9.312 1 85.69 56 LEU B N 1
ATOM 2975 C CA . LEU B 1 56 ? -12.383 -28.734 10.344 1 85.69 56 LEU B CA 1
ATOM 2976 C C . LEU B 1 56 ? -13.773 -28.734 9.727 1 85.69 56 LEU B C 1
ATOM 2978 O O . LEU B 1 56 ? -14.164 -27.766 9.07 1 85.69 56 LEU B O 1
ATOM 2982 N N . VAL B 1 57 ? -14.461 -29.828 9.867 1 86.94 57 VAL B N 1
ATOM 2983 C CA . VAL B 1 57 ? -15.82 -29.938 9.336 1 86.94 57 VAL B CA 1
ATOM 2984 C C . VAL B 1 57 ? -16.781 -29.203 10.258 1 86.94 57 VAL B C 1
ATOM 2986 O O . VAL B 1 57 ? -16.781 -29.406 11.477 1 86.94 57 VAL B O 1
ATOM 2989 N N . VAL B 1 58 ? -17.453 -28.281 9.719 1 85.56 58 VAL B N 1
ATOM 2990 C CA . VAL B 1 58 ? -18.484 -27.547 10.438 1 85.56 58 VAL B CA 1
ATOM 2991 C C . VAL B 1 58 ? -19.859 -27.922 9.914 1 85.56 58 VAL B C 1
ATOM 2993 O O . VAL B 1 58 ? -20.391 -27.281 9.008 1 85.56 58 VAL B O 1
ATOM 2996 N N . PRO B 1 59 ? -20.5 -28.828 10.508 1 84.5 59 PRO B N 1
ATOM 2997 C CA . PRO B 1 59 ? -21.75 -29.406 9.984 1 84.5 59 PRO B CA 1
ATOM 2998 C C . PRO B 1 59 ? -22.891 -28.391 9.93 1 84.5 59 PRO B C 1
ATOM 3000 O O . PRO B 1 59 ? -23.688 -28.406 8.984 1 84.5 59 PRO B O 1
ATOM 3003 N N . PHE B 1 60 ? -22.953 -27.531 10.906 1 82.81 60 PHE B N 1
ATOM 3004 C CA . PHE B 1 60 ? -24.047 -26.578 10.977 1 82.81 60 PHE B CA 1
ATOM 3005 C C . PHE B 1 60 ? -24.031 -25.656 9.766 1 82.81 60 PHE B C 1
ATOM 3007 O O . PHE B 1 60 ? -25.094 -25.234 9.281 1 82.81 60 PHE B O 1
ATOM 3014 N N . LEU B 1 61 ? -22.938 -25.422 9.18 1 77.88 61 LEU B N 1
ATOM 3015 C CA . LEU B 1 61 ? -22.812 -24.484 8.062 1 77.88 61 LEU B CA 1
ATOM 3016 C C . LEU B 1 61 ? -22.547 -25.234 6.758 1 77.88 61 LEU B C 1
ATOM 3018 O O . LEU B 1 61 ? -22.531 -24.641 5.684 1 77.88 61 LEU B O 1
ATOM 3022 N N . ASP B 1 62 ? -22.469 -26.547 6.848 1 78.94 62 ASP B N 1
ATOM 3023 C CA . ASP B 1 62 ? -22.219 -27.406 5.699 1 78.94 62 ASP B CA 1
ATOM 3024 C C . ASP B 1 62 ? -20.969 -26.969 4.949 1 78.94 62 ASP B C 1
ATOM 3026 O O . ASP B 1 62 ? -21 -26.781 3.73 1 78.94 62 ASP B O 1
ATOM 3030 N N . ILE B 1 63 ? -19.969 -26.547 5.758 1 80.5 63 ILE B N 1
ATOM 3031 C CA . ILE B 1 63 ? -18.719 -26.125 5.133 1 80.5 63 ILE B CA 1
ATOM 3032 C C . ILE B 1 63 ? -17.547 -26.859 5.777 1 80.5 63 ILE B C 1
ATOM 3034 O O . ILE B 1 63 ? -17.672 -27.375 6.891 1 80.5 63 ILE B O 1
ATOM 3038 N N . ILE B 1 64 ? -16.469 -27.016 5.102 1 82.31 64 ILE B N 1
ATOM 3039 C CA . ILE B 1 64 ? -15.18 -27.469 5.613 1 82.31 64 ILE B CA 1
ATOM 3040 C C . ILE B 1 64 ? -14.266 -26.266 5.867 1 82.31 64 ILE B C 1
ATOM 3042 O O . ILE B 1 64 ? -13.906 -25.547 4.934 1 82.31 64 ILE B O 1
ATOM 3046 N N . TYR B 1 65 ? -14.039 -26.094 7.09 1 85.31 65 TYR B N 1
ATOM 3047 C CA . TYR B 1 65 ? -13.203 -24.969 7.48 1 85.31 65 TYR B CA 1
ATOM 3048 C C . TYR B 1 65 ? -11.734 -25.266 7.227 1 85.31 65 TYR B C 1
ATOM 3050 O O . TYR B 1 65 ? -11.188 -26.219 7.781 1 85.31 65 TYR B O 1
ATOM 3058 N N . ARG B 1 66 ? -11.156 -24.484 6.359 1 84.31 66 ARG B N 1
ATOM 3059 C CA . ARG B 1 66 ? -9.773 -24.672 5.918 1 84.31 66 ARG B CA 1
ATOM 3060 C C . ARG B 1 66 ? -8.922 -23.453 6.27 1 84.31 66 ARG B C 1
ATOM 3062 O O . ARG B 1 66 ? -9.453 -22.406 6.66 1 84.31 66 ARG B O 1
ATOM 3069 N N . PRO B 1 67 ? -7.629 -23.531 6.156 1 84 67 PRO B N 1
ATOM 3070 C CA . PRO B 1 67 ? -6.707 -22.469 6.578 1 84 67 PRO B CA 1
ATOM 3071 C C . PRO B 1 67 ? -6.961 -21.141 5.867 1 84 67 PRO B C 1
ATOM 3073 O O . PRO B 1 67 ? -6.895 -20.078 6.488 1 84 67 PRO B O 1
ATOM 3076 N N . TRP B 1 68 ? -7.324 -21.188 4.648 1 82.06 68 TRP B N 1
ATOM 3077 C CA . TRP B 1 68 ? -7.566 -19.953 3.924 1 82.06 68 TRP B CA 1
ATOM 3078 C C . TRP B 1 68 ? -8.773 -19.203 4.5 1 82.06 68 TRP B C 1
ATOM 3080 O O . TRP B 1 68 ? -8.812 -17.969 4.488 1 82.06 68 TRP B O 1
ATOM 3090 N N . ARG B 1 69 ? -9.758 -19.984 4.949 1 85.88 69 ARG B N 1
ATOM 3091 C CA . ARG B 1 69 ? -10.891 -19.344 5.609 1 85.88 69 ARG B CA 1
ATOM 3092 C C . ARG B 1 69 ? -10.453 -18.609 6.871 1 85.88 69 ARG B C 1
ATOM 3094 O O . ARG B 1 69 ? -10.883 -17.484 7.121 1 85.88 69 ARG B O 1
ATOM 3101 N N . LEU B 1 70 ? -9.648 -19.297 7.551 1 87.06 70 LEU B N 1
ATOM 3102 C CA . LEU B 1 70 ? -9.125 -18.688 8.766 1 87.06 70 LEU B CA 1
ATOM 3103 C C . LEU B 1 70 ? -8.305 -17.438 8.438 1 87.06 70 LEU B C 1
ATOM 3105 O O . LEU B 1 70 ? -8.367 -16.438 9.156 1 87.06 70 LEU B O 1
ATOM 3109 N N . PHE B 1 71 ? -7.508 -17.516 7.402 1 89 71 PHE B N 1
ATOM 3110 C CA . PHE B 1 71 ? -6.688 -16.375 7.008 1 89 71 PHE B CA 1
ATOM 3111 C C . PHE B 1 71 ? -7.559 -15.148 6.719 1 89 71 PHE B C 1
ATOM 3113 O O . PHE B 1 71 ? -7.254 -14.047 7.164 1 89 71 PHE B O 1
ATOM 3120 N N . PHE B 1 72 ? -8.656 -15.328 6.047 1 88.06 72 PHE B N 1
ATOM 3121 C CA . PHE B 1 72 ? -9.57 -14.234 5.727 1 88.06 72 PHE B CA 1
ATOM 3122 C C . PHE B 1 72 ? -10.164 -13.633 6.996 1 88.06 72 PHE B C 1
ATOM 3124 O O . PHE B 1 72 ? -10.219 -12.414 7.141 1 88.06 72 PHE B O 1
ATOM 3131 N N . VAL B 1 73 ? -10.531 -14.453 7.828 1 87.44 73 VAL B N 1
ATOM 3132 C CA . VAL B 1 73 ? -11.18 -14.008 9.055 1 87.44 73 VAL B CA 1
ATOM 3133 C C . VAL B 1 73 ? -10.18 -13.266 9.93 1 87.44 73 VAL B C 1
ATOM 3135 O O . VAL B 1 73 ? -10.492 -12.203 10.484 1 87.44 73 VAL B O 1
ATOM 3138 N N . VAL B 1 74 ? -8.969 -13.797 10.023 1 88.31 74 VAL B N 1
ATOM 3139 C CA . VAL B 1 74 ? -7.945 -13.195 10.867 1 88.31 74 VAL B CA 1
ATOM 3140 C C . VAL B 1 74 ? -7.578 -11.812 10.312 1 88.31 74 VAL B C 1
ATOM 3142 O O . VAL B 1 74 ? -7.305 -10.891 11.078 1 88.31 74 VAL B O 1
ATOM 3145 N N . CYS B 1 75 ? -7.559 -11.664 9.047 1 87.19 75 CYS B N 1
ATOM 3146 C CA . CYS B 1 75 ? -7.223 -10.391 8.422 1 87.19 75 CYS B CA 1
ATOM 3147 C C . CYS B 1 75 ? -8.359 -9.391 8.578 1 87.19 75 CYS B C 1
ATOM 3149 O O . CYS B 1 75 ? -8.117 -8.18 8.688 1 87.19 75 CYS B O 1
ATOM 3151 N N . ALA B 1 76 ? -9.562 -9.875 8.656 1 87.12 76 ALA B N 1
ATOM 3152 C CA . ALA B 1 76 ? -10.727 -8.992 8.727 1 87.12 76 ALA B CA 1
ATOM 3153 C C . ALA B 1 76 ? -11.008 -8.578 10.172 1 87.12 76 ALA B C 1
ATOM 3155 O O . ALA B 1 76 ? -11.539 -7.492 10.422 1 87.12 76 ALA B O 1
ATOM 3156 N N . LEU B 1 77 ? -10.609 -9.336 11.094 1 88 77 LEU B N 1
ATOM 3157 C CA . LEU B 1 77 ? -11.008 -9.203 12.492 1 88 77 LEU B CA 1
ATOM 3158 C C . LEU B 1 77 ? -10.438 -7.926 13.102 1 88 77 LEU B C 1
ATOM 3160 O O . LEU B 1 77 ? -11.141 -7.203 13.812 1 88 77 LEU B O 1
ATOM 3164 N N . PRO B 1 78 ? -9.195 -7.648 12.914 1 85.5 78 PRO B N 1
ATOM 3165 C CA . PRO B 1 78 ? -8.664 -6.426 13.516 1 85.5 78 PRO B CA 1
ATOM 3166 C C . PRO B 1 78 ? -9.438 -5.176 13.102 1 85.5 78 PRO B C 1
ATOM 3168 O O . PRO B 1 78 ? -9.648 -4.277 13.922 1 85.5 78 PRO B O 1
ATOM 3171 N N . GLY B 1 79 ? -9.828 -5.141 11.844 1 84.62 79 GLY B N 1
ATOM 3172 C CA . GLY B 1 79 ? -10.641 -4.016 11.414 1 84.62 79 GLY B CA 1
ATOM 3173 C C . GLY B 1 79 ? -11.969 -3.918 12.141 1 84.62 79 GLY B C 1
ATOM 3174 O O . GLY B 1 79 ? -12.375 -2.832 12.555 1 84.62 79 GLY B O 1
ATOM 3175 N N . LEU B 1 80 ? -12.562 -4.996 12.344 1 88.94 80 LEU B N 1
ATOM 3176 C CA . LEU B 1 80 ? -13.844 -5.012 13.039 1 88.94 80 LEU B CA 1
ATOM 3177 C C . LEU B 1 80 ? -13.672 -4.633 14.508 1 88.94 80 LEU B C 1
ATOM 3179 O O . LEU B 1 80 ? -14.5 -3.91 15.062 1 88.94 80 LEU B O 1
ATOM 3183 N N . VAL B 1 81 ? -12.688 -5.098 15.078 1 88.44 81 VAL B N 1
ATOM 3184 C CA . VAL B 1 81 ? -12.391 -4.773 16.469 1 88.44 81 VAL B CA 1
ATOM 3185 C C . VAL B 1 81 ? -12.141 -3.273 16.609 1 88.44 81 VAL B C 1
ATOM 3187 O O . VAL B 1 81 ? -12.594 -2.648 17.578 1 88.44 81 VAL B O 1
ATOM 3190 N N . CYS B 1 82 ? -11.414 -2.75 15.672 1 86.75 82 CYS B N 1
ATOM 3191 C CA . CYS B 1 82 ? -11.172 -1.312 15.68 1 86.75 82 CYS B CA 1
ATOM 3192 C C . CYS B 1 82 ? -12.477 -0.539 15.539 1 86.75 82 CYS B C 1
ATOM 3194 O O . CYS B 1 82 ? -12.672 0.483 16.203 1 86.75 82 CYS B O 1
ATOM 3196 N N . ALA B 1 83 ? -13.32 -1.051 14.711 1 88 83 ALA B N 1
ATOM 3197 C CA . ALA B 1 83 ? -14.609 -0.391 14.531 1 88 83 ALA B CA 1
ATOM 3198 C C . ALA B 1 83 ? -15.383 -0.334 15.844 1 88 83 ALA B C 1
ATOM 3200 O O . ALA B 1 83 ? -15.906 0.717 16.219 1 88 83 ALA B O 1
ATOM 3201 N N . ILE B 1 84 ? -15.391 -1.375 16.5 1 88.31 84 ILE B N 1
ATOM 3202 C CA . ILE B 1 84 ? -16.109 -1.466 17.766 1 88.31 84 ILE B CA 1
ATOM 3203 C C . ILE B 1 84 ? -15.445 -0.562 18.812 1 88.31 84 ILE B C 1
ATOM 3205 O O . ILE B 1 84 ? -16.125 0.151 19.547 1 88.31 84 ILE B O 1
ATOM 3209 N N . ALA B 1 85 ? -14.148 -0.548 18.859 1 83.75 85 ALA B N 1
ATOM 3210 C CA . ALA B 1 85 ? -13.406 0.276 19.812 1 83.75 85 ALA B CA 1
ATOM 3211 C C . ALA B 1 85 ? -13.648 1.761 19.562 1 83.75 85 ALA B C 1
ATOM 3213 O O . ALA B 1 85 ? -13.766 2.547 20.5 1 83.75 85 ALA B O 1
ATOM 3214 N N . LEU B 1 86 ? -13.727 2.109 18.359 1 85.31 86 LEU B N 1
ATOM 3215 C CA . LEU B 1 86 ? -13.867 3.512 17.984 1 85.31 86 LEU B CA 1
ATOM 3216 C C . LEU B 1 86 ? -15.273 4.02 18.297 1 85.31 86 LEU B C 1
ATOM 3218 O O . LEU B 1 86 ? -15.484 5.227 18.438 1 85.31 86 LEU B O 1
ATOM 3222 N N . LEU B 1 87 ? -16.203 3.131 18.391 1 83.88 87 LEU B N 1
ATOM 3223 C CA . LEU B 1 87 ? -17.562 3.533 18.75 1 83.88 87 LEU B CA 1
ATOM 3224 C C . LEU B 1 87 ? -17.609 4.121 20.156 1 83.88 87 LEU B C 1
ATOM 3226 O O . LEU B 1 87 ? -18.516 4.887 20.484 1 83.88 87 LEU B O 1
ATOM 3230 N N . LYS B 1 88 ? -16.594 3.881 20.875 1 78.88 88 LYS B N 1
ATOM 3231 C CA . LYS B 1 88 ? -16.562 4.332 22.266 1 78.88 88 LYS B CA 1
ATOM 3232 C C . LYS B 1 88 ? -15.844 5.672 22.391 1 78.88 88 LYS B C 1
ATOM 3234 O O . LYS B 1 88 ? -15.836 6.281 23.469 1 78.88 88 LYS B O 1
ATOM 3239 N N . PHE B 1 89 ? -15.281 6.152 21.391 1 77.38 89 PHE B N 1
ATOM 3240 C CA . PHE B 1 89 ? -14.539 7.406 21.438 1 77.38 89 PHE B CA 1
ATOM 3241 C C . PHE B 1 89 ? -15.367 8.555 20.875 1 77.38 89 PHE B C 1
ATOM 3243 O O . PHE B 1 89 ? -16.125 8.375 19.922 1 77.38 89 PHE B O 1
ATOM 3250 N N . PRO B 1 90 ? -15.211 9.734 21.562 1 74.5 90 PRO B N 1
ATOM 3251 C CA . PRO B 1 90 ? -15.922 10.906 21.047 1 74.5 90 PRO B CA 1
ATOM 3252 C C . PRO B 1 90 ? -15.219 11.531 19.844 1 74.5 90 PRO B C 1
ATOM 3254 O O . PRO B 1 90 ? -14.023 11.312 19.641 1 74.5 90 PRO B O 1
ATOM 3257 N N . GLU B 1 91 ? -16 12.172 19.109 1 74.94 91 GLU B N 1
ATOM 3258 C CA . GLU B 1 91 ? -15.43 12.914 17.984 1 74.94 91 GLU B CA 1
ATOM 3259 C C . GLU B 1 91 ? -14.539 14.055 18.469 1 74.94 91 GLU B C 1
ATOM 3261 O O . GLU B 1 91 ? -14.641 14.484 19.609 1 74.94 91 GLU B O 1
ATOM 3266 N N . SER B 1 92 ? -13.711 14.531 17.609 1 67.44 92 SER B N 1
ATOM 3267 C CA . SER B 1 92 ? -12.797 15.617 17.953 1 67.44 92 SER B CA 1
ATOM 3268 C C . SER B 1 92 ? -13.562 16.859 18.375 1 67.44 92 SER B C 1
ATOM 3270 O O . SER B 1 92 ? -14.602 17.188 17.797 1 67.44 92 SER B O 1
ATOM 3272 N N . PRO B 1 93 ? -13.078 17.438 19.453 1 67.06 93 PRO B N 1
ATOM 3273 C CA . PRO B 1 93 ? -13.727 18.688 19.875 1 67.06 93 PRO B CA 1
ATOM 3274 C C . PRO B 1 93 ? -13.82 19.703 18.734 1 67.06 93 PRO B C 1
ATOM 3276 O O . PRO B 1 93 ? -14.805 20.453 18.656 1 67.06 93 PRO B O 1
ATOM 3279 N N . LYS B 1 94 ?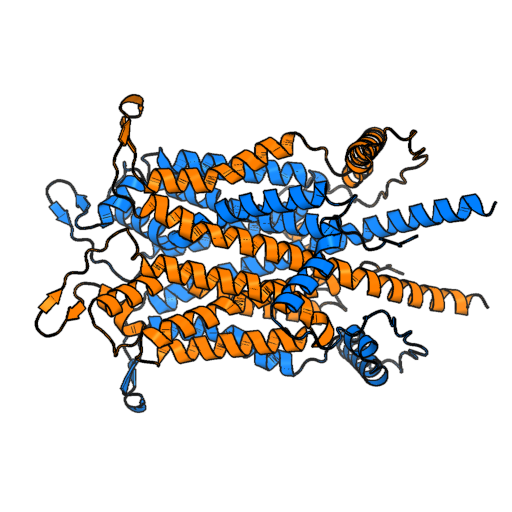 -12.875 19.609 17.922 1 64.12 94 LYS B N 1
ATOM 3280 C CA . LYS B 1 94 ? -12.883 20.547 16.781 1 64.12 94 LYS B CA 1
ATOM 3281 C C . LYS B 1 94 ? -14.094 20.297 15.883 1 64.12 94 LYS B C 1
ATOM 3283 O O . LYS B 1 94 ? -14.727 21.25 15.43 1 64.12 94 LYS B O 1
ATOM 3288 N N . PHE B 1 95 ? -14.297 19.125 15.727 1 67.75 95 PHE B N 1
ATOM 3289 C CA . PHE B 1 95 ? -15.445 18.75 14.914 1 67.75 95 PHE B CA 1
ATOM 3290 C C . PHE B 1 95 ? -16.75 19.156 15.586 1 67.75 95 PHE B C 1
ATOM 3292 O O . PHE B 1 95 ? -17.672 19.656 14.922 1 67.75 95 PHE B O 1
ATOM 3299 N N . MET B 1 96 ? -16.797 19.062 16.828 1 69.12 96 MET B N 1
ATOM 3300 C CA . MET B 1 96 ? -18.016 19.375 17.562 1 69.12 96 MET B CA 1
ATOM 3301 C C . MET B 1 96 ? -18.281 20.875 17.594 1 69.12 96 MET B C 1
ATOM 3303 O O . MET B 1 96 ? -19.422 21.312 17.484 1 69.12 96 MET B O 1
ATOM 3307 N N . VAL B 1 97 ? -17.234 21.562 17.656 1 6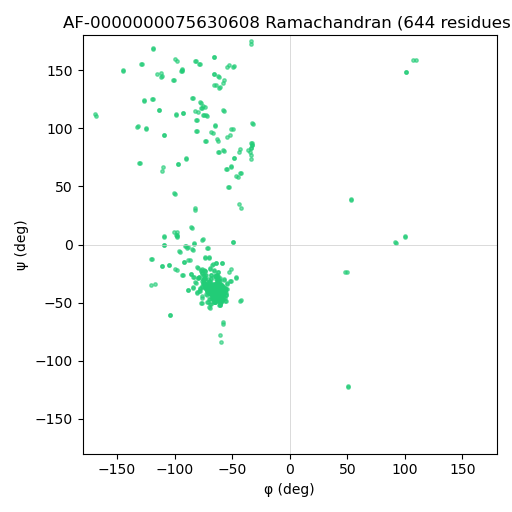4.94 97 VAL B N 1
ATOM 3308 C CA . VAL B 1 97 ? -17.344 23.016 17.641 1 64.94 97 VAL B CA 1
ATOM 3309 C C . VAL B 1 97 ? -17.797 23.484 16.25 1 64.94 97 VAL B C 1
ATOM 3311 O O . VAL B 1 97 ? -18.609 24.391 16.125 1 64.94 97 VAL B O 1
ATOM 3314 N N . GLY B 1 98 ? -17.234 22.781 15.32 1 63.72 98 GLY B N 1
ATOM 3315 C CA . GLY B 1 98 ? -17.625 23.094 13.961 1 63.72 98 GLY B CA 1
ATOM 3316 C C . GLY B 1 98 ? -19.094 22.828 13.68 1 63.72 98 GLY B C 1
ATOM 3317 O O . GLY B 1 98 ? -19.734 23.547 12.906 1 63.72 98 GLY B O 1
ATOM 3318 N N . LYS B 1 99 ? -19.609 21.891 14.352 1 68.25 99 LYS B N 1
ATOM 3319 C CA . LYS B 1 99 ? -21.016 21.547 14.18 1 68.25 99 LYS B CA 1
ATOM 3320 C C . LYS B 1 99 ? -21.906 22.359 15.102 1 68.25 99 LYS B C 1
ATOM 3322 O O . LYS B 1 99 ? -23.141 22.266 15.039 1 68.25 99 LYS B O 1
ATOM 3327 N N . GLY B 1 100 ? -21.297 23.141 15.875 1 65.38 100 GLY B N 1
ATOM 3328 C CA . GLY B 1 100 ? -22.062 24.016 16.766 1 65.38 100 GLY B CA 1
ATOM 3329 C C . GLY B 1 100 ? -22.312 23.391 18.125 1 65.38 100 GLY B C 1
ATOM 3330 O O . GLY B 1 100 ? -23.062 23.938 18.922 1 65.38 100 GLY B O 1
ATOM 3331 N N . ASP B 1 101 ? -21.797 22.266 18.266 1 69.75 101 ASP B N 1
ATOM 3332 C CA . ASP B 1 101 ? -21.984 21.594 19.547 1 69.75 101 ASP B CA 1
ATOM 3333 C C . ASP B 1 101 ? -20.859 21.953 20.516 1 69.75 101 ASP B C 1
ATOM 3335 O O . ASP B 1 101 ? -20 21.109 20.812 1 69.75 101 ASP B O 1
ATOM 3339 N N . THR B 1 102 ? -20.906 23.156 21.031 1 69.44 102 THR B N 1
ATOM 3340 C CA . THR B 1 102 ? -19.859 23.656 21.891 1 69.44 102 THR B CA 1
ATOM 3341 C C . THR B 1 102 ? -19.844 22.922 23.234 1 69.44 102 THR B C 1
ATOM 3343 O O . THR B 1 102 ? -18.781 22.656 23.797 1 69.44 102 THR B O 1
ATOM 3346 N N . ASP B 1 103 ? -21 22.625 23.688 1 71.81 103 ASP B N 1
ATOM 3347 C CA . ASP B 1 103 ? -21.078 21.938 24.984 1 71.81 103 ASP B CA 1
ATOM 3348 C C . ASP B 1 103 ? -20.406 20.578 24.906 1 71.81 103 ASP B C 1
ATOM 3350 O O . ASP B 1 103 ? -19.641 20.203 25.797 1 71.81 103 ASP B O 1
ATOM 3354 N N . GLN B 1 104 ? -20.719 19.922 23.891 1 73.75 104 GLN B N 1
ATOM 3355 C CA . GLN B 1 104 ? -20.125 18.609 23.734 1 73.75 104 GLN B CA 1
ATOM 3356 C C . GLN B 1 104 ? -18.609 18.688 23.531 1 73.75 104 GLN B C 1
ATOM 3358 O O . GLN B 1 104 ? -17.875 17.812 23.984 1 73.75 104 GLN B O 1
ATOM 3363 N N . ALA B 1 105 ? -18.266 19.703 22.875 1 73.44 105 ALA B N 1
ATOM 3364 C CA . ALA B 1 105 ? -16.828 19.906 22.672 1 73.44 105 ALA B CA 1
ATOM 3365 C C . ALA B 1 105 ? -16.109 20.094 24 1 73.44 105 ALA B C 1
ATOM 3367 O O . ALA B 1 105 ? -15.031 19.531 24.219 1 73.44 105 ALA B O 1
ATOM 3368 N N . VAL B 1 106 ? -16.75 20.891 24.844 1 67.38 106 VAL B N 1
ATOM 3369 C CA . VAL B 1 106 ? -16.156 21.156 26.141 1 67.38 106 VAL B CA 1
ATOM 3370 C C . VAL B 1 106 ? -16.094 19.859 26.953 1 67.38 106 VAL B C 1
ATOM 3372 O O . VAL B 1 106 ? -15.086 19.594 27.609 1 67.38 106 VAL B O 1
ATOM 3375 N N . GLU B 1 107 ? -17.078 19.141 26.906 1 71.94 107 GLU B N 1
ATOM 3376 C CA . GLU B 1 107 ? -17.109 17.875 27.625 1 71.94 107 GLU B CA 1
ATOM 3377 C C . GLU B 1 107 ? -16.016 16.922 27.141 1 71.94 107 GLU B C 1
ATOM 3379 O O . GLU B 1 107 ? -15.383 16.219 27.938 1 71.94 107 GLU B O 1
ATOM 3384 N N . THR B 1 108 ? -15.852 16.906 25.875 1 70.56 108 THR B N 1
ATOM 3385 C CA . THR B 1 108 ? -14.844 16.031 25.266 1 70.56 108 THR B CA 1
ATOM 3386 C C . THR B 1 108 ? -13.438 16.469 25.688 1 70.56 108 THR B C 1
ATOM 3388 O O . THR B 1 108 ? -12.578 15.633 25.969 1 70.56 108 THR B O 1
ATOM 3391 N N . ILE B 1 109 ? -13.305 17.734 25.734 1 65.31 109 ILE B N 1
ATOM 3392 C CA . ILE B 1 109 ? -12.008 18.266 26.141 1 65.31 109 ILE B CA 1
ATOM 3393 C C . ILE B 1 109 ? -11.742 17.891 27.594 1 65.31 109 ILE B C 1
ATOM 3395 O O . ILE B 1 109 ? -10.617 17.531 27.953 1 65.31 109 ILE B O 1
ATOM 3399 N N . GLN B 1 110 ? -12.711 18.047 28.344 1 64.75 110 GLN B N 1
ATOM 3400 C CA . GLN B 1 110 ? -12.586 17.688 29.75 1 64.75 110 GLN B CA 1
ATOM 3401 C C . GLN B 1 110 ? -12.289 16.203 29.922 1 64.75 110 GLN B C 1
ATOM 3403 O O . GLN B 1 110 ? -11.484 15.812 30.766 1 64.75 110 GLN B O 1
ATOM 3408 N N . TRP B 1 111 ? -12.953 15.469 29.188 1 68.62 111 TRP B N 1
ATOM 3409 C CA . TRP B 1 111 ? -12.734 14.023 29.188 1 68.62 111 TRP B CA 1
ATOM 3410 C C . TRP B 1 111 ? -11.297 13.688 28.828 1 68.62 111 TRP B C 1
ATOM 3412 O O . TRP B 1 111 ? -10.656 12.875 29.484 1 68.62 111 TRP B O 1
ATOM 3422 N N . ILE B 1 112 ? -10.812 14.242 27.844 1 62.91 112 ILE B N 1
ATOM 3423 C CA . ILE B 1 112 ? -9.438 14.023 27.391 1 62.91 112 ILE B CA 1
ATOM 3424 C C . ILE B 1 112 ? -8.461 14.43 28.5 1 62.91 112 ILE B C 1
ATOM 3426 O O . ILE B 1 112 ? -7.469 13.742 28.734 1 62.91 112 ILE B O 1
ATOM 3430 N N . HIS B 1 113 ? -8.789 15.523 29.047 1 61.09 113 HIS B N 1
ATOM 3431 C CA . HIS B 1 113 ? -7.934 16.016 30.125 1 61.09 113 HIS B CA 1
ATOM 3432 C C . HIS B 1 113 ? -7.941 15.062 31.312 1 61.09 113 HIS B C 1
ATOM 3434 O O . HIS B 1 113 ? -6.906 14.836 31.938 1 61.09 113 HIS B O 1
ATOM 3440 N N . ARG B 1 114 ? -8.992 14.617 31.594 1 64.31 114 ARG B N 1
ATOM 3441 C CA . ARG B 1 114 ? -9.109 13.695 32.719 1 64.31 114 ARG B CA 1
ATOM 3442 C C . ARG B 1 114 ? -8.297 12.43 32.469 1 64.31 114 ARG B C 1
ATOM 3444 O O . ARG B 1 114 ? -7.629 11.922 33.375 1 64.31 114 ARG B O 1
ATOM 3451 N N . ILE B 1 115 ? -8.383 11.953 31.297 1 62.94 115 ILE B N 1
ATOM 3452 C CA . ILE B 1 115 ? -7.699 10.711 30.953 1 62.94 115 ILE B CA 1
ATOM 3453 C C . ILE B 1 115 ? -6.191 10.945 30.922 1 62.94 115 ILE B C 1
ATOM 3455 O O . ILE B 1 115 ? -5.41 10.094 31.344 1 62.94 115 ILE B O 1
ATOM 3459 N N . ASN B 1 116 ? -5.867 12.086 30.375 1 58.22 116 ASN B N 1
ATOM 3460 C CA . ASN B 1 116 ? -4.449 12.391 30.234 1 58.22 116 ASN B CA 1
ATOM 3461 C C . ASN B 1 116 ? -3.824 12.805 31.562 1 58.22 116 ASN B C 1
ATOM 3463 O O . ASN B 1 116 ? -2.668 12.469 31.844 1 58.22 116 ASN B O 1
ATOM 3467 N N . SER B 1 117 ? -4.426 13.742 32.25 1 56.44 117 SER B N 1
ATOM 3468 C CA . SER B 1 117 ? -3.838 14.289 33.469 1 56.44 117 SER B CA 1
ATOM 3469 C C . SER B 1 117 ? -4.148 13.406 34.656 1 56.44 117 SER B C 1
ATOM 3471 O O . SER B 1 117 ? -3.461 13.477 35.688 1 56.44 117 SER B O 1
ATOM 3473 N N . GLY B 1 118 ? -4.84 12.289 34.5 1 53.72 118 GLY B N 1
ATOM 3474 C CA . GLY B 1 118 ? -5.266 11.531 35.656 1 53.72 118 GLY B CA 1
ATOM 3475 C C . GLY B 1 118 ? -5.914 12.398 36.719 1 53.72 118 GLY B C 1
ATOM 3476 O O . GLY B 1 118 ? -6.266 11.914 37.812 1 53.72 118 GLY B O 1
ATOM 3477 N N . LYS B 1 119 ? -5.633 13.75 36.781 1 50.81 119 LYS B N 1
ATOM 3478 C CA . LYS B 1 119 ? -6.133 14.617 37.844 1 50.81 119 LYS B CA 1
ATOM 3479 C C . LYS B 1 119 ? -7.457 15.266 37.438 1 50.81 119 LYS B C 1
ATOM 3481 O O . LYS B 1 119 ? -7.691 15.539 36.25 1 50.81 119 LYS B O 1
ATOM 3486 N N . ASP B 1 120 ? -8.516 14.914 38.094 1 47.06 120 ASP B N 1
ATOM 3487 C CA . ASP B 1 120 ? -9.828 15.555 38.031 1 47.06 120 ASP B CA 1
ATOM 3488 C C . ASP B 1 120 ? -9.688 17.078 38.031 1 47.06 120 ASP B C 1
ATOM 3490 O O . ASP B 1 120 ? -9.711 17.703 39.094 1 47.06 120 ASP B O 1
ATOM 3494 N N . GLU B 1 121 ? -8.656 17.641 37.5 1 46.69 121 GLU B N 1
ATOM 3495 C CA . GLU B 1 121 ? -8.523 19.094 37.688 1 46.69 121 GLU B CA 1
ATOM 3496 C C . GLU B 1 121 ? -9.797 19.812 37.25 1 46.69 121 GLU B C 1
ATOM 3498 O O . GLU B 1 121 ? -10.539 19.328 36.406 1 46.69 121 GLU B O 1
ATOM 3503 N N . PRO B 1 122 ? -10.031 21.125 37.906 1 42.59 122 PRO B N 1
ATOM 3504 C CA . PRO B 1 122 ? -11.18 22.016 37.719 1 42.59 122 PRO B CA 1
ATOM 3505 C C . PRO B 1 122 ? -11.484 22.266 36.25 1 42.59 122 PRO B C 1
ATOM 3507 O O . PRO B 1 122 ? -10.594 22.156 35.406 1 42.59 122 PRO B O 1
ATOM 3510 N N . ALA B 1 123 ? -12.773 22.578 35.875 1 43.38 123 ALA B N 1
ATOM 3511 C CA . ALA B 1 123 ? -13.453 23.031 34.656 1 43.38 123 ALA B CA 1
ATOM 3512 C C . ALA B 1 123 ? -12.562 23.953 33.844 1 43.38 123 ALA B C 1
ATOM 3514 O O . ALA B 1 123 ? -12.188 25.031 34.281 1 43.38 123 ALA B O 1
ATOM 3515 N N . LEU B 1 124 ? -11.648 23.453 33.094 1 42.47 124 LEU B N 1
ATOM 3516 C CA . LEU B 1 124 ? -11.094 24.406 32.125 1 42.47 124 LEU B CA 1
ATOM 3517 C C . LEU B 1 124 ? -12.148 25.406 31.672 1 42.47 124 LEU B C 1
ATOM 3519 O O . LEU B 1 124 ? -13.227 25.016 31.219 1 42.47 124 LEU B O 1
ATOM 3523 N N . GLN B 1 125 ? -12.391 26.5 32.344 1 35.62 125 GLN B N 1
ATOM 3524 C CA . GLN B 1 125 ? -13.266 27.578 31.906 1 35.62 125 GLN B CA 1
ATOM 3525 C C . GLN B 1 125 ? -13.078 27.906 30.438 1 35.62 125 GLN B C 1
ATOM 3527 O O . GLN B 1 125 ? -12.203 28.688 30.062 1 35.62 125 GLN B O 1
ATOM 3532 N N . ILE B 1 126 ? -13.32 26.984 29.562 1 42.91 126 ILE B N 1
ATOM 3533 C CA . ILE B 1 126 ? -13.367 27.281 28.125 1 42.91 126 ILE B CA 1
ATOM 3534 C C . ILE B 1 126 ? -14.5 28.266 27.844 1 42.91 126 ILE B C 1
ATOM 3536 O O . ILE B 1 126 ? -15.68 27.922 27.984 1 42.91 126 ILE B O 1
ATOM 3540 N N . LYS B 1 127 ? -14.492 29.625 28.031 1 36.16 127 LYS B N 1
ATOM 3541 C CA . LYS B 1 127 ? -15.555 30.609 27.844 1 36.16 127 LYS B CA 1
ATOM 3542 C C . LYS B 1 127 ? -16.078 30.578 26.422 1 36.16 127 LYS B C 1
ATOM 3544 O O . LYS B 1 127 ? -17.281 30.734 26.188 1 36.16 127 LYS B O 1
ATOM 3549 N N . SER B 1 128 ? -15.281 31.016 25.234 1 36.16 128 SER B N 1
ATOM 3550 C CA . SER B 1 128 ? -15.914 31.219 23.938 1 36.16 128 SER B CA 1
ATOM 3551 C C . SER B 1 128 ? -15.234 30.391 22.859 1 36.16 128 SER B C 1
ATOM 3553 O O . SER B 1 128 ? -14.008 30.359 22.766 1 36.16 128 SER B O 1
ATOM 3555 N N . ILE B 1 129 ? -15.805 29.281 22.516 1 41.62 129 ILE B N 1
ATOM 3556 C CA . ILE B 1 129 ? -15.391 28.562 21.312 1 41.62 129 ILE B CA 1
ATOM 3557 C C . ILE B 1 129 ? -15.859 29.297 20.062 1 41.62 129 ILE B C 1
ATOM 3559 O O . ILE B 1 129 ? -17.062 29.547 19.891 1 41.62 129 ILE B O 1
ATOM 3563 N N . VAL B 1 130 ? -15.109 30.281 19.422 1 35.41 130 VAL B N 1
ATOM 3564 C CA . VAL B 1 130 ? -15.484 30.969 18.188 1 35.41 130 VAL B CA 1
ATOM 3565 C C . VAL B 1 130 ? -15.68 29.938 17.078 1 35.41 130 VAL B C 1
ATOM 3567 O O . VAL B 1 130 ? -14.82 29.062 16.859 1 35.41 130 VAL B O 1
ATOM 3570 N N . ARG B 1 131 ? -16.875 29.828 16.594 1 40.84 131 ARG B N 1
ATOM 3571 C CA . ARG B 1 131 ? -17.359 29.078 15.438 1 40.84 131 ARG B CA 1
ATOM 3572 C C . ARG B 1 131 ? -16.625 29.5 14.164 1 40.84 131 ARG B C 1
ATOM 3574 O O . ARG B 1 131 ? -16.641 30.672 13.805 1 40.84 131 ARG B O 1
ATOM 3581 N N . ASN B 1 132 ? -15.594 29.156 13.828 1 35.34 132 ASN B N 1
ATOM 3582 C CA . ASN B 1 132 ? -15.172 29.484 12.469 1 35.34 132 ASN B CA 1
ATOM 3583 C C . ASN B 1 132 ? -16.219 29.047 11.438 1 35.34 132 ASN B C 1
ATOM 3585 O O . ASN B 1 132 ? -16.547 27.859 11.359 1 35.34 132 ASN B O 1
ATOM 3589 N N . ALA B 1 133 ? -17.125 29.891 11.008 1 32.78 133 ALA B N 1
ATOM 3590 C CA . ALA B 1 133 ? -18.281 29.891 10.117 1 32.78 133 ALA B CA 1
ATOM 3591 C C . ALA B 1 133 ? -17.906 29.328 8.742 1 32.78 133 ALA B C 1
ATOM 3593 O O . ALA B 1 133 ? -18.781 29.141 7.891 1 32.78 133 ALA B O 1
ATOM 3594 N N . ASN B 1 134 ? -16.703 29.344 8.312 1 33.25 134 ASN B N 1
ATOM 3595 C CA . ASN B 1 134 ? -16.656 29.25 6.855 1 33.25 134 ASN B CA 1
ATOM 3596 C C . ASN B 1 134 ? -16.938 27.844 6.367 1 33.25 134 ASN B C 1
ATOM 3598 O O . ASN B 1 134 ? -16.172 27.281 5.574 1 33.25 134 ASN B O 1
ATOM 3602 N N . THR B 1 135 ? -17.25 26.938 7.109 1 35.84 135 THR B N 1
ATOM 3603 C CA . THR B 1 135 ? -17.688 25.719 6.438 1 35.84 135 THR B CA 1
ATOM 3604 C C . THR B 1 135 ? -18.844 26.031 5.48 1 35.84 135 THR B C 1
ATOM 3606 O O . THR B 1 135 ? -19.969 26.297 5.91 1 35.84 135 THR B O 1
ATOM 3609 N N . LYS B 1 136 ? -18.656 26.828 4.383 1 35.03 136 LYS B N 1
ATOM 3610 C CA . LYS B 1 136 ? -19.734 26.953 3.406 1 35.03 136 LYS B CA 1
ATOM 3611 C C . LYS B 1 136 ? -20.547 25.656 3.316 1 35.03 136 LYS B C 1
ATOM 3613 O O . LYS B 1 136 ? -19.984 24.578 3.113 1 35.03 136 LYS B O 1
ATOM 3618 N N . SER B 1 137 ? -21.672 25.516 3.822 1 35.56 137 SER B N 1
ATOM 3619 C CA . SER B 1 137 ? -22.734 24.531 3.727 1 35.56 137 SER B CA 1
ATOM 3620 C C . SER B 1 137 ? -22.797 23.906 2.334 1 35.56 137 SER B C 1
ATOM 3622 O O . SER B 1 137 ? -22.812 24.625 1.332 1 35.56 137 SER B O 1
ATOM 3624 N N . ALA B 1 138 ? -22.016 22.844 2.033 1 36.97 138 ALA B N 1
ATOM 3625 C CA . ALA B 1 138 ? -22.312 22.109 0.808 1 36.97 138 ALA B CA 1
ATOM 3626 C C . ALA B 1 138 ? -23.812 22.094 0.516 1 36.97 138 ALA B C 1
ATOM 3628 O O . ALA B 1 138 ? -24.594 21.531 1.288 1 36.97 138 ALA B O 1
ATOM 3629 N N . GLY B 1 139 ? -24.359 23.031 -0.047 1 37.19 139 GLY B N 1
ATOM 3630 C CA . GLY B 1 139 ? -25.703 22.922 -0.577 1 37.19 139 GLY B CA 1
ATOM 3631 C C . GLY B 1 139 ? -26.031 21.547 -1.106 1 37.19 139 GLY B C 1
ATOM 3632 O O . GLY B 1 139 ? -25.156 20.672 -1.183 1 37.19 139 GLY B O 1
ATOM 3633 N N . SER B 1 140 ? -27.281 21.188 -1.51 1 40.69 140 SER B N 1
ATOM 3634 C CA . SER B 1 140 ? -27.953 20.031 -2.086 1 40.69 140 SER B CA 1
ATOM 3635 C C . SER B 1 140 ? -27.141 19.438 -3.225 1 40.69 140 SER B C 1
ATOM 3637 O O . SER B 1 140 ? -27.031 20.031 -4.297 1 40.69 140 SER B O 1
ATOM 3639 N N . ILE B 1 141 ? -26.031 19.078 -3.016 1 45.22 141 ILE B N 1
ATOM 3640 C CA . ILE B 1 141 ? -25.203 18.484 -4.062 1 45.22 141 ILE B CA 1
ATOM 3641 C C . ILE B 1 141 ? -25.984 17.391 -4.785 1 45.22 141 ILE B C 1
ATOM 3643 O O . ILE B 1 141 ? -26.203 16.312 -4.23 1 45.22 141 ILE B O 1
ATOM 3647 N N . LYS B 1 142 ? -26.859 17.75 -5.559 1 44.53 142 LYS B N 1
ATOM 3648 C CA . LYS B 1 142 ? -27.562 16.859 -6.473 1 44.53 142 LYS B CA 1
ATOM 3649 C C . LYS B 1 142 ? -26.688 16.469 -7.656 1 44.53 142 LYS B C 1
ATOM 3651 O O . LYS B 1 142 ? -26.203 17.344 -8.391 1 44.53 142 LYS B O 1
ATOM 3656 N N . GLY B 1 143 ? -26.25 15.227 -7.801 1 55.31 143 GLY B N 1
ATOM 3657 C CA . GLY B 1 143 ? -25.797 14.477 -8.961 1 55.31 143 GLY B CA 1
ATOM 3658 C C . GLY B 1 143 ? -24.297 14.219 -8.938 1 55.31 143 GLY B C 1
ATOM 3659 O O . GLY B 1 143 ? -23.562 14.828 -8.156 1 55.31 143 GLY B O 1
ATOM 3660 N N . PHE B 1 144 ? -23.828 13.305 -9.609 1 56.78 144 PHE B N 1
ATOM 3661 C CA . PHE B 1 144 ? -22.469 12.836 -9.781 1 56.78 144 PHE B CA 1
ATOM 3662 C C . PHE B 1 144 ? -21.562 13.969 -10.266 1 56.78 144 PHE B C 1
ATOM 3664 O O . PHE B 1 144 ? -20.438 14.125 -9.781 1 56.78 144 PHE B O 1
ATOM 3671 N N . LYS B 1 145 ? -22.094 14.766 -11.094 1 56.44 145 LYS B N 1
ATOM 3672 C CA . LYS B 1 145 ? -21.328 15.859 -11.688 1 56.44 145 LYS B CA 1
ATOM 3673 C C . LYS B 1 145 ? -21.016 16.938 -10.648 1 56.44 145 LYS B C 1
ATOM 3675 O O . LYS B 1 145 ? -19.938 17.531 -10.672 1 56.44 145 LYS B O 1
ATOM 3680 N N . SER B 1 146 ? -21.844 17.031 -9.844 1 55.19 146 SER B N 1
ATOM 3681 C CA . SER B 1 146 ? -21.656 18.031 -8.805 1 55.19 146 SER B CA 1
ATOM 3682 C C . SER B 1 146 ? -20.578 17.609 -7.812 1 55.19 146 SER B C 1
ATOM 3684 O O . SER B 1 146 ? -19.781 18.438 -7.352 1 55.19 146 SER B O 1
ATOM 3686 N N . ILE B 1 147 ? -20.625 16.406 -7.621 1 56.72 147 ILE B N 1
ATOM 3687 C CA . ILE B 1 147 ? -19.625 15.859 -6.703 1 56.72 147 ILE B CA 1
ATOM 3688 C C . ILE B 1 147 ? -18.234 16.016 -7.305 1 56.72 147 ILE B C 1
ATOM 3690 O O . ILE B 1 147 ? -17.297 16.453 -6.629 1 56.72 147 ILE B O 1
ATOM 3694 N N . VAL B 1 148 ? -18.219 15.664 -8.531 1 58.16 148 VAL B N 1
ATOM 3695 C CA . VAL B 1 148 ? -16.938 15.773 -9.227 1 58.16 148 VAL B CA 1
ATOM 3696 C C . VAL B 1 148 ? -16.484 17.234 -9.258 1 58.16 148 VAL B C 1
ATOM 3698 O O . VAL B 1 148 ? -15.312 17.547 -9.055 1 58.16 148 VAL B O 1
ATOM 3701 N N . LYS B 1 149 ? -17.391 18.031 -9.523 1 57.72 149 LYS B N 1
ATOM 3702 C CA . LYS B 1 149 ? -17.094 19.453 -9.586 1 57.72 149 LYS B CA 1
ATOM 3703 C C . LYS B 1 149 ? -16.656 19.984 -8.219 1 57.72 149 LYS B C 1
ATOM 3705 O O . LYS B 1 149 ? -15.734 20.797 -8.133 1 57.72 149 LYS B O 1
ATOM 3710 N N . LEU B 1 150 ? -17.281 19.469 -7.324 1 55.94 150 LEU B N 1
ATOM 3711 C CA . LEU B 1 150 ? -16.938 19.906 -5.969 1 55.94 150 LEU B CA 1
ATOM 3712 C C . LEU B 1 150 ? -15.547 19.422 -5.582 1 55.94 150 LEU B C 1
ATOM 3714 O O . LEU B 1 150 ? -14.773 20.172 -4.984 1 55.94 150 LEU B O 1
ATOM 3718 N N . ILE B 1 151 ? -15.367 18.25 -5.949 1 58.34 151 ILE B N 1
ATOM 3719 C CA . ILE B 1 151 ? -14.039 17.703 -5.691 1 58.34 151 ILE B CA 1
ATOM 3720 C C . ILE B 1 151 ? -12.984 18.531 -6.426 1 58.34 151 ILE B C 1
ATOM 3722 O O . ILE B 1 151 ? -11.953 18.891 -5.852 1 58.34 151 ILE B O 1
ATOM 3726 N N . TRP B 1 152 ? -13.391 18.797 -7.625 1 57.59 152 TRP B N 1
ATOM 3727 C CA . TRP B 1 152 ? -12.5 19.609 -8.453 1 57.59 152 TRP B CA 1
ATOM 3728 C C . TRP B 1 152 ? -12.289 20.984 -7.844 1 57.59 152 TRP B C 1
ATOM 3730 O O . TRP B 1 152 ? -11.164 21.484 -7.801 1 57.59 152 TRP B O 1
ATOM 3740 N N . ASP B 1 153 ? -13.281 21.578 -7.414 1 55.62 153 ASP B N 1
ATOM 3741 C CA . ASP B 1 153 ? -13.195 22.922 -6.863 1 55.62 153 ASP B CA 1
ATOM 3742 C C . ASP B 1 153 ? -12.344 22.938 -5.594 1 55.62 153 ASP B C 1
ATOM 3744 O O . ASP B 1 153 ? -11.672 23.938 -5.309 1 55.62 153 ASP B O 1
ATOM 3748 N N . GLN B 1 154 ? -12.461 21.906 -4.945 1 53.16 154 GLN B N 1
ATOM 3749 C CA . GLN B 1 154 ? -11.711 21.828 -3.697 1 53.16 154 GLN B CA 1
ATOM 3750 C C . GLN B 1 154 ? -10.25 21.5 -3.955 1 53.16 154 GLN B C 1
ATOM 3752 O O . GLN B 1 154 ? -9.367 21.891 -3.188 1 53.16 154 GLN B O 1
ATOM 3757 N N . THR B 1 155 ? -10.102 20.812 -5.043 1 59.12 155 THR B N 1
ATOM 3758 C CA . THR B 1 155 ? -8.742 20.391 -5.352 1 59.12 155 THR B CA 1
ATOM 3759 C C . THR B 1 155 ? -8.094 21.344 -6.355 1 59.12 155 THR B C 1
ATOM 3761 O O . THR B 1 155 ? -6.867 21.453 -6.406 1 59.12 155 THR B O 1
ATOM 3764 N N . ALA B 1 156 ? -8.945 22.016 -7.055 1 57.28 156 ALA B N 1
ATOM 3765 C CA . ALA B 1 156 ? -8.516 22.922 -8.109 1 57.28 156 ALA B CA 1
ATOM 3766 C C . ALA B 1 156 ? -7.539 23.969 -7.566 1 57.28 156 ALA B C 1
ATOM 3768 O O . ALA B 1 156 ? -6.559 24.312 -8.227 1 57.28 156 ALA B O 1
ATOM 3769 N N . PRO B 1 157 ? -7.82 24.422 -6.391 1 55.56 157 PRO B N 1
ATOM 3770 C CA . PRO B 1 157 ? -6.867 25.438 -5.926 1 55.56 157 PRO B CA 1
ATOM 3771 C C . PRO B 1 157 ? -5.449 24.891 -5.785 1 55.56 157 PRO B C 1
ATOM 3773 O O . PRO B 1 157 ? -4.48 25.656 -5.863 1 55.56 157 PRO B O 1
ATOM 3776 N N . LEU B 1 158 ? -5.449 23.656 -5.617 1 57.44 158 LEU B N 1
ATOM 3777 C CA . LEU B 1 158 ? -4.125 23.047 -5.551 1 57.44 158 LEU B CA 1
ATOM 3778 C C . LEU B 1 158 ? -3.434 23.109 -6.91 1 57.44 158 LEU B C 1
ATOM 3780 O O . LEU B 1 158 ? -2.205 23.031 -6.988 1 57.44 158 LEU B O 1
ATOM 3784 N N . PHE B 1 159 ? -4.305 23.156 -7.855 1 58.06 159 PHE B N 1
ATOM 3785 C CA . PHE B 1 159 ? -3.789 23.219 -9.219 1 58.06 159 PHE B CA 1
ATOM 3786 C C . PHE B 1 159 ? -3.791 24.656 -9.734 1 58.06 159 PHE B C 1
ATOM 3788 O O . PHE B 1 159 ? -3.879 24.891 -10.938 1 58.06 159 PHE B O 1
ATOM 3795 N N . MET B 1 160 ? -4.062 25.484 -8.859 1 54.53 160 MET B N 1
ATOM 3796 C CA . MET B 1 160 ? -3.996 26.875 -9.273 1 54.53 160 MET B CA 1
ATOM 3797 C C . MET B 1 160 ? -2.676 27.516 -8.844 1 54.53 160 MET B C 1
ATOM 3799 O O . MET B 1 160 ? -2.01 27.016 -7.934 1 54.53 160 MET B O 1
ATOM 3803 N N . LYS B 1 161 ? -2.234 28.641 -9.477 1 57.88 161 LYS B N 1
ATOM 3804 C CA . LYS B 1 161 ? -1.021 29.391 -9.172 1 57.88 161 LYS B CA 1
ATOM 3805 C C . LYS B 1 161 ? -1.019 29.875 -7.727 1 57.88 161 LYS B C 1
ATOM 3807 O O . LYS B 1 161 ? -2.076 30.141 -7.152 1 57.88 161 LYS B O 1
ATOM 3812 N N . PRO B 1 162 ? 0.037 29.797 -7.148 1 55.34 162 PRO B N 1
ATOM 3813 C CA . PRO B 1 162 ? 1.438 29.516 -7.465 1 55.34 162 PRO B CA 1
ATOM 3814 C C . PRO B 1 162 ? 1.836 28.078 -7.117 1 55.34 162 PRO B C 1
ATOM 3816 O O . PRO B 1 162 ? 3.008 27.719 -7.238 1 55.34 162 PRO B O 1
ATOM 3819 N N . TYR B 1 163 ? 0.837 27.281 -6.805 1 63.38 163 TYR B N 1
ATOM 3820 C CA . TYR B 1 163 ? 1.232 25.969 -6.293 1 63.38 163 TYR B CA 1
ATOM 3821 C C . TYR B 1 163 ? 1.187 24.906 -7.391 1 63.38 163 TYR B C 1
ATOM 3823 O O . TYR B 1 163 ? 1.537 23.75 -7.164 1 63.38 163 TYR B O 1
ATOM 3831 N N . LEU B 1 164 ? 0.972 25.344 -8.609 1 67.75 164 LEU B N 1
ATOM 3832 C CA . LEU B 1 164 ? 0.745 24.406 -9.703 1 67.75 164 LEU B CA 1
ATOM 3833 C C . LEU B 1 164 ? 1.992 23.562 -9.977 1 67.75 164 LEU B C 1
ATOM 3835 O O . 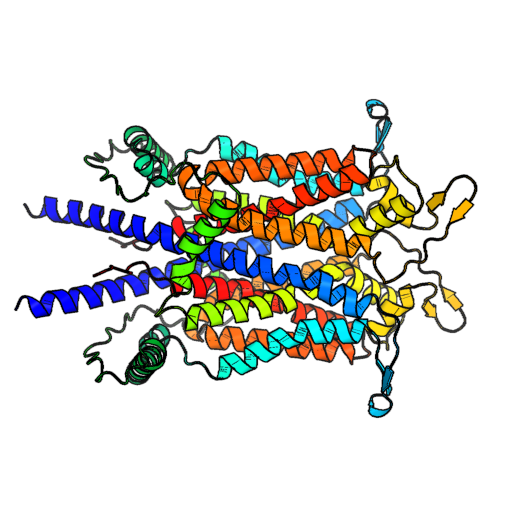LEU B 1 164 ? 1.911 22.344 -10.094 1 67.75 164 LEU B O 1
ATOM 3839 N N . VAL B 1 165 ? 3.09 24.25 -10.078 1 66.88 165 VAL B N 1
ATOM 3840 C CA . VAL B 1 165 ? 4.32 23.562 -10.438 1 66.88 165 VAL B CA 1
ATOM 3841 C C . VAL B 1 165 ? 4.66 22.531 -9.359 1 66.88 165 VAL B C 1
ATOM 3843 O O . VAL B 1 165 ? 5.004 21.391 -9.664 1 66.88 165 VAL B O 1
ATOM 3846 N N . ARG B 1 166 ? 4.449 22.906 -8.164 1 67.31 166 ARG B N 1
ATOM 3847 C CA . ARG B 1 166 ? 4.762 22 -7.062 1 67.31 166 ARG B CA 1
ATOM 3848 C C . ARG B 1 166 ? 3.773 20.844 -7.004 1 67.31 166 ARG B C 1
ATOM 3850 O O . ARG B 1 166 ? 4.164 19.703 -6.758 1 67.31 166 ARG B O 1
ATOM 3857 N N . THR B 1 167 ? 2.607 21.203 -7.316 1 71.31 167 THR B N 1
ATOM 3858 C CA . THR B 1 167 ? 1.582 20.156 -7.297 1 71.31 167 THR B CA 1
ATOM 3859 C C . THR B 1 167 ? 1.813 19.156 -8.414 1 71.31 167 THR B C 1
ATOM 3861 O O . THR B 1 167 ? 1.719 17.938 -8.203 1 71.31 167 THR B O 1
ATOM 3864 N N . VAL B 1 168 ? 2.158 19.641 -9.508 1 73.81 168 VAL B N 1
ATOM 3865 C CA . VAL B 1 168 ? 2.393 18.766 -10.656 1 73.81 168 VAL B CA 1
ATOM 3866 C C . VAL B 1 168 ? 3.609 17.875 -10.391 1 73.81 168 VAL B C 1
ATOM 3868 O O . VAL B 1 168 ? 3.604 16.688 -10.719 1 73.81 168 VAL B O 1
ATOM 3871 N N . LEU B 1 169 ? 4.531 18.453 -9.773 1 74.56 169 LEU B N 1
ATOM 3872 C CA . LEU B 1 169 ? 5.738 17.688 -9.461 1 74.56 169 LEU B CA 1
ATOM 3873 C C . LEU B 1 169 ? 5.445 16.594 -8.445 1 74.56 169 LEU B C 1
ATOM 3875 O O . LEU B 1 169 ? 5.891 15.453 -8.609 1 74.56 169 LEU B O 1
ATOM 3879 N N . VAL B 1 170 ? 4.703 16.953 -7.508 1 76.25 170 VAL B N 1
ATOM 3880 C CA . VAL B 1 170 ? 4.352 15.984 -6.48 1 76.25 170 VAL B CA 1
ATOM 3881 C C . VAL B 1 170 ? 3.523 14.859 -7.094 1 76.25 170 VAL B C 1
ATOM 3883 O O . VAL B 1 170 ? 3.756 13.68 -6.805 1 76.25 170 VAL B O 1
ATOM 3886 N N . CYS B 1 171 ? 2.67 15.234 -7.969 1 77.19 171 CYS B N 1
ATOM 3887 C CA . CYS B 1 171 ? 1.828 14.242 -8.625 1 77.19 171 CYS B CA 1
ATOM 3888 C C . CYS B 1 171 ? 2.66 13.312 -9.5 1 77.19 171 CYS B C 1
ATOM 3890 O O . CYS B 1 171 ? 2.422 12.109 -9.531 1 77.19 171 CYS B O 1
ATOM 3892 N N . PHE B 1 172 ? 3.545 13.906 -10.109 1 79.38 172 PHE B N 1
ATOM 3893 C CA . PHE B 1 172 ? 4.41 13.125 -10.984 1 79.38 172 PHE B CA 1
ATOM 3894 C C . PHE B 1 172 ? 5.262 12.148 -10.18 1 79.38 172 PHE B C 1
ATOM 3896 O O . PHE B 1 172 ? 5.41 10.984 -10.555 1 79.38 172 PHE B O 1
ATOM 3903 N N . ILE B 1 173 ? 5.785 12.617 -9.148 1 82.81 173 ILE B N 1
ATOM 3904 C CA . ILE B 1 173 ? 6.617 11.789 -8.289 1 82.81 173 ILE B CA 1
ATOM 3905 C C . ILE B 1 173 ? 5.773 10.672 -7.676 1 82.81 173 ILE B C 1
ATOM 3907 O O . ILE B 1 173 ? 6.211 9.523 -7.609 1 82.81 173 ILE B O 1
ATOM 3911 N N . GLN B 1 174 ? 4.652 11.07 -7.297 1 82.25 174 GLN B N 1
ATOM 3912 C CA . GLN B 1 174 ? 3.754 10.07 -6.73 1 82.25 174 GLN B CA 1
ATOM 3913 C C . GLN B 1 174 ? 3.396 9.008 -7.762 1 82.25 174 GLN B C 1
ATOM 3915 O O . GLN B 1 174 ? 3.35 7.816 -7.441 1 82.25 174 GLN B O 1
ATOM 3920 N N . PHE B 1 175 ? 3.172 9.445 -8.883 1 79.19 175 PHE B N 1
ATOM 3921 C CA . PHE B 1 175 ? 2.859 8.508 -9.961 1 79.19 175 PHE B CA 1
ATOM 3922 C C . PHE B 1 175 ? 4.012 7.535 -10.18 1 79.19 175 PHE B C 1
ATOM 3924 O O . PHE B 1 175 ? 3.799 6.324 -10.25 1 79.19 175 PHE B O 1
ATOM 3931 N N . GLY B 1 176 ? 5.156 8.094 -10.336 1 77.06 176 GLY B N 1
ATOM 3932 C CA . GLY B 1 176 ? 6.336 7.266 -10.5 1 77.06 176 GLY B CA 1
ATOM 3933 C C . GLY B 1 176 ? 6.559 6.301 -9.352 1 77.06 176 GLY B C 1
ATOM 3934 O O . GLY B 1 176 ? 6.883 5.133 -9.562 1 77.06 176 GLY B O 1
ATOM 3935 N N . THR B 1 177 ? 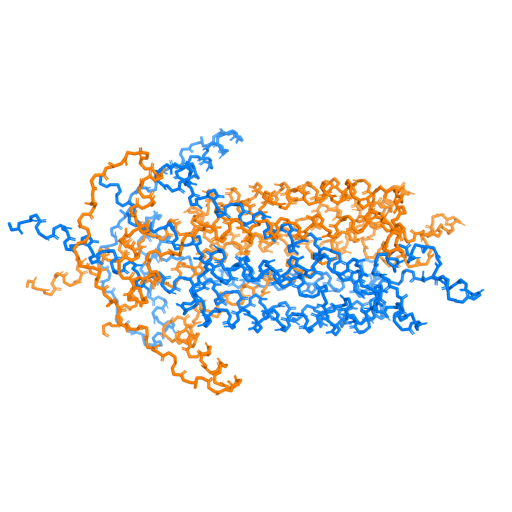6.312 6.77 -8.172 1 81.5 177 THR B N 1
ATOM 3936 C CA . THR B 1 177 ? 6.508 5.961 -6.977 1 81.5 177 THR B CA 1
ATOM 3937 C C . THR B 1 177 ? 5.484 4.832 -6.918 1 81.5 177 THR B C 1
ATOM 3939 O O . THR B 1 177 ? 5.832 3.688 -6.617 1 81.5 177 THR B O 1
ATOM 3942 N N . TYR B 1 178 ? 4.293 5.055 -7.281 1 80.12 178 TYR B N 1
ATOM 3943 C CA . TYR B 1 178 ? 3.232 4.062 -7.133 1 80.12 178 TYR B CA 1
ATOM 3944 C C . TYR B 1 178 ? 3.326 2.998 -8.219 1 80.12 178 TYR B C 1
ATOM 3946 O O . TYR B 1 178 ? 3.119 1.812 -7.953 1 80.12 178 TYR B O 1
ATOM 3954 N N . VAL B 1 179 ? 3.67 3.449 -9.359 1 77.44 179 VAL B N 1
ATOM 3955 C CA . VAL B 1 179 ? 3.818 2.479 -10.438 1 77.44 179 VAL B CA 1
ATOM 3956 C C . VAL B 1 179 ? 4.98 1.536 -10.133 1 77.44 179 VAL B C 1
ATOM 3958 O O . VAL B 1 179 ? 4.863 0.32 -10.297 1 77.44 179 VAL B O 1
ATOM 3961 N N . THR B 1 180 ? 6.051 2.133 -9.672 1 75.94 180 THR B N 1
ATOM 3962 C CA . THR B 1 180 ? 7.238 1.331 -9.398 1 75.94 180 THR B CA 1
ATOM 3963 C C . THR B 1 180 ? 7.012 0.421 -8.195 1 75.94 180 THR B C 1
ATOM 3965 O O . THR B 1 180 ? 7.258 -0.785 -8.266 1 75.94 180 THR B O 1
ATOM 3968 N N . ALA B 1 181 ? 6.512 0.944 -7.191 1 74 181 ALA B N 1
ATOM 3969 C CA . ALA B 1 181 ? 6.422 0.205 -5.938 1 74 181 ALA B CA 1
ATOM 3970 C C . ALA B 1 181 ? 5.223 -0.74 -5.941 1 74 181 ALA B C 1
ATOM 3972 O O . ALA B 1 181 ? 5.344 -1.907 -5.559 1 74 181 ALA B O 1
ATOM 3973 N N . HIS B 1 182 ? 4.117 -0.386 -6.41 1 76.06 182 HIS B N 1
ATOM 3974 C CA . HIS B 1 182 ? 2.896 -1.177 -6.32 1 76.06 182 HIS B CA 1
ATOM 3975 C C . HIS B 1 182 ? 2.826 -2.215 -7.438 1 76.06 182 HIS B C 1
ATOM 3977 O O . HIS B 1 182 ? 2.305 -3.312 -7.234 1 76.06 182 HIS B O 1
ATOM 3983 N N . GLY B 1 183 ? 3.295 -1.844 -8.578 1 75.31 183 GLY B N 1
ATOM 3984 C CA . GLY B 1 183 ? 3.232 -2.777 -9.695 1 75.31 183 GLY B CA 1
ATOM 3985 C C . GLY B 1 183 ? 3.918 -4.098 -9.406 1 75.31 183 GLY B C 1
ATOM 3986 O O . GLY B 1 183 ? 3.326 -5.164 -9.586 1 75.31 183 GLY B O 1
ATOM 3987 N N . MET B 1 184 ? 5.043 -3.98 -8.852 1 80.62 184 MET B N 1
ATOM 3988 C CA . MET B 1 184 ? 5.793 -5.215 -8.633 1 80.62 184 MET B CA 1
ATOM 3989 C C . MET B 1 184 ? 5.426 -5.836 -7.289 1 80.62 184 MET B C 1
ATOM 3991 O O . MET B 1 184 ? 5.664 -7.023 -7.066 1 80.62 184 MET B O 1
ATOM 3995 N N . PHE B 1 185 ? 4.789 -5.078 -6.539 1 82.25 185 PHE B N 1
ATOM 3996 C CA . PHE B 1 185 ? 4.402 -5.609 -5.238 1 82.25 185 PHE B CA 1
ATOM 3997 C C . PHE B 1 185 ? 3.246 -6.598 -5.379 1 82.25 185 PHE B C 1
ATOM 3999 O O . PHE B 1 185 ? 3.162 -7.57 -4.629 1 82.25 185 PHE B O 1
ATOM 4006 N N . MET B 1 186 ? 2.479 -6.434 -6.285 1 78.25 186 MET B N 1
ATOM 4007 C CA . MET B 1 186 ? 1.295 -7.266 -6.48 1 78.25 186 MET B CA 1
ATOM 4008 C C . MET B 1 186 ? 1.686 -8.711 -6.785 1 78.25 186 MET B C 1
ATOM 4010 O O . MET B 1 186 ? 0.947 -9.641 -6.457 1 78.25 186 MET B O 1
ATOM 4014 N N . PHE B 1 187 ? 2.77 -8.867 -7.312 1 82.12 187 PHE B N 1
ATOM 4015 C CA . PHE B 1 187 ? 3.207 -10.195 -7.711 1 82.12 187 PHE B CA 1
ATOM 4016 C C . PHE B 1 187 ? 4.336 -10.688 -6.812 1 82.12 187 PHE B C 1
ATOM 4018 O O . PHE B 1 187 ? 4.895 -11.758 -7.043 1 82.12 187 PHE B O 1
ATOM 4025 N N . PHE B 1 188 ? 4.598 -9.945 -5.828 1 86.12 188 PHE B N 1
ATOM 4026 C CA . PHE B 1 188 ? 5.805 -10.148 -5.039 1 86.12 188 PHE B CA 1
ATOM 4027 C C . PHE B 1 188 ? 5.805 -11.539 -4.402 1 86.12 188 PHE B C 1
ATOM 4029 O O . PHE B 1 188 ? 6.73 -12.32 -4.617 1 86.12 188 PHE B O 1
ATOM 4036 N N . PRO B 1 189 ? 4.758 -11.93 -3.717 1 82.06 189 PRO B N 1
ATOM 4037 C CA . PRO B 1 189 ? 4.832 -13.242 -3.064 1 82.06 189 PRO B CA 1
ATOM 4038 C C . PRO B 1 189 ? 4.914 -14.391 -4.062 1 82.06 189 PRO B C 1
ATOM 4040 O O . PRO B 1 189 ? 5.645 -15.359 -3.838 1 82.06 189 PRO B O 1
ATOM 4043 N N . GLY B 1 190 ? 4.219 -14.281 -5.105 1 82.19 190 GLY B N 1
ATOM 4044 C CA . GLY B 1 190 ? 4.242 -15.312 -6.129 1 82.19 190 GLY B CA 1
ATOM 4045 C C . GLY B 1 190 ? 5.59 -15.445 -6.809 1 82.19 190 GLY B C 1
ATOM 4046 O O . GLY B 1 190 ? 6.117 -16.562 -6.941 1 82.19 190 GLY B O 1
ATOM 4047 N N . ILE B 1 191 ? 6.113 -14.359 -7.219 1 86.5 191 ILE B N 1
ATOM 4048 C CA . ILE B 1 191 ? 7.398 -14.367 -7.914 1 86.5 191 ILE B CA 1
ATOM 4049 C C . ILE B 1 191 ? 8.492 -14.844 -6.961 1 86.5 191 ILE B C 1
ATOM 4051 O O . ILE B 1 191 ? 9.32 -15.688 -7.324 1 86.5 191 ILE B O 1
ATOM 4055 N N . LEU B 1 192 ? 8.469 -14.344 -5.777 1 90.12 192 LEU B N 1
ATOM 4056 C CA . LEU B 1 192 ? 9.445 -14.742 -4.773 1 90.12 192 LEU B CA 1
ATOM 4057 C C . LEU B 1 192 ? 9.367 -16.25 -4.512 1 90.12 192 LEU B C 1
ATOM 4059 O O . LEU B 1 192 ? 10.398 -16.922 -4.418 1 90.12 192 LEU B O 1
ATOM 4063 N N . ASN B 1 193 ? 8.203 -16.719 -4.43 1 87.75 193 ASN B N 1
ATOM 4064 C CA . ASN B 1 193 ? 8.008 -18.141 -4.184 1 87.75 193 ASN B CA 1
ATOM 4065 C C . ASN B 1 193 ? 8.555 -18.984 -5.332 1 87.75 193 ASN B C 1
ATOM 4067 O O . ASN B 1 193 ? 9.156 -20.031 -5.105 1 87.75 193 ASN B O 1
ATOM 4071 N N . GLN B 1 194 ? 8.352 -18.547 -6.48 1 84.88 194 GLN B N 1
ATOM 4072 C CA . GLN B 1 194 ? 8.867 -19.266 -7.645 1 84.88 194 GLN B CA 1
ATOM 4073 C C . GLN B 1 194 ? 10.391 -19.281 -7.652 1 84.88 194 GLN B C 1
ATOM 4075 O O . GLN B 1 194 ? 11 -20.281 -8.008 1 84.88 194 GLN B O 1
ATOM 4080 N N . ILE B 1 195 ? 10.961 -18.219 -7.344 1 88.62 195 ILE B N 1
ATOM 4081 C CA . ILE B 1 195 ? 12.422 -18.156 -7.273 1 88.62 195 ILE B CA 1
ATOM 4082 C C . ILE B 1 195 ? 12.938 -19.125 -6.215 1 88.62 195 ILE B C 1
ATOM 4084 O O . ILE B 1 195 ? 13.891 -19.859 -6.449 1 88.62 195 ILE B O 1
ATOM 4088 N N . VAL B 1 196 ? 12.273 -19.125 -5.086 1 88.56 196 VAL B N 1
ATOM 4089 C CA . VAL B 1 196 ? 12.68 -19.969 -3.971 1 88.56 196 VAL B CA 1
ATOM 4090 C C . VAL B 1 196 ? 12.516 -21.438 -4.348 1 88.56 196 VAL B C 1
ATOM 4092 O O . VAL B 1 196 ? 13.375 -22.266 -4.035 1 88.56 196 VAL B O 1
ATOM 4095 N N . ILE B 1 197 ? 11.422 -21.75 -4.965 1 84.25 197 ILE B N 1
ATOM 4096 C CA . ILE B 1 197 ? 11.203 -23.125 -5.426 1 84.25 197 ILE B CA 1
ATOM 4097 C C . ILE B 1 197 ? 12.32 -23.531 -6.379 1 84.25 197 ILE B C 1
ATOM 4099 O O . ILE B 1 197 ? 12.875 -24.625 -6.258 1 84.25 197 ILE B O 1
ATOM 4103 N N . ALA B 1 198 ? 12.594 -22.672 -7.277 1 83.62 198 ALA B N 1
ATOM 4104 C CA . ALA B 1 198 ? 13.664 -22.953 -8.227 1 83.62 198 ALA B CA 1
ATOM 4105 C C . ALA B 1 198 ? 14.992 -23.172 -7.508 1 83.62 198 ALA B C 1
ATOM 4107 O O . ALA B 1 198 ? 15.742 -24.094 -7.84 1 83.62 198 ALA B O 1
ATOM 4108 N N . GLN B 1 199 ? 15.219 -22.406 -6.57 1 86.31 199 GLN B N 1
ATOM 4109 C CA . GLN B 1 199 ? 16.453 -22.547 -5.789 1 86.31 199 GLN B CA 1
ATOM 4110 C C . GLN B 1 199 ? 16.484 -23.875 -5.043 1 86.31 199 GLN B C 1
ATOM 4112 O O . GLN B 1 199 ? 17.531 -24.531 -4.984 1 86.31 199 GLN B O 1
ATOM 4117 N N . ASN B 1 200 ? 15.398 -24.219 -4.461 1 84.44 200 ASN B N 1
ATOM 4118 C CA . ASN B 1 200 ? 15.305 -25.469 -3.713 1 84.44 200 ASN B CA 1
ATOM 4119 C C . ASN B 1 200 ? 15.492 -26.688 -4.621 1 84.44 200 ASN B C 1
ATOM 4121 O O . ASN B 1 200 ? 15.945 -27.734 -4.172 1 84.44 200 ASN B O 1
ATOM 4125 N N . LEU B 1 201 ? 15.133 -26.484 -5.84 1 81.5 201 LEU B N 1
ATOM 4126 C CA . LEU B 1 201 ? 15.273 -27.547 -6.816 1 81.5 201 LEU B CA 1
ATOM 4127 C C . LEU B 1 201 ? 16.688 -27.578 -7.398 1 81.5 201 LEU B C 1
ATOM 4129 O O . LEU B 1 201 ? 17 -28.391 -8.266 1 81.5 201 LEU B O 1
ATOM 4133 N N . GLY B 1 202 ? 17.5 -26.625 -7.027 1 82.25 202 GLY B N 1
ATOM 4134 C CA . GLY B 1 202 ? 18.891 -26.641 -7.414 1 82.25 202 GLY B CA 1
ATOM 4135 C C . GLY B 1 202 ? 19.203 -25.734 -8.586 1 82.25 202 GLY B C 1
ATOM 4136 O O . GLY B 1 202 ? 20.312 -25.781 -9.133 1 82.25 202 GLY B O 1
ATOM 4137 N N . VAL B 1 203 ? 18.266 -24.953 -9.023 1 81 203 VAL B N 1
ATOM 4138 C CA . VAL B 1 203 ? 18.516 -24.016 -10.109 1 81 203 VAL B CA 1
ATOM 4139 C C . VAL B 1 203 ? 19.328 -22.828 -9.602 1 81 203 VAL B C 1
ATOM 4141 O O . VAL B 1 203 ? 18.875 -22.094 -8.719 1 81 203 VAL B O 1
ATOM 4144 N N . ASP B 1 204 ? 20.469 -22.656 -10.148 1 81 204 ASP B N 1
ATOM 4145 C CA . ASP B 1 204 ? 21.328 -21.609 -9.609 1 81 204 ASP B CA 1
ATOM 4146 C C . ASP B 1 204 ? 21.656 -20.562 -10.672 1 81 204 ASP B C 1
ATOM 4148 O O . ASP B 1 204 ? 22.172 -19.484 -10.352 1 81 204 ASP B O 1
ATOM 4152 N N . SER B 1 205 ? 21.344 -20.906 -11.867 1 84.06 205 SER B N 1
ATOM 4153 C CA . SER B 1 205 ? 21.719 -20 -12.945 1 84.06 205 SER B CA 1
ATOM 4154 C C . SER B 1 205 ? 20.547 -19.719 -13.867 1 84.06 205 SER B C 1
ATOM 4156 O O . SER B 1 205 ? 20.453 -20.281 -14.961 1 84.06 205 SER B O 1
ATOM 4158 N N . SER B 1 206 ? 19.625 -19.031 -13.438 1 85.38 206 SER B N 1
ATOM 4159 C CA . SER B 1 206 ? 18.469 -18.641 -14.234 1 85.38 206 SER B CA 1
ATOM 4160 C C . SER B 1 206 ? 17.984 -17.25 -13.859 1 85.38 206 SER B C 1
ATOM 4162 O O . SER B 1 206 ? 18.172 -16.797 -12.727 1 85.38 206 SER B O 1
ATOM 4164 N N . THR B 1 207 ? 17.438 -16.641 -14.828 1 86.88 207 THR B N 1
ATOM 4165 C CA . THR B 1 207 ? 16.844 -15.328 -14.57 1 86.88 207 THR B CA 1
ATOM 4166 C C . THR B 1 207 ? 15.445 -15.477 -13.992 1 86.88 207 THR B C 1
ATOM 4168 O O . THR B 1 207 ? 14.82 -16.531 -14.141 1 86.88 207 THR B O 1
ATOM 4171 N N . VAL B 1 208 ? 15.031 -14.445 -13.328 1 84.25 208 VAL B N 1
ATOM 4172 C CA . VAL B 1 208 ? 13.703 -14.461 -12.727 1 84.25 208 VAL B CA 1
ATOM 4173 C C . VAL B 1 208 ? 12.641 -14.625 -13.812 1 84.25 208 VAL B C 1
ATOM 4175 O O . VAL B 1 208 ? 11.648 -15.328 -13.609 1 84.25 208 VAL B O 1
ATOM 4178 N N . CYS B 1 209 ? 12.867 -14.047 -14.906 1 81 209 CYS B N 1
ATOM 4179 C CA . CYS B 1 209 ? 11.891 -14.109 -15.992 1 81 209 CYS B CA 1
ATOM 4180 C C . CYS B 1 209 ? 11.766 -15.523 -16.531 1 81 209 CYS B C 1
ATOM 4182 O O . CYS B 1 209 ? 10.664 -15.969 -16.875 1 81 209 CYS B O 1
ATOM 4184 N N . ASP B 1 210 ? 12.859 -16.172 -16.594 1 81.19 210 ASP B N 1
ATOM 4185 C CA . ASP B 1 210 ? 12.828 -17.562 -17.047 1 81.19 210 ASP B CA 1
ATOM 4186 C C . ASP B 1 210 ? 12.148 -18.453 -16.016 1 81.19 210 ASP B C 1
ATOM 4188 O O . ASP B 1 210 ? 11.43 -19.391 -16.391 1 81.19 210 ASP B O 1
ATOM 4192 N N . ILE B 1 211 ? 12.398 -18.156 -14.812 1 81 211 ILE B N 1
ATOM 4193 C CA . ILE B 1 211 ? 11.797 -18.938 -13.742 1 81 211 ILE B CA 1
ATOM 4194 C C . ILE B 1 211 ? 10.281 -18.75 -13.75 1 81 211 ILE B C 1
ATOM 4196 O O . ILE B 1 211 ? 9.531 -19.719 -13.656 1 81 211 ILE B O 1
ATOM 4200 N N . VAL B 1 212 ? 9.836 -17.578 -13.906 1 78.06 212 VAL B N 1
ATOM 4201 C CA . VAL B 1 212 ? 8.414 -17.266 -13.867 1 78.06 212 VAL B CA 1
ATOM 4202 C C . VAL B 1 212 ? 7.723 -17.844 -15.102 1 78.06 212 VAL B C 1
ATOM 4204 O O . VAL B 1 212 ? 6.578 -18.297 -15.023 1 78.06 212 VAL B O 1
ATOM 4207 N N . HIS B 1 213 ? 8.414 -17.844 -16.125 1 73.62 213 HIS B N 1
ATOM 4208 C CA . HIS B 1 213 ? 7.859 -18.406 -17.344 1 73.62 213 HIS B CA 1
ATOM 4209 C C . HIS B 1 213 ? 7.805 -19.922 -17.281 1 73.62 213 HIS B C 1
ATOM 4211 O O . HIS B 1 213 ? 6.918 -20.547 -17.875 1 73.62 213 HIS B O 1
ATOM 4217 N N . ALA B 1 214 ? 8.797 -20.516 -16.609 1 62.56 214 ALA B N 1
ATOM 4218 C CA . ALA B 1 214 ? 8.883 -21.969 -16.516 1 62.56 214 ALA B CA 1
ATOM 4219 C C . ALA B 1 214 ? 7.711 -22.547 -15.734 1 62.56 214 ALA B C 1
ATOM 4221 O O . ALA B 1 214 ? 7.266 -23.672 -16 1 62.56 214 ALA B O 1
ATOM 4222 N N . ASP B 1 215 ? 7.43 -21.969 -14.508 1 53.62 215 ASP B N 1
ATOM 4223 C CA . ASP B 1 215 ? 6.398 -22.531 -13.633 1 53.62 215 ASP B CA 1
ATOM 4224 C C . ASP B 1 215 ? 5.105 -22.766 -14.406 1 53.62 215 ASP B C 1
ATOM 4226 O O . ASP B 1 215 ? 4.137 -23.297 -13.852 1 53.62 215 ASP B O 1
ATOM 4230 N N . ARG B 1 216 ? 5.035 -22.531 -15.602 1 52.94 216 ARG B N 1
ATOM 4231 C CA . ARG B 1 216 ? 3.912 -22.812 -16.484 1 52.94 216 ARG B CA 1
ATOM 4232 C C . ARG B 1 216 ? 3.602 -24.297 -16.531 1 52.94 216 ARG B C 1
ATOM 4234 O O . ARG B 1 216 ? 4.223 -25.094 -15.82 1 52.94 216 ARG B O 1
ATOM 4241 N N . SER B 1 217 ? 4.059 -25.141 -17.047 1 49.69 217 SER B N 1
ATOM 4242 C CA . SER B 1 217 ? 3.676 -26.547 -17.188 1 49.69 217 SER B CA 1
ATOM 4243 C C . SER B 1 217 ? 4.75 -27.484 -16.641 1 49.69 217 SER B C 1
ATOM 4245 O O . SER B 1 217 ? 4.438 -28.547 -16.109 1 49.69 217 SER B O 1
ATOM 4247 N N . SER B 1 218 ? 5.984 -27.406 -16.641 1 47.31 218 SER B N 1
ATOM 4248 C CA . SER B 1 218 ? 7.062 -28.328 -16.297 1 47.31 218 SER B CA 1
ATOM 4249 C C . SER B 1 218 ? 8.398 -27.609 -16.203 1 47.31 218 SER B C 1
ATOM 4251 O O . SER B 1 218 ? 8.633 -26.625 -16.906 1 47.31 218 SER B O 1
ATOM 4253 N N . ILE B 1 219 ? 9.047 -27.453 -14.906 1 45.06 219 ILE B N 1
ATOM 4254 C CA . ILE B 1 219 ? 10.422 -26.969 -14.852 1 45.06 219 ILE B CA 1
ATOM 4255 C C . ILE B 1 219 ? 11.367 -28.062 -15.344 1 45.06 219 ILE B C 1
ATOM 4257 O O . ILE B 1 219 ? 11.336 -29.188 -14.859 1 45.06 219 ILE B O 1
ATOM 4261 N N . PRO B 1 220 ? 12.023 -27.953 -16.5 1 43.72 220 PRO B N 1
ATOM 4262 C CA . PRO B 1 220 ? 12.984 -28.953 -16.938 1 43.72 220 PRO B CA 1
ATOM 4263 C C . PRO B 1 220 ? 14.18 -29.094 -16 1 43.72 220 PRO B C 1
ATOM 4265 O O . PRO B 1 220 ? 14.828 -28.094 -15.664 1 43.72 220 PRO B O 1
ATOM 4268 N N . LEU B 1 221 ? 14.156 -29.844 -15.102 1 40.47 221 LEU B N 1
ATOM 4269 C CA . LEU B 1 221 ? 15.336 -30.234 -14.336 1 40.47 221 LEU B CA 1
ATOM 4270 C C . LEU B 1 221 ? 16.125 -31.312 -15.07 1 40.47 221 LEU B C 1
ATOM 4272 O O . LEU B 1 221 ? 15.812 -32.5 -14.969 1 40.47 221 LEU B O 1
ATOM 4276 N N . GLY B 1 222 ? 17.188 -30.953 -15.578 1 42.09 222 GLY B N 1
ATOM 4277 C CA . GLY B 1 222 ? 17.891 -31.938 -16.375 1 42.09 222 GLY B CA 1
ATOM 4278 C C . GLY B 1 222 ? 17.016 -32.625 -17.422 1 42.09 222 GLY B C 1
ATOM 4279 O O . GLY B 1 222 ? 16.422 -31.938 -18.266 1 42.09 222 GLY B O 1
ATOM 4280 N N . ASN B 1 223 ? 16.938 -33.969 -17.359 1 44.69 223 ASN B N 1
ATOM 4281 C CA . ASN B 1 223 ? 16.172 -34.844 -18.25 1 44.69 223 ASN B CA 1
ATOM 4282 C C . ASN B 1 223 ? 14.758 -35.094 -17.734 1 44.69 223 ASN B C 1
ATOM 4284 O O . ASN B 1 223 ? 13.992 -35.844 -18.328 1 44.69 223 ASN B O 1
ATOM 4288 N N . GLU B 1 224 ? 14.469 -34.469 -16.516 1 43.56 224 GLU B N 1
ATOM 4289 C CA . GLU B 1 224 ? 13.148 -34.781 -15.984 1 43.56 224 GLU B CA 1
ATOM 4290 C C . GLU B 1 224 ? 12.281 -33.531 -15.852 1 43.56 224 GLU B C 1
ATOM 4292 O O . GLU B 1 224 ? 12.797 -32.438 -15.625 1 43.56 224 GLU B O 1
ATOM 4297 N N . THR B 1 225 ? 11.148 -33.562 -16.438 1 47.22 225 THR B N 1
ATOM 4298 C CA . THR B 1 225 ? 10.164 -32.5 -16.328 1 47.22 225 THR B CA 1
ATOM 4299 C C . THR B 1 225 ? 9.367 -32.625 -15.023 1 47.22 225 THR B C 1
ATOM 4301 O O . THR B 1 225 ? 8.719 -33.656 -14.789 1 47.22 225 THR B O 1
ATOM 4304 N N . VAL B 1 226 ? 9.711 -31.906 -14.008 1 44.28 226 VAL B N 1
ATOM 4305 C CA . VAL B 1 226 ? 8.984 -31.953 -12.75 1 44.28 226 VAL B CA 1
ATOM 4306 C C . VAL B 1 226 ? 7.75 -31.047 -12.836 1 44.28 226 VAL B C 1
ATOM 4308 O O . VAL B 1 226 ? 7.852 -29.891 -13.234 1 44.28 226 VAL B O 1
ATOM 4311 N N . LEU B 1 227 ? 6.566 -31.625 -12.773 1 47.47 227 LEU B N 1
ATOM 4312 C CA . LEU B 1 227 ? 5.289 -30.922 -12.734 1 47.47 227 LEU B CA 1
ATOM 4313 C C . LEU B 1 227 ? 5.164 -30.109 -11.453 1 47.47 227 LEU B C 1
ATOM 4315 O O . LEU B 1 227 ? 5.438 -30.609 -10.359 1 47.47 227 LEU B O 1
ATOM 4319 N N . LEU B 1 228 ? 5.34 -28.906 -11.562 1 46.19 228 LEU B N 1
ATOM 4320 C CA . LEU B 1 228 ? 5.203 -28.047 -10.391 1 46.19 228 LEU B CA 1
ATOM 4321 C C . LEU B 1 228 ? 3.752 -27.984 -9.93 1 46.19 228 LEU B C 1
ATOM 4323 O O . LEU B 1 228 ? 2.852 -27.719 -10.734 1 46.19 228 LEU B O 1
ATOM 4327 N N . ASN B 1 229 ? 3.369 -28.812 -8.93 1 46.91 229 ASN B N 1
ATOM 4328 C CA . ASN B 1 229 ? 2.072 -28.719 -8.266 1 46.91 229 ASN B CA 1
ATOM 4329 C C . ASN B 1 229 ? 1.797 -27.281 -7.801 1 46.91 229 ASN B C 1
ATOM 4331 O O . ASN B 1 229 ? 2.639 -26.672 -7.145 1 46.91 229 ASN B O 1
ATOM 4335 N N . CYS B 1 230 ? 1.024 -26.656 -8.609 1 53.09 230 CYS B N 1
ATOM 4336 C CA . CYS B 1 230 ? 0.614 -25.312 -8.219 1 53.09 230 CYS B CA 1
ATOM 4337 C C . CYS B 1 230 ? 0.047 -25.297 -6.809 1 53.09 230 CYS B C 1
ATOM 4339 O O . CYS B 1 230 ? -1.159 -25.469 -6.617 1 53.09 230 CYS B O 1
ATOM 4341 N N . LYS B 1 231 ? 0.997 -25.594 -5.785 1 56.25 231 LYS B N 1
ATOM 4342 C CA . LYS B 1 231 ? 0.6 -25.578 -4.383 1 56.25 231 LYS B CA 1
ATOM 4343 C C . LYS B 1 231 ? 0.185 -24.188 -3.932 1 56.25 231 LYS B C 1
ATOM 4345 O O . LYS B 1 231 ? 0.717 -23.188 -4.418 1 56.25 231 LYS B O 1
ATOM 4350 N N . GLN B 1 232 ? -0.894 -24.109 -3.18 1 60.56 232 GLN B N 1
ATOM 4351 C CA . GLN B 1 232 ? -1.437 -22.875 -2.621 1 60.56 232 GLN B CA 1
ATOM 4352 C C . GLN B 1 232 ? -0.574 -22.375 -1.471 1 60.56 232 GLN B C 1
ATOM 4354 O O . GLN B 1 232 ? -0.715 -21.219 -1.043 1 60.56 232 GLN B O 1
ATOM 4359 N N . THR B 1 233 ? 0.321 -23.281 -1.104 1 72.25 233 THR B N 1
ATOM 4360 C CA . THR B 1 233 ? 1.175 -22.875 0.006 1 72.25 233 THR B CA 1
ATOM 4361 C C . THR B 1 233 ? 2.482 -22.281 -0.509 1 72.25 233 THR B C 1
ATOM 4363 O O . THR B 1 233 ? 2.895 -22.547 -1.637 1 72.25 233 THR B O 1
ATOM 4366 N N . LEU B 1 234 ? 2.938 -21.453 0.193 1 82.62 234 LEU B N 1
ATOM 4367 C CA . LEU B 1 234 ? 4.23 -20.859 -0.107 1 82.62 234 LEU B CA 1
ATOM 4368 C C . LEU B 1 234 ? 5.352 -21.578 0.625 1 82.62 234 LEU B C 1
ATOM 4370 O O . LEU B 1 234 ? 5.113 -22.234 1.644 1 82.62 234 LEU B O 1
ATOM 4374 N N . GLU B 1 235 ? 6.473 -21.547 0.033 1 88.06 235 GLU B N 1
ATOM 4375 C CA . GLU B 1 235 ? 7.652 -22.094 0.702 1 88.06 235 GLU B CA 1
ATOM 4376 C C . GLU B 1 235 ? 7.965 -21.328 1.982 1 88.06 235 GLU B C 1
ATOM 4378 O O . GLU B 1 235 ? 7.734 -20.109 2.061 1 88.06 235 GLU B O 1
ATOM 4383 N N . GLU B 1 236 ? 8.453 -22.062 2.957 1 90 236 GLU B N 1
ATOM 4384 C CA . GLU B 1 236 ? 8.812 -21.422 4.227 1 90 236 GLU B CA 1
ATOM 4385 C C . GLU B 1 236 ? 9.812 -20.297 4.016 1 90 236 GLU B C 1
ATOM 4387 O O . GLU B 1 236 ? 9.734 -19.25 4.672 1 90 236 GLU B O 1
ATOM 4392 N N . THR B 1 237 ? 10.742 -20.516 3.184 1 92.5 237 THR B N 1
ATOM 4393 C CA . THR B 1 237 ? 11.773 -19.516 2.906 1 92.5 237 THR B CA 1
ATOM 4394 C C . THR B 1 237 ? 11.164 -18.25 2.303 1 92.5 237 THR B C 1
ATOM 4396 O O . THR B 1 237 ? 11.68 -17.156 2.502 1 92.5 237 THR B O 1
ATOM 4399 N N . THR B 1 238 ? 10.078 -18.453 1.577 1 91.56 238 THR B N 1
ATOM 4400 C CA . THR B 1 238 ? 9.375 -17.297 1.012 1 91.56 238 THR B CA 1
ATOM 4401 C C . THR B 1 238 ? 8.844 -16.391 2.117 1 91.56 238 THR B C 1
ATOM 4403 O O . THR B 1 238 ? 8.984 -15.172 2.043 1 91.56 238 THR B O 1
ATOM 4406 N N . TYR B 1 239 ? 8.336 -17 3.154 1 91.94 239 TYR B N 1
ATOM 4407 C CA . TYR B 1 239 ? 7.848 -16.234 4.293 1 91.94 239 TYR B CA 1
ATOM 4408 C C . TYR B 1 239 ? 8.992 -15.516 5 1 91.94 239 TYR B C 1
ATOM 4410 O O . TYR B 1 239 ? 8.844 -14.375 5.441 1 91.94 239 TYR B O 1
ATOM 4418 N N . MET B 1 240 ? 10.047 -16.188 5.094 1 93.69 240 MET B N 1
ATOM 4419 C CA . MET B 1 240 ? 11.211 -15.609 5.754 1 93.69 240 MET B CA 1
ATOM 4420 C C . MET B 1 240 ? 11.719 -14.391 4.988 1 93.69 240 MET B C 1
ATOM 4422 O O . MET B 1 240 ? 12.016 -13.352 5.59 1 93.69 240 MET B O 1
ATOM 4426 N N . TYR B 1 241 ? 11.812 -14.484 3.695 1 93.19 241 TYR B N 1
ATOM 4427 C CA . TYR B 1 241 ? 12.266 -13.352 2.896 1 93.19 241 TYR B CA 1
ATOM 4428 C C . TYR B 1 241 ? 11.273 -12.195 2.973 1 93.19 241 TYR B C 1
ATOM 4430 O O . TYR B 1 241 ? 11.68 -11.031 2.982 1 93.19 241 TYR B O 1
ATOM 4438 N N . THR B 1 242 ? 10.031 -12.531 2.943 1 91 242 THR B N 1
ATOM 4439 C CA . THR B 1 242 ? 9.023 -11.484 3.074 1 91 242 THR B CA 1
ATOM 4440 C C . THR B 1 242 ? 9.148 -10.781 4.422 1 91 242 THR B C 1
ATOM 4442 O O . THR B 1 242 ? 9.023 -9.555 4.504 1 91 242 THR B O 1
ATOM 4445 N N . PHE B 1 243 ? 9.391 -11.586 5.43 1 93.44 243 PHE B N 1
ATOM 4446 C CA . PHE B 1 243 ? 9.609 -11.023 6.758 1 93.44 243 PHE B CA 1
ATOM 4447 C C . PHE B 1 243 ? 10.828 -10.109 6.762 1 93.44 243 PHE B C 1
ATOM 4449 O O . PHE B 1 243 ? 10.781 -9.008 7.312 1 93.44 243 PHE B O 1
ATOM 4456 N N . ILE B 1 244 ? 11.828 -10.516 6.203 1 94.38 244 ILE B N 1
ATOM 4457 C CA . ILE B 1 244 ? 13.055 -9.742 6.129 1 94.38 244 ILE B CA 1
ATOM 4458 C C . ILE B 1 244 ? 12.797 -8.438 5.375 1 94.38 244 ILE B C 1
ATOM 4460 O O . ILE B 1 244 ? 13.266 -7.371 5.789 1 94.38 244 ILE B O 1
ATOM 4464 N N . ALA B 1 245 ? 12.094 -8.539 4.27 1 92 245 ALA B N 1
ATOM 4465 C CA . ALA B 1 245 ? 11.75 -7.344 3.5 1 92 245 ALA B CA 1
ATOM 4466 C C . ALA B 1 245 ? 10.992 -6.34 4.363 1 92 245 ALA B C 1
ATOM 4468 O O . ALA B 1 245 ? 11.258 -5.137 4.305 1 92 245 ALA B O 1
ATOM 4469 N N . ASP B 1 246 ? 10.109 -6.828 5.168 1 90.25 246 ASP B N 1
ATOM 4470 C CA . ASP B 1 246 ? 9.305 -5.957 6.027 1 90.25 246 ASP B CA 1
ATOM 4471 C C . ASP B 1 246 ? 10.164 -5.336 7.129 1 90.25 246 ASP B C 1
ATOM 4473 O O . ASP B 1 246 ? 9.922 -4.203 7.547 1 90.25 246 ASP B O 1
ATOM 4477 N N . VAL B 1 247 ? 11.109 -6.086 7.598 1 91.88 247 VAL B N 1
ATOM 4478 C CA . VAL B 1 247 ? 12.039 -5.547 8.586 1 91.88 247 VAL B CA 1
ATOM 4479 C C . VAL B 1 247 ? 12.844 -4.406 7.973 1 91.88 247 VAL B C 1
ATOM 4481 O O . VAL B 1 247 ? 12.992 -3.346 8.586 1 91.88 247 VAL B O 1
ATOM 4484 N N . PHE B 1 248 ? 13.273 -4.617 6.828 1 92.31 248 PHE B N 1
ATOM 4485 C CA . PHE B 1 248 ? 14.016 -3.568 6.145 1 92.31 248 PHE B CA 1
ATOM 4486 C C . PHE B 1 248 ? 13.133 -2.352 5.895 1 92.31 248 PHE B C 1
ATOM 4488 O O . PHE B 1 248 ? 13.602 -1.213 5.961 1 92.31 248 PHE B O 1
ATOM 4495 N N . TYR B 1 249 ? 11.938 -2.613 5.559 1 90.06 249 TYR B N 1
ATOM 4496 C CA . TYR B 1 249 ? 11.023 -1.495 5.359 1 90.06 249 TYR B CA 1
ATOM 4497 C C . TYR B 1 249 ? 10.867 -0.684 6.641 1 90.06 249 TYR B C 1
ATOM 4499 O O . TYR B 1 249 ? 11.031 0.539 6.633 1 90.06 249 TYR B O 1
ATOM 4507 N N . MET B 1 250 ? 10.609 -1.367 7.723 1 87.69 250 MET B N 1
ATOM 4508 C CA . MET B 1 250 ? 10.391 -0.702 9 1 87.69 250 MET B CA 1
ATOM 4509 C C . MET B 1 250 ? 11.633 0.064 9.438 1 87.69 250 MET B C 1
ATOM 4511 O O . MET B 1 250 ? 11.555 1.241 9.789 1 87.69 250 MET B O 1
ATOM 4515 N N . LEU B 1 251 ? 12.727 -0.589 9.367 1 87.5 251 LEU B N 1
ATOM 4516 C CA . LEU B 1 251 ? 13.969 0.038 9.789 1 87.5 251 LEU B CA 1
ATOM 4517 C C . LEU B 1 251 ? 14.359 1.169 8.836 1 87.5 251 LEU B C 1
ATOM 4519 O O . LEU B 1 251 ? 14.883 2.195 9.273 1 87.5 251 LEU B O 1
ATOM 4523 N N . GLY B 1 252 ? 14.086 0.949 7.609 1 89.88 252 GLY B N 1
ATOM 4524 C CA . GLY B 1 252 ? 14.398 1.981 6.633 1 89.88 252 GLY B CA 1
ATOM 4525 C C . GLY B 1 252 ? 13.609 3.258 6.844 1 89.88 252 GLY B C 1
ATOM 4526 O O . GLY B 1 252 ? 14.148 4.359 6.723 1 89.88 252 GLY B O 1
ATOM 4527 N N . VAL B 1 253 ? 12.352 3.109 7.137 1 87.06 253 VAL B N 1
ATOM 4528 C CA . VAL B 1 253 ? 11.523 4.277 7.41 1 87.06 253 VAL B CA 1
ATOM 4529 C C . VAL B 1 253 ? 12.062 5.027 8.625 1 87.06 253 VAL B C 1
ATOM 4531 O O . VAL B 1 253 ? 12.125 6.258 8.625 1 87.06 253 VAL B O 1
ATOM 4534 N N . GLY B 1 254 ? 12.422 4.285 9.641 1 83.06 254 GLY B N 1
ATOM 4535 C CA . GLY B 1 254 ? 13.039 4.898 10.812 1 83.06 254 GLY B CA 1
ATOM 4536 C C . GLY B 1 254 ? 14.312 5.648 10.484 1 83.06 254 GLY B C 1
ATOM 4537 O O . GLY B 1 254 ? 14.508 6.777 10.938 1 83.06 254 GLY B O 1
ATOM 4538 N N . LEU B 1 255 ? 15.094 5.094 9.695 1 86.12 255 LEU B N 1
ATOM 4539 C CA . LEU B 1 255 ? 16.359 5.715 9.305 1 86.12 255 LEU B CA 1
ATOM 4540 C C . LEU B 1 255 ? 16.109 6.973 8.484 1 86.12 255 LEU B C 1
ATOM 4542 O O . LEU B 1 255 ? 16.766 7.996 8.695 1 86.12 255 LEU B O 1
ATOM 4546 N N . ILE B 1 256 ? 15.195 6.93 7.574 1 88.12 256 ILE B N 1
ATOM 4547 C CA . ILE B 1 256 ? 14.883 8.07 6.719 1 88.12 256 ILE B CA 1
ATOM 4548 C C . ILE B 1 256 ? 14.344 9.219 7.57 1 88.12 256 ILE B C 1
ATOM 4550 O O . ILE B 1 256 ? 14.688 10.383 7.34 1 88.12 256 ILE B O 1
ATOM 4554 N N . THR B 1 257 ? 13.57 8.891 8.492 1 79.31 257 THR B N 1
ATOM 4555 C CA . THR B 1 257 ? 13.016 9.906 9.383 1 79.31 257 THR B CA 1
ATOM 4556 C C . THR B 1 257 ? 14.133 10.648 10.109 1 79.31 257 THR B C 1
ATOM 4558 O O . THR B 1 257 ? 14.055 11.867 10.297 1 79.31 257 THR B O 1
ATOM 4561 N N . LEU B 1 258 ? 15.125 9.992 10.406 1 75.19 258 LEU B N 1
ATOM 4562 C CA . LEU B 1 258 ? 16.219 10.578 11.164 1 75.19 258 LEU B CA 1
ATOM 4563 C C . LEU B 1 258 ? 17.125 11.422 10.258 1 75.19 258 LEU B C 1
ATOM 4565 O O . LEU B 1 258 ? 17.656 12.445 10.688 1 75.19 258 LEU B O 1
ATOM 4569 N N . ILE B 1 259 ? 17.172 11.055 9.055 1 82.44 259 ILE B N 1
ATOM 4570 C CA . ILE B 1 259 ? 18.203 11.68 8.234 1 82.44 259 ILE B CA 1
ATOM 4571 C C . ILE B 1 259 ? 17.562 12.719 7.309 1 82.44 259 ILE B C 1
ATOM 4573 O O . ILE B 1 259 ? 18.25 13.547 6.723 1 82.44 259 ILE B O 1
ATOM 4577 N N . ILE B 1 260 ? 16.344 12.68 7.109 1 80.06 260 ILE B N 1
ATOM 4578 C CA . ILE B 1 260 ? 15.656 13.461 6.082 1 80.06 260 ILE B CA 1
ATOM 4579 C C . ILE B 1 260 ? 15.883 14.945 6.332 1 80.06 260 ILE B C 1
ATOM 4581 O O . ILE B 1 260 ? 16.031 15.727 5.387 1 80.06 260 ILE B O 1
ATOM 4585 N N . ASP B 1 261 ? 15.93 15.375 7.527 1 71.69 261 ASP B N 1
ATOM 4586 C CA . ASP B 1 261 ? 16.094 16.797 7.84 1 71.69 261 ASP B CA 1
ATOM 4587 C C . ASP B 1 261 ? 17.531 17.234 7.621 1 71.69 261 ASP B C 1
ATOM 4589 O O . ASP B 1 261 ? 17.797 18.422 7.426 1 71.69 261 ASP B O 1
ATOM 4593 N N . LYS B 1 262 ? 18.422 16.312 7.699 1 76.06 262 LYS B N 1
ATOM 4594 C CA . LYS B 1 262 ? 19.828 16.641 7.535 1 76.06 262 LYS B CA 1
ATOM 4595 C C . LYS B 1 262 ? 20.25 16.578 6.066 1 76.06 262 LYS B C 1
ATOM 4597 O O . LYS B 1 262 ? 21.016 17.422 5.598 1 76.06 262 LYS B O 1
ATOM 4602 N N . VAL B 1 263 ? 19.797 15.672 5.348 1 83.38 263 VAL B N 1
ATOM 4603 C CA . VAL B 1 263 ? 20.25 15.406 3.984 1 83.38 263 VAL B CA 1
ATOM 4604 C C . VAL B 1 263 ? 19.359 16.156 2.988 1 83.38 263 VAL B C 1
ATOM 4606 O O . VAL B 1 263 ? 19.812 16.531 1.908 1 83.38 263 VAL B O 1
ATOM 4609 N N . GL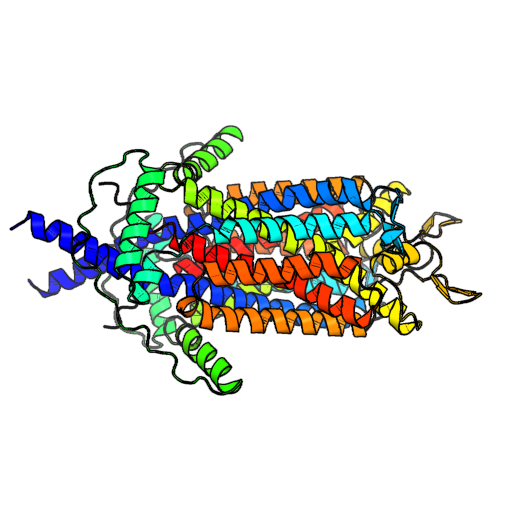Y B 1 264 ? 18.172 16.406 3.381 1 82.75 264 GLY B N 1
ATOM 4610 C CA . GLY B 1 264 ? 17.219 17.016 2.461 1 82.75 264 GLY B CA 1
ATOM 4611 C C . GLY B 1 264 ? 16.25 16.016 1.863 1 82.75 264 GLY B C 1
ATOM 4612 O O . GLY B 1 264 ? 16.609 14.859 1.603 1 82.75 264 GLY B O 1
ATOM 4613 N N . ARG B 1 265 ? 15.117 16.422 1.586 1 84.94 265 ARG B N 1
ATOM 4614 C CA . ARG B 1 265 ? 14.055 15.562 1.075 1 84.94 265 ARG B CA 1
ATOM 4615 C C . ARG B 1 265 ? 14.305 15.188 -0.382 1 84.94 265 ARG B C 1
ATOM 4617 O O . ARG B 1 265 ? 14.055 14.047 -0.787 1 84.94 265 ARG B O 1
ATOM 4624 N N . LEU B 1 266 ? 14.82 16.141 -1.104 1 85.94 266 LEU B N 1
ATOM 4625 C CA . LEU B 1 266 ? 15.062 15.891 -2.521 1 85.94 266 LEU B CA 1
ATOM 4626 C C . LEU B 1 266 ? 16.172 14.859 -2.713 1 85.94 266 LEU B C 1
ATOM 4628 O O . LEU B 1 266 ? 16.047 13.953 -3.539 1 85.94 266 LEU B O 1
ATOM 4632 N N . ALA B 1 267 ? 17.141 15 -2.012 1 89.06 267 ALA B N 1
ATOM 4633 C CA . ALA B 1 267 ? 18.25 14.062 -2.107 1 89.06 267 ALA B CA 1
ATOM 4634 C C . ALA B 1 267 ? 17.828 12.648 -1.731 1 89.06 267 ALA B C 1
ATOM 4636 O O . ALA B 1 267 ? 18.234 11.68 -2.363 1 89.06 267 ALA B O 1
ATOM 4637 N N . VAL B 1 268 ? 17.016 12.555 -0.749 1 91.06 268 VAL B N 1
ATOM 4638 C CA . VAL B 1 268 ? 16.531 11.25 -0.299 1 91.06 268 VAL B CA 1
ATOM 4639 C C . VAL B 1 268 ? 15.656 10.625 -1.379 1 91.06 268 VAL B C 1
ATOM 4641 O O . VAL B 1 268 ? 15.805 9.445 -1.708 1 91.06 268 VAL B O 1
ATOM 4644 N N . LEU B 1 269 ? 14.789 11.422 -1.952 1 91.19 269 LEU B N 1
ATOM 4645 C CA . LEU B 1 269 ? 13.914 10.945 -3.014 1 91.19 269 LEU B CA 1
ATOM 4646 C C . LEU B 1 269 ? 14.719 10.422 -4.195 1 91.19 269 LEU B C 1
ATOM 4648 O O . LEU B 1 269 ? 14.469 9.32 -4.688 1 91.19 269 LEU B O 1
ATOM 4652 N N . VAL B 1 270 ? 15.695 11.188 -4.594 1 90.62 270 VAL B N 1
ATOM 4653 C CA . VAL B 1 270 ? 16.5 10.836 -5.758 1 90.62 270 VAL B CA 1
ATOM 4654 C C . VAL B 1 270 ? 17.281 9.547 -5.473 1 90.62 270 VAL B C 1
ATOM 4656 O O . VAL B 1 270 ? 17.344 8.656 -6.32 1 90.62 270 VAL B O 1
ATOM 4659 N N . PHE B 1 271 ? 17.812 9.484 -4.375 1 93.69 271 PHE B N 1
ATOM 4660 C CA . PHE B 1 271 ? 18.594 8.312 -4.008 1 93.69 271 PHE B CA 1
ATOM 4661 C C . PHE B 1 271 ? 17.75 7.051 -4.047 1 93.69 271 PHE B C 1
ATOM 4663 O O . PHE B 1 271 ? 18.141 6.039 -4.629 1 93.69 271 PHE B O 1
ATOM 4670 N N . ILE B 1 272 ? 16.609 7.105 -3.414 1 93.62 272 ILE B N 1
ATOM 4671 C CA . ILE B 1 272 ? 15.727 5.941 -3.322 1 93.62 272 ILE B CA 1
ATOM 4672 C C . ILE B 1 272 ? 15.227 5.559 -4.715 1 93.62 272 ILE B C 1
ATOM 4674 O O . ILE B 1 272 ? 15.234 4.383 -5.082 1 93.62 272 ILE B O 1
ATOM 4678 N N . PHE B 1 273 ? 14.852 6.512 -5.492 1 92.75 273 PHE B N 1
ATOM 4679 C CA . PHE B 1 273 ? 14.391 6.246 -6.852 1 92.75 273 PHE B CA 1
ATOM 4680 C C . PHE B 1 273 ? 15.492 5.613 -7.684 1 92.75 273 PHE B C 1
ATOM 4682 O O . PHE B 1 273 ? 15.242 4.688 -8.461 1 92.75 273 PHE B O 1
ATOM 4689 N N . THR B 1 274 ? 16.641 6.121 -7.535 1 93.12 274 THR B N 1
ATOM 4690 C CA . THR B 1 274 ? 17.766 5.613 -8.32 1 93.12 274 THR B CA 1
ATOM 4691 C C . THR B 1 274 ? 18.078 4.172 -7.938 1 93.12 274 THR B C 1
ATOM 4693 O O . THR B 1 274 ? 18.219 3.307 -8.805 1 93.12 274 THR B O 1
ATOM 4696 N N . CYS B 1 275 ? 18.172 3.939 -6.656 1 93.88 275 CYS B N 1
ATOM 4697 C CA . CYS B 1 275 ? 18.484 2.592 -6.184 1 93.88 275 CYS B CA 1
ATOM 4698 C C . CYS B 1 275 ? 17.406 1.608 -6.609 1 93.88 275 CYS B C 1
ATOM 4700 O O . CYS B 1 275 ? 17.703 0.533 -7.133 1 93.88 275 CYS B O 1
ATOM 4702 N N . SER B 1 276 ? 16.156 1.957 -6.398 1 92.88 276 SER B N 1
ATOM 4703 C CA . SER B 1 276 ? 15.047 1.084 -6.758 1 92.88 276 SER B CA 1
ATOM 4704 C C . SER B 1 276 ? 14.953 0.905 -8.273 1 92.88 276 SER B C 1
ATOM 4706 O O . SER B 1 276 ? 14.711 -0.203 -8.758 1 92.88 276 SER B O 1
ATOM 4708 N N . GLY B 1 277 ? 15.133 1.971 -9.016 1 90.5 277 GLY B N 1
ATOM 4709 C CA . GLY B 1 277 ? 15.086 1.893 -10.461 1 90.5 277 GLY B CA 1
ATOM 4710 C C . GLY B 1 277 ? 16.172 1.014 -11.055 1 90.5 277 GLY B C 1
ATOM 4711 O O . GLY B 1 277 ? 15.898 0.158 -11.898 1 90.5 277 GLY B O 1
ATOM 4712 N N . ILE B 1 278 ? 17.344 1.163 -10.617 1 93.06 278 ILE B N 1
ATOM 4713 C CA . ILE B 1 278 ? 18.469 0.371 -11.109 1 93.06 278 ILE B CA 1
ATOM 4714 C C . ILE B 1 278 ? 18.266 -1.097 -10.734 1 93.06 278 ILE B C 1
ATOM 4716 O O . ILE B 1 278 ? 18.5 -1.989 -11.555 1 93.06 278 ILE B O 1
ATOM 4720 N N . ALA B 1 279 ? 17.828 -1.3 -9.547 1 93.75 279 ALA B N 1
ATOM 4721 C CA . ALA B 1 279 ? 17.562 -2.67 -9.117 1 93.75 279 ALA B CA 1
ATOM 4722 C C . ALA B 1 279 ? 16.5 -3.32 -10 1 93.75 279 ALA B C 1
ATOM 4724 O O . ALA B 1 279 ? 16.609 -4.492 -10.359 1 93.75 279 ALA B O 1
ATOM 4725 N N . GLY B 1 280 ? 15.492 -2.578 -10.336 1 90.69 280 GLY B N 1
ATOM 4726 C CA . GLY B 1 280 ? 14.438 -3.092 -11.188 1 90.69 280 GLY B CA 1
ATOM 4727 C C . GLY B 1 280 ? 14.922 -3.473 -12.57 1 90.69 280 GLY B C 1
ATOM 4728 O O . GLY B 1 280 ? 14.469 -4.465 -13.141 1 90.69 280 GLY B O 1
ATOM 4729 N N . ILE B 1 281 ? 15.852 -2.773 -13.047 1 89.06 281 ILE B N 1
ATOM 4730 C CA . ILE B 1 281 ? 16.406 -3.072 -14.359 1 89.06 281 ILE B CA 1
ATOM 4731 C C . ILE B 1 281 ? 17.359 -4.262 -14.258 1 89.06 281 ILE B C 1
ATOM 4733 O O . ILE B 1 281 ? 17.312 -5.176 -15.086 1 89.06 281 ILE B O 1
ATOM 4737 N N . LEU B 1 282 ? 18.125 -4.336 -13.242 1 92.19 282 LEU B N 1
ATOM 4738 C CA . LEU B 1 282 ? 19.141 -5.375 -13.086 1 92.19 282 LEU B CA 1
ATOM 4739 C C . LEU B 1 282 ? 18.484 -6.727 -12.805 1 92.19 282 LEU B C 1
ATOM 4741 O O . LEU B 1 282 ? 19.016 -7.766 -13.211 1 92.19 282 LEU B O 1
ATOM 4745 N N . VAL B 1 283 ? 17.391 -6.715 -12.125 1 91.5 283 VAL B N 1
ATOM 4746 C CA . VAL B 1 283 ? 16.719 -7.949 -11.734 1 91.5 283 VAL B CA 1
ATOM 4747 C C . VAL B 1 283 ? 16.406 -8.781 -12.969 1 91.5 283 VAL B C 1
ATOM 4749 O O . VAL B 1 283 ? 16.438 -10.016 -12.922 1 91.5 283 VAL B O 1
ATOM 4752 N N . VAL B 1 284 ? 16.188 -8.156 -14.086 1 88.06 284 VAL B N 1
ATOM 4753 C CA . VAL B 1 284 ? 15.742 -8.828 -15.297 1 88.06 284 VAL B CA 1
ATOM 4754 C C . VAL B 1 284 ? 16.938 -9.484 -15.992 1 88.06 284 VAL B C 1
ATOM 4756 O O . VAL B 1 284 ? 16.766 -10.445 -16.75 1 88.06 284 VAL B O 1
ATOM 4759 N N . PHE B 1 285 ? 18.109 -9.055 -15.68 1 89.12 285 PHE B N 1
ATOM 4760 C CA . PHE B 1 285 ? 19.266 -9.508 -16.469 1 89.12 285 PHE B CA 1
ATOM 4761 C C . PHE B 1 285 ? 20.156 -10.422 -15.633 1 89.12 285 PHE B C 1
ATOM 4763 O O . PHE B 1 285 ? 20.969 -11.164 -16.188 1 89.12 285 PHE B O 1
ATOM 4770 N N . ILE B 1 286 ? 20.062 -10.414 -14.43 1 91 286 ILE B N 1
ATOM 4771 C CA . ILE B 1 286 ? 20.953 -11.195 -13.578 1 91 286 ILE B CA 1
ATOM 4772 C C . ILE B 1 286 ? 20.438 -12.625 -13.461 1 91 286 ILE B C 1
ATOM 4774 O O . ILE B 1 286 ? 19.281 -12.852 -13.109 1 91 286 ILE B O 1
ATOM 4778 N N . ALA B 1 287 ? 21.297 -13.586 -13.766 1 90.31 287 ALA B N 1
ATOM 4779 C CA . ALA B 1 287 ? 20.922 -15 -13.758 1 90.31 287 ALA B CA 1
ATOM 4780 C C . ALA B 1 287 ? 21.391 -15.68 -12.477 1 90.31 287 ALA B C 1
ATOM 4782 O O . ALA B 1 287 ? 22.047 -16.719 -12.523 1 90.31 287 ALA B O 1
ATOM 4783 N N . MET B 1 288 ? 21.219 -15.102 -11.406 1 93.06 288 MET B N 1
ATOM 4784 C CA . MET B 1 288 ? 21.516 -15.617 -10.07 1 93.06 288 MET B CA 1
ATOM 4785 C C . MET B 1 288 ? 20.328 -15.398 -9.133 1 93.06 288 MET B C 1
ATOM 4787 O O . MET B 1 288 ? 20.203 -14.336 -8.523 1 93.06 288 MET B O 1
ATOM 4791 N N . PRO B 1 289 ? 19.562 -16.453 -8.898 1 91.5 289 PRO B N 1
ATOM 4792 C CA . PRO B 1 289 ? 18.344 -16.312 -8.109 1 91.5 289 PRO B CA 1
ATOM 4793 C C . PRO B 1 289 ? 18.594 -15.711 -6.727 1 91.5 289 PRO B C 1
ATOM 4795 O O . PRO B 1 289 ? 17.781 -14.906 -6.246 1 91.5 289 PRO B O 1
ATOM 4798 N N . SER B 1 290 ? 19.703 -16.094 -6.109 1 91.94 290 SER B N 1
ATOM 4799 C CA . SER B 1 290 ? 20 -15.555 -4.785 1 91.94 290 SER B CA 1
ATOM 4800 C C . SER B 1 290 ? 20.172 -14.039 -4.824 1 91.94 290 SER B C 1
ATOM 4802 O O . SER B 1 290 ? 19.734 -13.336 -3.91 1 91.94 290 SER B O 1
ATOM 4804 N N . VAL B 1 291 ? 20.781 -13.57 -5.852 1 95 291 VAL B N 1
ATOM 4805 C CA . VAL B 1 291 ? 21.016 -12.141 -5.996 1 95 291 VAL B CA 1
ATOM 4806 C C . VAL B 1 291 ? 19.719 -11.445 -6.418 1 95 291 VAL B C 1
ATOM 4808 O O . VAL B 1 291 ? 19.422 -10.336 -5.961 1 95 291 VAL B O 1
ATOM 4811 N N . THR B 1 292 ? 19 -12.117 -7.215 1 94 292 THR B N 1
ATOM 4812 C CA . THR B 1 292 ? 17.781 -11.523 -7.758 1 94 292 THR B CA 1
ATOM 4813 C C . THR B 1 292 ? 16.766 -11.266 -6.652 1 94 292 THR B C 1
ATOM 4815 O O . THR B 1 292 ? 16.031 -10.273 -6.695 1 94 292 THR B O 1
ATOM 4818 N N . ILE B 1 293 ? 16.719 -12.094 -5.668 1 94.56 293 ILE B N 1
ATOM 4819 C CA . ILE B 1 293 ? 15.812 -11.898 -4.543 1 94.56 293 ILE B CA 1
ATOM 4820 C C . ILE B 1 293 ? 16.125 -10.57 -3.855 1 94.56 293 ILE B C 1
ATOM 4822 O O . ILE B 1 293 ? 15.211 -9.781 -3.572 1 94.56 293 ILE B O 1
ATOM 4826 N N . TRP B 1 294 ? 17.359 -10.328 -3.676 1 95.38 294 TRP B N 1
ATOM 4827 C CA . TRP B 1 294 ? 17.75 -9.102 -3 1 95.38 294 TRP B CA 1
ATOM 4828 C C . TRP B 1 294 ? 17.484 -7.883 -3.879 1 95.38 294 TRP B C 1
ATOM 4830 O O . TRP B 1 294 ? 17.047 -6.84 -3.391 1 95.38 294 TRP B O 1
ATOM 4840 N N . LEU B 1 295 ? 17.781 -8.031 -5.102 1 94.56 295 LEU B N 1
ATOM 4841 C CA . LEU B 1 295 ? 17.5 -6.934 -6.027 1 94.56 295 LEU B CA 1
ATOM 4842 C C . LEU B 1 295 ? 16 -6.629 -6.074 1 94.56 295 LEU B C 1
ATOM 4844 O O . LEU B 1 295 ? 15.602 -5.465 -6.121 1 94.56 295 LEU B O 1
ATOM 4848 N N . TYR B 1 296 ? 15.211 -7.684 -6.066 1 93.44 296 TYR B N 1
ATOM 4849 C CA . TYR B 1 296 ? 13.758 -7.527 -6.043 1 93.44 296 TYR B CA 1
ATOM 4850 C C . TYR B 1 296 ? 13.312 -6.793 -4.785 1 93.44 296 TYR B C 1
ATOM 4852 O O . TYR B 1 296 ? 12.453 -5.91 -4.852 1 93.44 296 TYR B O 1
ATOM 4860 N N . MET B 1 297 ? 13.906 -7.047 -3.711 1 93.44 297 MET B N 1
ATOM 4861 C CA . MET B 1 297 ? 13.578 -6.383 -2.455 1 93.44 297 MET B CA 1
ATOM 4862 C C . MET B 1 297 ? 13.953 -4.906 -2.504 1 93.44 297 MET B C 1
ATOM 4864 O O . MET B 1 297 ? 13.203 -4.051 -2.037 1 93.44 297 MET B O 1
ATOM 4868 N N . ILE B 1 298 ? 15.078 -4.648 -3.055 1 93.44 298 ILE B N 1
ATOM 4869 C CA . ILE B 1 298 ? 15.523 -3.266 -3.178 1 93.44 298 ILE B CA 1
ATOM 4870 C C . ILE B 1 298 ? 14.555 -2.492 -4.07 1 93.44 298 ILE B C 1
ATOM 4872 O O . ILE B 1 298 ? 14.234 -1.334 -3.791 1 93.44 298 ILE B O 1
ATOM 4876 N N . LEU B 1 299 ? 14.133 -3.109 -5.125 1 92.06 299 LEU B N 1
ATOM 4877 C CA . LEU B 1 299 ? 13.133 -2.5 -6 1 92.06 299 LEU B CA 1
ATOM 4878 C C . LEU B 1 299 ? 11.883 -2.121 -5.211 1 92.06 299 LEU B C 1
ATOM 4880 O O . LEU B 1 299 ? 11.383 -1.002 -5.336 1 92.06 299 LEU B O 1
ATOM 4884 N N . LEU B 1 300 ? 11.453 -2.998 -4.34 1 90.31 300 LEU B N 1
ATOM 4885 C CA . LEU B 1 300 ? 10.219 -2.787 -3.59 1 90.31 300 LEU B CA 1
ATOM 4886 C C . LEU B 1 300 ? 10.406 -1.72 -2.518 1 90.31 300 LEU B C 1
ATOM 4888 O O . LEU B 1 300 ? 9.453 -1.042 -2.135 1 90.31 300 LEU B O 1
ATOM 4892 N N . LEU B 1 301 ? 11.625 -1.559 -2.068 1 89.94 301 LEU B N 1
ATOM 4893 C CA . LEU B 1 301 ? 11.898 -0.554 -1.047 1 89.94 301 LEU B CA 1
ATOM 4894 C C . LEU B 1 301 ? 11.797 0.853 -1.627 1 89.94 301 LEU B C 1
ATOM 4896 O O . LEU B 1 301 ? 11.859 1.839 -0.889 1 89.94 301 LEU B O 1
ATOM 4900 N N . GLY B 1 302 ? 11.547 0.909 -2.93 1 88.94 302 GLY B N 1
ATOM 4901 C CA . GLY B 1 302 ? 11.188 2.188 -3.521 1 88.94 302 GLY B CA 1
ATOM 4902 C C . GLY B 1 302 ? 9.938 2.797 -2.912 1 88.94 302 GLY B C 1
ATOM 4903 O O . GLY B 1 302 ? 9.734 4.008 -2.996 1 88.94 302 GLY B O 1
ATOM 4904 N N . CYS B 1 303 ? 9.148 2.023 -2.184 1 87.56 303 CYS B N 1
ATOM 4905 C CA . CYS B 1 303 ? 7.918 2.486 -1.56 1 87.56 303 CYS B CA 1
ATOM 4906 C C . CYS B 1 303 ? 8.211 3.438 -0.406 1 87.56 303 CYS B C 1
ATOM 4908 O O . CYS B 1 303 ? 7.309 4.117 0.091 1 87.56 303 CYS B O 1
ATOM 4910 N N . TYR B 1 304 ? 9.5 3.52 -0.008 1 89.62 304 TYR B N 1
ATOM 4911 C CA . TYR B 1 304 ? 9.898 4.531 0.966 1 89.62 304 TYR B CA 1
ATOM 4912 C C . TYR B 1 304 ? 9.492 5.922 0.5 1 89.62 304 TYR B C 1
ATOM 4914 O O . TYR B 1 304 ? 9.148 6.785 1.315 1 89.62 304 TYR B O 1
ATOM 4922 N N . ASN B 1 305 ? 9.531 6.086 -0.76 1 89.5 305 ASN B N 1
ATOM 4923 C CA . ASN B 1 305 ? 9.297 7.41 -1.332 1 89.5 305 ASN B CA 1
ATOM 4924 C C . ASN B 1 305 ? 7.84 7.84 -1.172 1 89.5 305 ASN B C 1
ATOM 4926 O O . ASN B 1 305 ? 7.527 9.031 -1.252 1 89.5 305 ASN B O 1
ATOM 4930 N N . VAL B 1 306 ? 6.98 6.887 -0.954 1 82.25 306 VAL B N 1
ATOM 4931 C CA . VAL B 1 306 ? 5.598 7.246 -0.667 1 82.25 306 VAL B CA 1
ATOM 4932 C C . VAL B 1 306 ? 5.531 8.078 0.611 1 82.25 306 VAL B C 1
ATOM 4934 O O . VAL B 1 306 ? 4.859 9.109 0.655 1 82.25 306 VAL B O 1
ATOM 4937 N N . ASN B 1 307 ? 6.273 7.699 1.543 1 82.5 307 ASN B N 1
ATOM 4938 C CA . ASN B 1 307 ? 6.285 8.391 2.826 1 82.5 307 ASN B CA 1
ATOM 4939 C C . ASN B 1 307 ? 6.965 9.758 2.723 1 82.5 307 ASN B C 1
ATOM 4941 O O . ASN B 1 307 ? 6.496 10.734 3.305 1 82.5 307 ASN B O 1
ATOM 4945 N N . VAL B 1 308 ? 7.984 9.742 1.995 1 85.25 308 VAL B N 1
ATOM 4946 C CA . VAL B 1 308 ? 8.734 10.984 1.851 1 85.25 308 VAL B CA 1
ATOM 4947 C C . VAL B 1 308 ? 7.895 12.008 1.094 1 85.25 308 VAL B C 1
ATOM 4949 O O . VAL B 1 308 ? 7.82 13.172 1.49 1 85.25 308 VAL B O 1
ATOM 4952 N N . ILE B 1 309 ? 7.277 11.578 0.12 1 82.69 309 ILE B N 1
ATOM 4953 C CA . ILE B 1 309 ? 6.484 12.484 -0.695 1 82.69 309 ILE B CA 1
ATOM 4954 C C . ILE B 1 309 ? 5.281 12.984 0.105 1 82.69 309 ILE B C 1
ATOM 4956 O O . ILE B 1 309 ? 4.859 14.133 -0.037 1 82.69 309 ILE B O 1
ATOM 4960 N N . ASN B 1 310 ? 4.695 12.156 0.864 1 78 310 ASN B N 1
ATOM 4961 C CA . ASN B 1 310 ? 3.602 12.586 1.728 1 78 310 ASN B CA 1
ATOM 4962 C C . ASN B 1 310 ? 4.062 13.633 2.734 1 78 310 ASN B C 1
ATOM 4964 O O . ASN B 1 310 ? 3.32 14.57 3.043 1 78 310 ASN B O 1
ATOM 4968 N N . ALA B 1 311 ? 5.203 13.414 3.189 1 77.12 311 ALA B N 1
ATOM 4969 C CA . ALA B 1 311 ? 5.773 14.406 4.098 1 77.12 311 ALA B CA 1
ATOM 4970 C C . ALA B 1 311 ? 6.004 15.734 3.387 1 77.12 311 ALA B C 1
ATOM 4972 O O . ALA B 1 311 ? 5.75 16.797 3.953 1 77.12 311 ALA B O 1
ATOM 4973 N N . VAL B 1 312 ? 6.398 15.609 2.172 1 76.19 312 VAL B N 1
ATOM 4974 C CA . VAL B 1 312 ? 6.641 16.812 1.374 1 76.19 312 VAL B CA 1
ATOM 4975 C C . VAL B 1 312 ? 5.312 17.5 1.051 1 76.19 312 VAL B C 1
ATOM 4977 O O . VAL B 1 312 ? 5.215 18.719 1.087 1 76.19 312 VAL B O 1
ATOM 4980 N N . ALA B 1 313 ? 4.371 16.75 0.739 1 72.56 313 ALA B N 1
ATOM 4981 C CA . ALA B 1 313 ? 3.064 17.281 0.363 1 72.56 313 ALA B CA 1
ATOM 4982 C C . ALA B 1 313 ? 2.441 18.062 1.511 1 72.56 313 ALA B C 1
ATOM 4984 O O . ALA B 1 313 ? 1.815 19.109 1.29 1 72.56 313 ALA B O 1
ATOM 4985 N N . VAL B 1 314 ? 2.652 17.625 2.686 1 69.69 314 VAL B N 1
ATOM 4986 C CA . VAL B 1 314 ? 2.053 18.297 3.836 1 69.69 314 VAL B CA 1
ATOM 4987 C C . VAL B 1 314 ? 2.787 19.594 4.113 1 69.69 314 VAL B C 1
ATOM 4989 O O . VAL B 1 314 ? 2.199 20.547 4.633 1 69.69 314 VAL B O 1
ATOM 4992 N N . ASP B 1 315 ? 3.998 19.594 3.729 1 66.88 315 ASP B N 1
ATOM 4993 C CA . ASP B 1 315 ? 4.797 20.781 3.975 1 66.88 315 ASP B CA 1
ATOM 4994 C C . ASP B 1 315 ? 4.539 21.844 2.906 1 66.88 315 ASP B C 1
ATOM 4996 O O . ASP B 1 315 ? 4.762 23.031 3.139 1 66.88 315 ASP B O 1
ATOM 5000 N N . LEU B 1 316 ? 4.285 21.406 1.779 1 63 316 LEU B N 1
ATOM 5001 C CA . LEU B 1 316 ? 4.086 22.328 0.666 1 63 316 LEU B CA 1
ATOM 5002 C C . LEU B 1 316 ? 2.793 23.109 0.837 1 63 316 LEU B C 1
ATOM 5004 O O . LEU B 1 316 ? 2.664 24.219 0.31 1 63 316 LEU B O 1
ATOM 5008 N N . PHE B 1 317 ? 1.838 22.531 1.356 1 53.97 317 PHE B N 1
ATOM 5009 C CA . PHE B 1 317 ? 0.572 23.25 1.46 1 53.97 317 PHE B CA 1
ATOM 5010 C C . PHE B 1 317 ? 0.42 23.875 2.838 1 53.97 317 PHE B C 1
ATOM 5012 O O . PHE B 1 317 ? -0.277 23.344 3.701 1 53.97 317 PHE B O 1
ATOM 5019 N N . PRO B 1 318 ? 1.343 24.938 2.996 1 48.31 318 PRO B N 1
ATOM 5020 C CA . PRO B 1 318 ? 1.299 25.594 4.305 1 48.31 318 PRO B CA 1
ATOM 5021 C C . PRO B 1 318 ? -0.016 26.328 4.551 1 48.31 318 PRO B C 1
ATOM 5023 O O . PRO B 1 318 ? -0.764 26.609 3.609 1 48.31 318 PRO B O 1
ATOM 5026 N N . THR B 1 319 ? -0.461 26.359 5.855 1 41.53 319 THR B N 1
ATOM 5027 C CA . THR B 1 319 ? -1.655 26.969 6.438 1 41.53 319 THR B CA 1
ATOM 5028 C C . THR B 1 319 ? -1.891 28.359 5.863 1 41.53 319 THR B C 1
ATOM 5030 O O . THR B 1 319 ? -3.031 28.828 5.781 1 41.53 319 THR B O 1
ATOM 5033 N N . ASN B 1 320 ? -0.887 29.188 5.828 1 35.59 320 ASN B N 1
ATOM 5034 C CA . ASN B 1 320 ? -1.261 30.594 5.859 1 35.59 320 ASN B CA 1
ATOM 5035 C C . ASN B 1 320 ? -1.642 31.094 4.473 1 35.59 320 ASN B C 1
ATOM 5037 O O . ASN B 1 320 ? -0.872 31.828 3.84 1 35.59 320 ASN B O 1
ATOM 5041 N N . LEU B 1 321 ? -2.178 30.281 3.658 1 34.19 321 LEU B N 1
ATOM 5042 C CA . LEU B 1 321 ? -2.725 31.078 2.568 1 34.19 321 LEU B CA 1
ATOM 5043 C C . LEU B 1 321 ? -3.643 32.188 3.107 1 34.19 321 LEU B C 1
ATOM 5045 O O . LEU B 1 321 ? -4.832 31.938 3.336 1 34.19 321 LEU B O 1
ATOM 5049 N N . ARG B 1 322 ? -3.248 32.938 4.031 1 31.06 322 ARG B N 1
ATOM 5050 C CA . ARG B 1 322 ? -3.99 34.188 4.223 1 31.06 322 ARG B CA 1
ATOM 5051 C C . ARG B 1 322 ? -4.273 34.875 2.889 1 31.06 322 ARG B C 1
ATOM 5053 O O . ARG B 1 322 ? -3.346 35.219 2.16 1 31.06 322 ARG B O 1
ATOM 5060 N N . TYR B 1 323 ? -5.27 34.375 2.258 1 27.47 323 TYR B N 1
ATOM 5061 C CA . TYR B 1 323 ? -5.816 35.375 1.342 1 27.47 323 TYR B CA 1
ATOM 5062 C C . TYR B 1 323 ? -5.695 36.781 1.925 1 27.47 323 TYR B C 1
ATOM 5064 O O . TYR B 1 323 ? -6.203 37.031 3.016 1 27.47 323 TYR B O 1
ATOM 5072 N N . ARG B 1 324 ? -4.508 37.438 1.922 1 25.72 324 ARG B N 1
ATOM 5073 C CA . ARG B 1 324 ? -4.695 38.875 1.93 1 25.72 324 ARG B CA 1
ATOM 5074 C C . ARG B 1 324 ? -5.648 39.312 0.82 1 25.72 324 ARG B C 1
ATOM 5076 O O . ARG B 1 324 ? -5.594 38.781 -0.293 1 25.72 324 ARG B O 1
#

Solvent-accessible surface area (backbone atoms only — not comparable to full-atom values): 33944 Å² total; per-residue (Å²): 121,70,73,60,51,56,53,50,49,48,46,48,52,50,47,58,46,51,61,30,40,57,46,32,34,45,37,50,44,50,51,48,34,45,46,24,55,28,53,44,47,42,40,57,52,44,50,70,23,48,61,40,93,56,76,44,79,38,73,93,73,72,43,70,46,36,26,57,44,50,43,40,38,61,27,17,44,42,20,34,52,43,21,58,56,50,71,73,52,78,68,56,40,67,58,27,34,65,72,64,36,50,68,60,17,52,51,46,50,49,49,50,43,32,71,52,62,68,45,84,66,79,78,77,80,78,81,79,84,81,63,71,69,76,67,72,73,79,63,88,72,68,58,70,65,42,50,50,47,48,50,40,62,68,46,41,60,49,63,28,84,69,41,29,67,58,41,50,50,50,46,48,45,46,30,16,34,40,34,27,18,48,53,55,47,53,46,36,67,60,54,47,29,48,47,50,52,40,42,74,72,64,54,60,72,43,27,58,53,56,48,56,60,29,62,28,71,39,44,71,51,86,97,42,66,47,65,69,66,50,58,82,48,67,51,70,66,39,38,50,52,51,35,48,48,27,48,50,49,25,53,45,46,51,50,45,62,69,39,36,82,76,68,32,63,61,55,52,46,30,50,42,21,40,54,12,17,52,23,26,51,46,32,56,69,41,44,32,46,78,57,32,54,53,28,51,46,44,20,47,54,25,44,55,44,55,55,53,49,52,29,47,45,44,52,68,48,59,58,76,69,62,79,121,121,71,73,59,51,57,53,51,48,50,46,50,54,49,46,59,45,53,61,29,40,57,48,33,33,44,37,49,44,50,51,48,36,44,46,24,56,28,53,46,46,41,42,55,53,44,50,70,23,48,61,42,93,56,77,44,81,37,74,93,74,72,43,71,46,36,27,58,43,52,42,40,37,61,27,16,43,41,20,34,52,43,22,59,57,51,70,74,52,78,69,55,40,66,57,28,33,65,72,64,36,50,68,60,17,50,51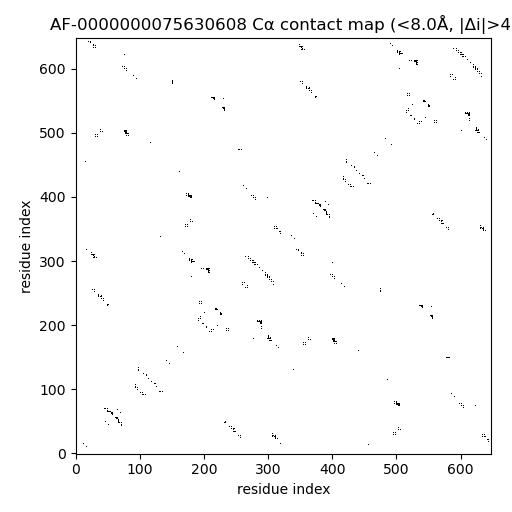,44,49,50,50,52,42,34,69,52,62,68,44,84,65,79,77,76,81,78,82,78,84,80,63,72,70,77,69,73,73,78,64,87,71,70,58,71,64,42,50,50,47,47,50,41,62,69,46,41,60,49,63,28,84,67,40,30,68,59,40,50,49,51,47,49,45,46,31,17,34,42,35,27,19,49,54,55,48,55,44,37,66,61,53,47,29,49,49,49,52,40,43,74,72,64,54,59,72,41,28,56,53,57,49,57,59,29,60,28,71,40,43,72,51,85,96,40,68,46,67,67,65,49,58,82,50,67,51,70,65,39,38,50,52,52,36,50,49,27,48,49,49,26,53,46,47,50,51,45,61,68,39,35,83,77,69,33,63,60,55,50,45,30,50,42,20,41,54,12,18,51,23,26,51,47,30,56,69,40,43,31,46,77,57,31,54,52,27,50,48,44,21,46,55,26,45,57,44,54,56,53,48,51,30,46,45,45,54,68,48,59,56,76,68,62,79,122

Organism: Culex quinquefasciatus (NCBI:txid7176)

InterPro domains:
  IPR005828 Major facilitator, sugar transporter-like [PF00083] (5-205)
  IPR036259 MFS transporter superfamily [G3DSA:1.20.1250.20] (3-324)
  IPR036259 MFS transporter superfamily [SSF103473] (5-323)